Protein AF-A0A9E5R678-F1 (afdb_monomer_lite)

Radius of gyration: 26.23 Å; chains: 1; bounding box: 58×37×92 Å

Secondary structure (DSSP, 8-state):
-HHHHHTT-HHHHHHHHHHHHHHHHHTT-HHHHHHHHHHHHHHHHHHHHHHHHHHHHHHHHHHHHH-GGGHHHHHHHHHHHHHHHHHHHHHH--HHHHHHHHHHHHHHHHTTT-HHHHHHHHHHHHHHHHHTTTTS-HHHHHHHHHHHHHHHHHHT-HHHHHHHHHT-TTS-TTSHHHHHHHHHHHHHHHHTT-HHHHHHHHHHHHHSGGGGGS-HHHHHHHHHHHHHHHHHHHTS--GGGHHHHSS-SS---HHHHHH-PPPP-STTHHHHHHHHHHHHHHHHHTT-HHHHHHHHHHHGGGS-SS--SSTTHHHHHHHHHHHHHHHTTT-HHHHHHHHHHHHHHHHTSPP---TTTTTS-SS-HHHHHHHHHHHHHH----

pLDDT: mean 92.66, std 6.72, range [48.19, 98.38]

Structure (mmCIF, N/CA/C/O backbone):
data_AF-A0A9E5R678-F1
#
_entry.id   AF-A0A9E5R678-F1
#
loop_
_atom_site.group_PDB
_atom_site.id
_atom_site.type_symbol
_atom_site.label_atom_id
_atom_site.label_alt_id
_atom_site.label_comp_id
_atom_site.label_asym_id
_atom_site.label_entity_id
_atom_site.label_seq_id
_atom_site.pdbx_PDB_ins_code
_atom_site.Cartn_x
_atom_site.Cartn_y
_atom_site.Cartn_z
_atom_site.occupancy
_atom_site.B_iso_or_equiv
_atom_site.auth_seq_id
_atom_site.auth_comp_id
_atom_site.auth_asym_id
_atom_site.auth_atom_id
_atom_site.pdbx_PDB_model_num
ATOM 1 N N . MET A 1 1 ? 13.686 -6.621 -39.835 1.00 81.81 1 MET A N 1
ATOM 2 C CA . MET A 1 1 ? 13.973 -5.234 -39.405 1.00 81.81 1 MET A CA 1
ATOM 3 C C . MET A 1 1 ? 12.721 -4.390 -39.154 1.00 81.81 1 MET A C 1
ATOM 5 O O . MET A 1 1 ? 12.541 -4.014 -38.011 1.00 81.81 1 MET A O 1
ATOM 9 N N . LYS A 1 2 ? 11.831 -4.137 -40.133 1.00 83.44 2 LYS A N 1
ATOM 10 C CA . LYS A 1 2 ? 10.623 -3.295 -39.923 1.00 83.44 2 LYS A CA 1
ATOM 11 C C . LYS A 1 2 ? 9.759 -3.719 -38.723 1.00 83.44 2 LYS A C 1
ATOM 13 O O . LYS A 1 2 ? 9.437 -2.888 -37.892 1.00 83.44 2 LYS A O 1
ATOM 18 N N . LYS A 1 3 ? 9.492 -5.023 -38.575 1.00 84.88 3 LYS A N 1
ATOM 19 C CA . LYS A 1 3 ? 8.806 -5.562 -37.387 1.00 84.88 3 LYS A CA 1
ATOM 20 C C . LYS A 1 3 ? 9.584 -5.317 -36.088 1.00 84.88 3 LYS A C 1
ATOM 22 O O . LYS A 1 3 ? 8.999 -4.995 -35.075 1.00 84.88 3 LYS A O 1
ATOM 27 N N . ALA A 1 4 ? 10.911 -5.428 -36.095 1.00 84.12 4 ALA A N 1
ATOM 28 C CA . ALA A 1 4 ? 11.693 -5.148 -34.890 1.00 84.12 4 ALA A CA 1
ATOM 29 C C . ALA A 1 4 ? 11.581 -3.666 -34.477 1.00 84.12 4 ALA A C 1
ATOM 31 O O . ALA A 1 4 ? 11.448 -3.393 -33.294 1.00 84.12 4 ALA A O 1
ATOM 32 N N . GLN A 1 5 ? 11.518 -2.748 -35.449 1.00 83.81 5 GLN A N 1
ATOM 33 C CA . GLN A 1 5 ? 11.275 -1.316 -35.217 1.00 83.81 5 GLN A CA 1
ATOM 34 C C . GLN A 1 5 ? 9.875 -1.031 -34.674 1.00 83.81 5 GLN A C 1
ATOM 36 O O . GLN A 1 5 ? 9.729 -0.272 -33.724 1.00 83.81 5 GLN A O 1
ATOM 41 N N . GLU A 1 6 ? 8.858 -1.669 -35.249 1.00 82.44 6 GLU A N 1
ATOM 42 C CA . GLU A 1 6 ? 7.460 -1.567 -34.812 1.00 82.44 6 GLU A CA 1
ATOM 43 C C . GLU A 1 6 ? 7.247 -2.056 -33.368 1.00 82.44 6 GLU A C 1
ATOM 45 O O . GLU A 1 6 ? 6.441 -1.498 -32.627 1.00 82.44 6 GLU A O 1
ATOM 50 N N . TYR A 1 7 ? 7.993 -3.081 -32.951 1.00 82.25 7 TYR A N 1
ATOM 51 C CA . TYR A 1 7 ? 7.934 -3.646 -31.600 1.00 82.25 7 TYR A CA 1
ATOM 52 C C . TYR A 1 7 ? 9.023 -3.088 -30.664 1.00 82.25 7 TYR A C 1
ATOM 54 O O . TYR A 1 7 ? 9.177 -3.568 -29.544 1.00 82.25 7 TYR A O 1
ATOM 62 N N . HIS A 1 8 ? 9.791 -2.082 -31.103 1.00 83.06 8 HIS A N 1
ATOM 63 C CA . HIS A 1 8 ? 10.883 -1.466 -30.337 1.00 83.06 8 HIS A CA 1
ATOM 64 C C . HIS A 1 8 ? 11.939 -2.469 -29.814 1.00 83.06 8 HIS A C 1
ATOM 66 O O . HIS A 1 8 ? 12.503 -2.300 -28.732 1.00 83.06 8 HIS A O 1
ATOM 72 N N . LEU A 1 9 ? 12.231 -3.518 -30.589 1.00 86.81 9 LEU A N 1
ATOM 73 C CA . LEU A 1 9 ? 13.146 -4.606 -30.235 1.00 86.81 9 LEU A CA 1
ATOM 74 C C . LEU A 1 9 ? 14.571 -4.301 -30.715 1.00 86.81 9 LEU A C 1
ATOM 76 O O . LEU A 1 9 ? 15.058 -4.907 -31.675 1.00 86.81 9 LEU A O 1
ATOM 80 N N . THR A 1 10 ? 15.261 -3.390 -30.022 1.00 91.19 10 THR A N 1
ATOM 81 C CA . THR A 1 10 ? 16.606 -2.899 -30.387 1.00 91.19 10 THR A CA 1
ATOM 82 C C . THR A 1 10 ? 17.616 -4.024 -30.641 1.00 91.19 10 THR A C 1
ATOM 84 O O . THR A 1 10 ? 18.381 -3.955 -31.601 1.00 91.19 10 THR A O 1
ATOM 87 N N . GLN A 1 11 ? 17.603 -5.095 -29.837 1.00 91.19 11 GLN A N 1
ATOM 88 C CA . GLN A 1 11 ? 18.496 -6.245 -30.038 1.00 91.19 11 GLN A CA 1
ATOM 89 C C . GLN A 1 11 ? 18.232 -6.953 -31.377 1.00 91.19 11 GLN A C 1
ATOM 91 O O . GLN A 1 11 ? 19.168 -7.298 -32.094 1.00 91.19 11 GLN A O 1
ATOM 96 N N . ILE A 1 12 ? 16.965 -7.142 -31.753 1.00 92.62 12 ILE A N 1
ATOM 97 C CA . ILE A 1 12 ? 16.609 -7.787 -33.025 1.00 92.62 12 ILE A CA 1
ATOM 98 C C . ILE A 1 12 ? 16.899 -6.847 -34.197 1.00 92.62 12 ILE A C 1
ATOM 100 O O . ILE A 1 12 ? 17.354 -7.299 -35.249 1.00 92.62 12 ILE A O 1
ATOM 104 N N . GLU A 1 13 ? 16.667 -5.541 -34.035 1.00 93.50 13 GLU A N 1
ATOM 105 C CA . GLU A 1 13 ? 17.072 -4.540 -35.025 1.00 93.50 13 GLU A CA 1
ATOM 106 C C . GLU A 1 13 ? 18.579 -4.590 -35.288 1.00 93.50 13 GLU A C 1
ATOM 108 O O . GLU A 1 13 ? 18.989 -4.590 -36.449 1.00 93.50 13 GLU A O 1
ATOM 113 N N . TYR A 1 14 ? 19.384 -4.681 -34.226 1.00 94.50 14 TYR A N 1
ATOM 114 C CA . TYR A 1 14 ? 20.838 -4.779 -34.306 1.00 94.50 14 TYR A CA 1
ATOM 115 C C . TYR A 1 14 ? 21.271 -6.036 -35.064 1.00 94.50 14 TYR A C 1
ATOM 117 O O . TYR A 1 14 ? 22.026 -5.934 -36.030 1.00 94.50 14 TYR A O 1
ATOM 125 N N . GLU A 1 15 ? 20.738 -7.210 -34.711 1.00 94.81 15 GLU A N 1
ATOM 126 C CA . GLU A 1 15 ? 21.073 -8.451 -35.422 1.00 94.81 15 GLU A CA 1
ATOM 127 C C . GLU A 1 15 ? 20.628 -8.417 -36.892 1.00 94.81 15 GLU A C 1
ATOM 129 O O . GLU A 1 15 ? 21.382 -8.827 -37.777 1.00 94.81 15 GLU A O 1
ATOM 134 N N . CYS A 1 16 ? 19.454 -7.846 -37.192 1.00 94.75 16 CYS A N 1
ATOM 135 C CA . CYS A 1 16 ? 19.028 -7.626 -38.576 1.00 94.75 16 CYS A CA 1
ATOM 136 C C . CYS A 1 16 ? 20.024 -6.734 -39.330 1.00 94.75 16 CYS A C 1
ATOM 138 O O . CYS A 1 16 ? 20.420 -7.067 -40.445 1.00 94.75 16 CYS A O 1
ATOM 140 N N . ALA A 1 17 ? 20.430 -5.606 -38.738 1.00 95.38 17 ALA A N 1
ATOM 141 C CA . ALA A 1 17 ? 21.365 -4.673 -39.359 1.00 95.38 17 ALA A CA 1
ATOM 142 C C . ALA A 1 17 ? 22.733 -5.328 -39.610 1.00 95.38 17 ALA A C 1
ATOM 144 O O . ALA A 1 17 ? 23.324 -5.116 -40.667 1.00 95.38 17 ALA A O 1
ATOM 145 N N . ARG A 1 18 ? 23.200 -6.192 -38.699 1.00 96.19 18 ARG A N 1
ATOM 146 C CA . ARG A 1 18 ? 24.442 -6.961 -38.876 1.00 96.19 18 ARG A CA 1
ATOM 147 C C . ARG A 1 18 ? 24.361 -7.940 -40.034 1.00 96.19 18 ARG A C 1
ATOM 149 O O . ARG A 1 18 ? 25.304 -8.021 -40.819 1.00 96.19 18 ARG A O 1
ATOM 156 N N . ILE A 1 19 ? 23.254 -8.675 -40.146 1.00 96.31 19 ILE A N 1
ATOM 157 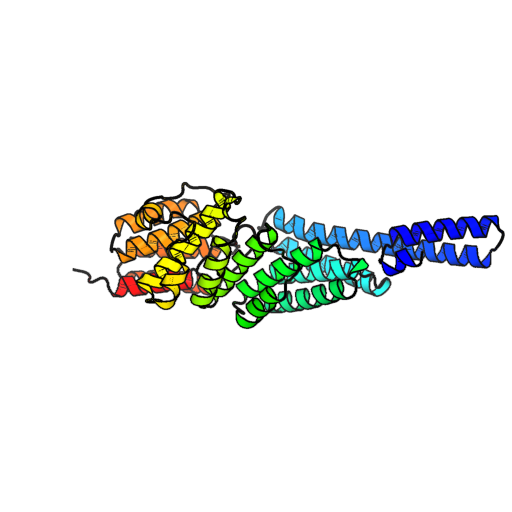C CA . ILE A 1 19 ? 23.022 -9.606 -41.258 1.00 96.31 19 ILE A CA 1
ATOM 158 C C . ILE A 1 19 ? 23.008 -8.838 -42.584 1.00 96.31 19 ILE A C 1
ATOM 160 O O . ILE A 1 19 ? 23.694 -9.235 -43.523 1.00 96.31 19 ILE A O 1
ATOM 164 N N . MET A 1 20 ? 22.310 -7.699 -42.641 1.00 95.38 20 MET A N 1
ATOM 165 C CA . MET A 1 20 ? 22.267 -6.849 -43.837 1.00 95.38 20 MET A CA 1
ATOM 166 C C . MET A 1 20 ? 23.646 -6.288 -44.199 1.00 95.38 20 MET A C 1
ATOM 168 O O . MET A 1 20 ? 24.027 -6.318 -45.366 1.00 95.38 20 MET A O 1
ATOM 172 N N . ALA A 1 21 ? 24.428 -5.829 -43.216 1.00 95.19 21 ALA A N 1
ATOM 173 C CA . ALA A 1 21 ? 25.790 -5.360 -43.456 1.00 95.19 21 ALA A CA 1
ATOM 174 C C . ALA A 1 21 ? 26.663 -6.466 -44.075 1.00 95.19 21 ALA A C 1
ATOM 176 O O . ALA A 1 21 ? 27.344 -6.219 -45.067 1.00 95.19 21 ALA A O 1
ATOM 177 N N . ARG A 1 22 ? 26.607 -7.696 -43.543 1.00 95.00 22 ARG A N 1
ATOM 178 C CA . ARG A 1 22 ? 27.344 -8.845 -44.103 1.00 95.00 22 ARG A CA 1
ATOM 179 C C . ARG A 1 22 ? 26.908 -9.165 -45.529 1.00 95.00 22 ARG A C 1
ATOM 181 O O . ARG A 1 22 ? 27.759 -9.261 -46.404 1.00 95.00 22 ARG A O 1
ATOM 188 N N . PHE A 1 23 ? 25.601 -9.235 -45.773 1.00 96.56 23 PHE A N 1
ATOM 189 C CA . PHE A 1 23 ? 25.059 -9.484 -47.107 1.00 96.56 23 PHE A CA 1
ATOM 190 C C . PHE A 1 23 ? 25.554 -8.447 -48.125 1.00 96.56 23 PHE A C 1
ATOM 192 O O . PHE A 1 23 ? 26.080 -8.803 -49.173 1.00 96.56 23 PHE A O 1
ATOM 199 N N . HIS A 1 24 ? 25.456 -7.151 -47.814 1.00 95.62 24 HIS A N 1
ATOM 200 C CA . HIS A 1 24 ? 25.900 -6.103 -48.738 1.00 95.62 24 HIS A CA 1
ATOM 201 C C . HIS A 1 24 ? 27.421 -6.066 -48.931 1.00 95.62 24 HIS A C 1
ATOM 203 O O . HIS A 1 24 ? 27.880 -5.696 -50.012 1.00 95.62 24 HIS A O 1
ATOM 209 N N . HIS A 1 25 ? 28.198 -6.485 -47.929 1.00 95.25 25 HIS A N 1
ATOM 210 C CA . HIS A 1 25 ? 29.638 -6.691 -48.073 1.00 95.25 25 HIS A CA 1
ATOM 211 C C . HIS A 1 25 ? 29.953 -7.814 -49.073 1.00 95.25 25 HIS A C 1
ATOM 213 O O . HIS A 1 25 ? 30.752 -7.605 -49.983 1.00 95.25 25 HIS A O 1
ATOM 219 N N . GLU A 1 26 ? 29.283 -8.965 -48.953 1.00 95.88 26 GLU A N 1
ATOM 220 C CA . GLU A 1 26 ? 29.429 -10.101 -49.878 1.00 95.88 26 GLU A CA 1
ATOM 221 C C . GLU A 1 26 ? 29.029 -9.731 -51.315 1.00 95.88 26 GLU A C 1
ATOM 223 O O . GLU A 1 26 ? 29.700 -10.123 -52.266 1.00 95.88 26 GLU A O 1
ATOM 228 N N . GLN A 1 27 ? 27.987 -8.909 -51.475 1.00 95.31 27 GLN A N 1
ATOM 229 C CA . GLN A 1 27 ? 27.544 -8.381 -52.773 1.00 95.31 27 GLN A CA 1
ATOM 230 C C . GLN A 1 27 ? 28.403 -7.214 -53.300 1.00 95.31 27 GLN A C 1
ATOM 232 O O . GLN A 1 27 ? 28.055 -6.613 -54.314 1.00 95.31 27 GLN A O 1
ATOM 237 N N . GLN A 1 28 ? 29.485 -6.838 -52.604 1.00 94.25 28 GLN A N 1
ATOM 238 C CA . GLN A 1 28 ? 30.356 -5.697 -52.936 1.00 94.25 28 GLN A CA 1
ATOM 239 C C . GLN A 1 28 ? 29.617 -4.345 -53.061 1.00 94.25 28 GLN A C 1
ATOM 241 O O . GLN A 1 28 ? 30.124 -3.385 -53.645 1.00 94.25 28 GLN A O 1
ATOM 246 N N . ASN A 1 29 ? 28.430 -4.221 -52.460 1.00 95.44 29 ASN A N 1
ATOM 247 C CA . ASN A 1 29 ? 27.664 -2.980 -52.412 1.00 95.44 29 ASN A CA 1
ATOM 248 C C . ASN A 1 29 ? 28.120 -2.137 -51.207 1.00 95.44 29 ASN A C 1
ATOM 250 O O . ASN A 1 29 ? 27.544 -2.182 -50.117 1.00 95.44 29 ASN A O 1
ATOM 254 N N . TYR A 1 30 ? 29.185 -1.358 -51.416 1.00 93.69 30 TYR A N 1
ATOM 255 C CA . TYR A 1 30 ? 29.842 -0.576 -50.363 1.00 93.69 30 TYR A CA 1
ATOM 256 C C . TYR A 1 30 ? 28.924 0.458 -49.692 1.00 93.69 30 TYR A C 1
ATOM 258 O O . TYR A 1 30 ? 28.999 0.656 -48.479 1.00 93.69 30 TYR A O 1
ATOM 266 N N . ARG A 1 31 ? 28.040 1.110 -50.459 1.00 96.56 31 ARG A N 1
ATOM 267 C CA . ARG A 1 31 ? 27.142 2.153 -49.938 1.00 96.56 31 ARG A CA 1
ATOM 268 C C . ARG A 1 31 ? 26.212 1.592 -48.865 1.00 96.56 31 ARG A C 1
ATOM 270 O O . ARG A 1 31 ? 26.139 2.148 -47.768 1.00 96.56 31 ARG A O 1
ATOM 277 N N . ASP A 1 32 ? 25.538 0.489 -49.174 1.00 94.69 32 ASP A N 1
ATOM 278 C CA . ASP A 1 32 ? 24.593 -0.129 -48.244 1.00 94.69 32 ASP A CA 1
ATOM 279 C C . ASP A 1 32 ? 25.325 -0.817 -47.087 1.00 94.69 32 ASP A C 1
ATOM 281 O O . ASP A 1 32 ? 24.873 -0.742 -45.945 1.00 94.69 32 ASP A O 1
ATOM 285 N N . PHE A 1 33 ? 26.509 -1.393 -47.332 1.00 96.12 33 PHE A N 1
ATOM 286 C CA . PHE A 1 33 ? 27.374 -1.895 -46.262 1.00 96.12 33 PHE A CA 1
ATOM 287 C C . PHE A 1 33 ? 27.684 -0.813 -45.214 1.00 96.12 33 PHE A C 1
ATOM 289 O O . PHE A 1 33 ? 27.452 -1.031 -44.023 1.00 96.12 33 PHE A O 1
ATOM 296 N N . VAL A 1 34 ? 28.162 0.366 -45.635 1.00 96.69 34 VAL A N 1
ATOM 297 C CA . VAL A 1 34 ? 28.475 1.477 -44.716 1.00 96.69 34 VAL A CA 1
ATOM 298 C C . VAL A 1 34 ? 27.220 1.963 -43.992 1.00 96.69 34 VAL A C 1
ATOM 300 O O . VAL A 1 34 ? 27.264 2.204 -42.784 1.00 96.69 34 VAL A O 1
ATOM 303 N N . MET A 1 35 ? 26.086 2.059 -44.693 1.00 97.25 35 MET A N 1
ATOM 304 C CA . MET A 1 35 ? 24.805 2.425 -44.086 1.00 97.25 35 MET A CA 1
ATOM 305 C C . MET A 1 35 ? 24.425 1.470 -42.944 1.00 97.25 35 MET A C 1
ATOM 307 O O . MET A 1 35 ? 24.163 1.925 -41.827 1.00 97.25 35 MET A O 1
ATOM 311 N N . TYR A 1 36 ? 24.415 0.158 -43.195 1.00 96.44 36 TYR A N 1
ATOM 312 C CA . TYR A 1 36 ? 24.042 -0.828 -42.178 1.00 96.44 36 TYR A CA 1
ATOM 313 C C . TYR A 1 36 ? 25.092 -0.969 -41.073 1.00 96.44 36 TYR A C 1
ATOM 315 O O . TYR A 1 36 ? 24.724 -1.205 -39.923 1.00 96.44 36 TYR A O 1
ATOM 323 N N . ARG A 1 37 ? 26.379 -0.756 -41.366 1.00 96.56 37 ARG A N 1
ATOM 324 C CA . ARG A 1 37 ? 27.432 -0.699 -40.345 1.00 96.56 37 ARG A CA 1
ATOM 325 C C . ARG A 1 37 ? 27.206 0.459 -39.368 1.00 96.56 37 ARG A C 1
ATOM 327 O O . ARG A 1 37 ? 27.175 0.230 -38.162 1.00 96.56 37 ARG A O 1
ATOM 334 N N . ASN A 1 38 ? 26.994 1.676 -39.869 1.00 96.44 38 ASN A N 1
ATOM 335 C CA . ASN A 1 38 ? 26.733 2.847 -39.021 1.00 96.44 38 ASN A CA 1
ATOM 336 C C . ASN A 1 38 ? 25.454 2.662 -38.189 1.00 96.44 38 ASN A C 1
ATOM 338 O O . ASN A 1 38 ? 25.368 3.082 -37.034 1.00 96.44 38 ASN A O 1
ATOM 342 N N . LEU A 1 39 ? 24.453 1.996 -38.769 1.00 95.50 39 LEU A N 1
ATOM 343 C CA . LEU A 1 39 ? 23.236 1.617 -38.066 1.00 95.50 39 LEU A CA 1
ATOM 344 C C . LEU A 1 39 ? 23.508 0.613 -36.935 1.00 95.50 39 LEU A C 1
ATOM 346 O O . LEU A 1 39 ? 22.967 0.793 -35.847 1.00 95.50 39 LEU A O 1
ATOM 350 N N . CYS A 1 40 ? 24.372 -0.387 -37.148 1.00 95.56 40 CYS A N 1
ATOM 351 C CA . CYS A 1 40 ? 24.804 -1.306 -36.089 1.00 95.56 40 CYS A CA 1
ATOM 352 C C . CYS A 1 40 ? 25.466 -0.552 -34.931 1.00 95.56 40 CYS A C 1
ATOM 354 O O . CYS A 1 40 ? 25.069 -0.751 -33.787 1.00 95.56 40 CYS A O 1
ATOM 356 N N . GLU A 1 41 ? 26.413 0.345 -35.224 1.00 95.31 41 GLU A N 1
ATOM 357 C CA . GLU A 1 41 ? 27.117 1.137 -34.203 1.00 95.31 41 GLU A CA 1
ATOM 358 C C . GLU A 1 41 ? 26.131 1.985 -33.377 1.00 95.31 41 GLU A C 1
ATOM 360 O O . GLU A 1 41 ? 26.208 2.036 -32.147 1.00 95.31 41 GLU A O 1
ATOM 365 N N . ARG A 1 42 ? 25.136 2.605 -34.028 1.00 95.50 42 ARG A N 1
ATOM 366 C CA . ARG A 1 42 ? 24.088 3.372 -33.336 1.00 95.50 42 ARG A CA 1
ATOM 367 C C . ARG A 1 42 ? 23.181 2.489 -32.472 1.00 95.50 42 ARG A C 1
ATOM 369 O O . ARG A 1 42 ? 22.859 2.878 -31.348 1.00 95.50 42 ARG A O 1
ATOM 376 N N . LEU A 1 43 ? 22.744 1.341 -32.990 1.00 95.31 43 LEU A N 1
ATOM 377 C CA . LEU A 1 43 ? 21.858 0.412 -32.277 1.00 95.31 43 LEU A CA 1
ATOM 378 C C . LEU A 1 43 ? 22.560 -0.251 -31.089 1.00 95.31 43 LEU A C 1
ATOM 380 O O . LEU A 1 43 ? 21.942 -0.435 -30.046 1.00 95.31 43 LEU A O 1
ATOM 384 N N . GLU A 1 44 ? 23.855 -0.532 -31.205 1.00 95.69 44 GLU A N 1
ATOM 385 C CA . GLU A 1 44 ? 24.669 -1.040 -30.104 1.00 95.69 44 GLU A CA 1
ATOM 386 C C . GLU A 1 44 ? 24.750 -0.031 -28.955 1.00 95.69 44 GLU A C 1
ATOM 388 O O . GLU A 1 44 ? 24.470 -0.378 -27.807 1.00 95.69 44 GLU A O 1
ATOM 393 N N . GLN A 1 45 ? 25.040 1.240 -29.259 1.00 96.38 45 GLN A N 1
ATOM 394 C CA . GLN A 1 45 ? 25.044 2.292 -28.239 1.00 96.38 45 GLN A CA 1
ATOM 395 C C . GLN A 1 45 ? 23.672 2.453 -27.571 1.00 96.38 45 GLN A C 1
ATOM 397 O O . GLN A 1 45 ? 23.602 2.614 -26.351 1.00 96.38 45 GLN A O 1
ATOM 402 N N . ARG A 1 46 ? 22.587 2.391 -28.359 1.00 96.50 46 ARG A N 1
ATOM 403 C CA . ARG A 1 46 ? 21.214 2.450 -27.843 1.00 96.50 46 ARG A CA 1
ATOM 404 C C . ARG A 1 46 ? 20.930 1.280 -26.903 1.00 96.50 46 ARG A C 1
ATOM 406 O O . ARG A 1 46 ? 20.465 1.513 -25.795 1.00 96.50 46 ARG A O 1
ATOM 413 N N . ARG A 1 47 ? 21.250 0.049 -27.305 1.00 95.38 47 ARG A N 1
ATOM 414 C CA . ARG A 1 47 ? 21.038 -1.150 -26.484 1.00 95.38 47 ARG A CA 1
ATOM 415 C C . ARG A 1 47 ? 21.789 -1.074 -25.158 1.00 95.38 47 ARG A C 1
ATOM 417 O O . ARG A 1 47 ? 21.218 -1.329 -24.108 1.00 95.38 47 ARG A O 1
ATOM 424 N N . VAL A 1 48 ? 23.056 -0.660 -25.186 1.00 96.50 48 VAL A N 1
ATOM 425 C CA . VAL A 1 48 ? 23.854 -0.495 -23.961 1.00 96.50 48 VAL A CA 1
ATOM 426 C C . VAL A 1 48 ? 23.226 0.535 -23.015 1.00 96.50 48 VAL A C 1
ATOM 428 O O . VAL A 1 48 ? 23.306 0.371 -21.797 1.00 96.50 48 VAL A O 1
ATOM 431 N N . ALA A 1 49 ? 22.617 1.595 -23.552 1.00 97.38 49 ALA A N 1
ATOM 432 C CA . ALA A 1 49 ? 21.893 2.587 -22.763 1.00 97.38 49 ALA A CA 1
ATOM 433 C C . ALA A 1 49 ? 20.564 2.042 -22.205 1.00 97.38 49 ALA A C 1
ATOM 435 O O . ALA A 1 49 ? 20.243 2.310 -21.049 1.00 97.38 49 ALA A O 1
ATOM 436 N N . GLU A 1 50 ? 19.834 1.232 -22.976 1.00 96.44 50 GLU A N 1
ATOM 437 C CA . GLU A 1 50 ? 18.629 0.522 -22.520 1.00 96.44 50 GLU A CA 1
ATOM 438 C C . GLU A 1 50 ? 18.951 -0.407 -21.342 1.00 96.44 50 GLU A C 1
ATOM 440 O O . GLU A 1 50 ? 18.406 -0.209 -20.254 1.00 96.44 50 GLU A O 1
ATOM 445 N N . ASP A 1 51 ? 19.927 -1.306 -21.501 1.00 96.06 51 ASP A N 1
ATOM 446 C CA . ASP A 1 51 ? 20.356 -2.235 -20.446 1.00 96.06 51 ASP A CA 1
ATOM 447 C C . ASP A 1 51 ? 20.850 -1.480 -19.198 1.00 96.06 51 ASP A C 1
ATOM 449 O O . ASP A 1 51 ? 20.660 -1.906 -18.059 1.00 96.06 51 ASP A O 1
ATOM 453 N N . ARG A 1 52 ? 21.523 -0.339 -19.394 1.00 97.50 52 ARG A N 1
ATOM 454 C CA . ARG A 1 52 ? 21.974 0.514 -18.288 1.00 97.50 52 ARG A CA 1
ATOM 455 C C . ARG A 1 52 ? 20.796 1.133 -17.549 1.00 97.50 52 ARG A C 1
ATOM 457 O O . ARG A 1 52 ? 20.807 1.114 -16.324 1.00 97.50 52 ARG A O 1
ATOM 464 N N . SER A 1 53 ? 19.807 1.668 -18.262 1.00 97.75 53 SER A N 1
ATOM 465 C CA . SER A 1 53 ? 18.633 2.294 -17.647 1.00 97.75 53 SER A CA 1
ATOM 466 C C . SER A 1 53 ? 17.855 1.320 -16.759 1.00 97.75 53 SER A C 1
ATOM 468 O O . SER A 1 53 ? 17.468 1.686 -15.649 1.00 97.75 53 SER A O 1
ATOM 470 N N . GLU A 1 54 ? 17.728 0.064 -17.191 1.00 96.25 54 GLU A N 1
ATOM 471 C CA . GLU A 1 54 ? 17.107 -0.999 -16.404 1.00 96.25 54 GLU A CA 1
ATOM 472 C C . GLU A 1 54 ? 17.909 -1.312 -15.137 1.00 96.25 54 GLU A C 1
ATOM 474 O O . GLU A 1 54 ? 17.359 -1.290 -14.035 1.00 96.25 54 GLU A O 1
ATOM 479 N N . ARG A 1 55 ? 19.224 -1.542 -15.271 1.00 97.69 55 ARG A N 1
ATOM 480 C CA . ARG A 1 55 ? 20.099 -1.830 -14.122 1.00 97.69 55 ARG A CA 1
ATOM 481 C C . ARG A 1 55 ? 20.062 -0.722 -13.076 1.00 97.69 55 ARG A C 1
ATOM 483 O O . ARG A 1 55 ? 19.976 -1.014 -11.889 1.00 97.69 55 ARG A O 1
ATOM 490 N N . LEU A 1 56 ? 20.103 0.538 -13.510 1.00 97.56 56 LEU A N 1
ATOM 491 C CA . LEU A 1 56 ? 20.050 1.683 -12.603 1.00 97.56 56 LEU A CA 1
ATOM 492 C C . LEU A 1 56 ? 18.713 1.745 -11.850 1.00 97.56 56 LEU A C 1
ATOM 494 O O . LEU A 1 56 ? 18.702 2.019 -10.654 1.00 97.56 56 LEU A O 1
ATOM 498 N N . TYR A 1 57 ? 17.589 1.450 -12.509 1.00 96.44 57 TYR A N 1
ATOM 499 C CA . TYR A 1 57 ? 16.299 1.329 -11.823 1.00 96.44 57 TYR A CA 1
ATOM 500 C C . TYR A 1 57 ? 16.311 0.194 -10.786 1.00 96.44 57 TYR A C 1
ATOM 502 O O . TYR A 1 57 ? 15.944 0.407 -9.627 1.00 96.44 57 TYR A O 1
ATOM 510 N N . GLN A 1 58 ? 16.787 -0.992 -11.177 1.00 95.25 58 GLN A N 1
ATOM 511 C CA . GLN A 1 58 ? 16.889 -2.148 -10.284 1.00 95.25 58 GLN A CA 1
ATOM 512 C C . GLN A 1 58 ? 17.775 -1.854 -9.062 1.00 95.25 58 GLN A C 1
ATOM 514 O O . GLN A 1 58 ? 17.446 -2.279 -7.954 1.00 95.25 58 GLN A O 1
ATOM 519 N N . GLU A 1 59 ? 18.864 -1.097 -9.228 1.00 94.19 59 GLU A N 1
ATOM 520 C CA . GLU A 1 59 ? 19.771 -0.694 -8.146 1.00 94.19 59 GLU A CA 1
ATOM 521 C C . GLU A 1 59 ? 19.081 0.200 -7.104 1.00 94.19 59 GLU A C 1
ATOM 523 O O . GLU A 1 59 ? 19.227 -0.041 -5.899 1.00 94.19 59 GLU A O 1
ATOM 528 N N . VAL A 1 60 ? 18.276 1.179 -7.537 1.00 93.06 60 VAL A N 1
ATOM 529 C CA . VAL A 1 60 ? 17.491 2.038 -6.629 1.00 93.06 60 VAL A CA 1
ATOM 530 C C . VAL A 1 60 ? 16.537 1.190 -5.787 1.00 93.06 60 VAL A C 1
ATOM 532 O O . VAL A 1 60 ? 16.546 1.267 -4.554 1.00 93.06 60 VAL A O 1
ATOM 535 N N . VAL A 1 61 ? 15.743 0.349 -6.454 1.00 91.00 61 VAL A N 1
ATOM 536 C CA . VAL A 1 61 ? 14.734 -0.506 -5.816 1.00 91.00 61 VAL A CA 1
ATOM 537 C C . VAL A 1 61 ? 15.385 -1.516 -4.862 1.00 91.00 61 VAL A C 1
ATOM 539 O O . VAL A 1 61 ? 14.977 -1.642 -3.705 1.00 91.00 61 VAL A O 1
ATOM 542 N N . SER A 1 62 ? 16.463 -2.176 -5.290 1.00 90.31 62 SER A N 1
ATOM 543 C CA . SER A 1 62 ? 17.206 -3.135 -4.458 1.00 90.31 62 SER A CA 1
ATOM 544 C C . SER A 1 62 ? 17.826 -2.468 -3.233 1.00 90.31 62 SER A C 1
ATOM 546 O O . SER A 1 62 ? 17.815 -3.042 -2.143 1.00 90.31 62 SER A O 1
ATOM 548 N N . THR A 1 63 ? 18.339 -1.242 -3.373 1.00 88.94 63 THR A N 1
ATOM 549 C CA . THR A 1 63 ? 18.922 -0.490 -2.254 1.00 88.94 63 THR A CA 1
ATOM 550 C C . THR A 1 63 ? 17.884 -0.197 -1.175 1.00 88.94 63 THR A C 1
ATOM 552 O O . THR A 1 63 ? 18.185 -0.327 0.017 1.00 88.94 63 THR A O 1
ATOM 555 N N . TYR A 1 64 ? 16.661 0.150 -1.584 1.00 85.25 64 TYR A N 1
ATOM 556 C CA . TYR A 1 64 ? 15.538 0.353 -0.674 1.00 85.25 64 TYR A CA 1
ATOM 557 C C . TYR A 1 64 ? 15.121 -0.952 0.024 1.00 85.25 64 TYR A C 1
ATOM 559 O O . TYR A 1 64 ? 14.970 -0.976 1.247 1.00 85.25 64 TYR A O 1
ATOM 567 N N . HIS A 1 65 ? 15.010 -2.059 -0.718 1.00 80.56 65 HIS A N 1
ATOM 568 C CA . HIS A 1 65 ? 14.609 -3.349 -0.146 1.00 80.56 65 HIS A CA 1
ATOM 569 C C . HIS A 1 65 ? 15.675 -4.003 0.742 1.00 80.56 65 HIS A C 1
ATOM 571 O O . HIS A 1 65 ? 15.316 -4.681 1.702 1.00 80.56 65 HIS A O 1
ATOM 577 N N . LYS A 1 66 ? 16.972 -3.774 0.483 1.00 78.88 66 LYS A N 1
ATOM 578 C CA . LYS A 1 66 ? 18.072 -4.308 1.309 1.00 78.88 66 LYS A CA 1
ATOM 579 C C . LYS A 1 66 ? 17.964 -3.865 2.770 1.00 78.88 66 LYS A C 1
ATOM 581 O O . LYS A 1 66 ? 18.320 -4.615 3.673 1.00 78.88 66 LYS A O 1
ATOM 586 N N . SER A 1 67 ? 17.515 -2.635 3.006 1.00 65.38 67 SER A N 1
ATOM 587 C CA . SER A 1 67 ? 17.141 -2.136 4.329 1.00 65.38 67 SER A CA 1
ATOM 588 C C . SER A 1 67 ? 16.432 -0.801 4.173 1.00 65.38 67 SER A C 1
ATOM 590 O O . SER A 1 67 ? 16.988 0.124 3.585 1.00 65.38 67 SER A O 1
ATOM 592 N N . LYS A 1 68 ? 15.255 -0.642 4.778 1.00 58.19 68 LYS A N 1
ATOM 593 C CA . LYS A 1 68 ? 14.497 0.618 4.715 1.00 58.19 68 LYS A CA 1
ATOM 594 C C . LYS A 1 68 ? 15.186 1.787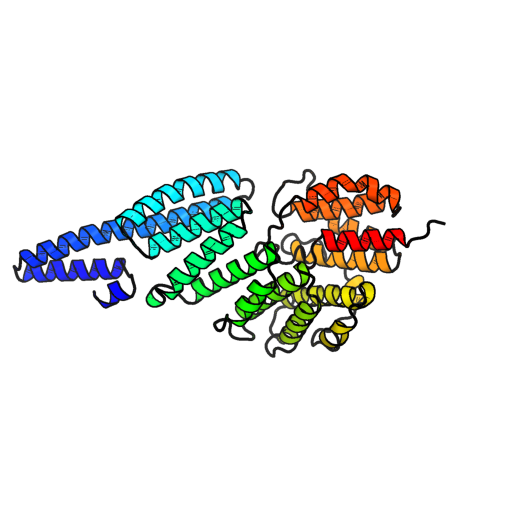 5.432 1.00 58.19 68 LYS A C 1
ATOM 596 O O . LYS A 1 68 ? 14.905 2.945 5.132 1.00 58.19 68 LYS A O 1
ATOM 601 N N . ALA A 1 69 ? 16.193 1.508 6.272 1.00 60.06 69 ALA A N 1
ATOM 602 C CA . ALA A 1 69 ? 17.120 2.521 6.791 1.00 60.06 69 ALA A CA 1
ATOM 603 C C . ALA A 1 69 ? 17.933 3.223 5.677 1.00 60.06 69 ALA A C 1
ATOM 605 O O . ALA A 1 69 ? 18.508 4.283 5.908 1.00 60.06 69 ALA A O 1
ATOM 606 N N . ASN A 1 70 ? 17.939 2.670 4.459 1.00 73.38 70 ASN A N 1
ATOM 607 C CA . ASN A 1 70 ? 18.556 3.253 3.274 1.00 73.38 70 ASN A CA 1
ATOM 608 C C . ASN A 1 70 ? 17.617 4.165 2.476 1.00 73.38 70 ASN A C 1
ATOM 610 O O . ASN A 1 70 ? 17.998 4.532 1.371 1.00 73.38 70 ASN A O 1
ATOM 614 N N . ARG A 1 71 ? 16.434 4.570 2.973 1.00 83.00 71 ARG A N 1
ATOM 615 C CA . ARG A 1 71 ? 15.540 5.504 2.247 1.00 83.00 71 ARG A CA 1
ATOM 616 C C . ARG A 1 71 ? 16.291 6.732 1.719 1.00 83.00 71 ARG A C 1
ATOM 618 O O . ARG A 1 71 ? 16.149 7.088 0.555 1.00 83.00 71 ARG A O 1
ATOM 625 N N . HIS A 1 72 ? 17.161 7.316 2.545 1.00 86.44 72 HIS A N 1
ATOM 626 C CA . HIS A 1 72 ? 18.020 8.433 2.147 1.00 86.44 72 HIS A CA 1
ATOM 627 C C . HIS A 1 72 ? 19.013 8.060 1.031 1.00 86.44 72 HIS A C 1
ATOM 629 O O . HIS A 1 72 ? 19.169 8.801 0.062 1.00 86.44 72 HIS A O 1
ATOM 635 N N . ASN A 1 73 ? 19.655 6.892 1.132 1.00 88.75 73 ASN A N 1
ATOM 636 C CA . ASN A 1 73 ? 20.605 6.411 0.126 1.00 88.75 73 ASN A CA 1
ATOM 637 C C . ASN A 1 73 ? 19.907 6.083 -1.202 1.00 88.75 73 ASN A C 1
ATOM 639 O O . ASN A 1 73 ? 20.391 6.483 -2.256 1.00 88.75 73 ASN A O 1
ATOM 643 N N . ALA A 1 74 ? 18.754 5.412 -1.151 1.00 91.25 74 ALA A N 1
ATOM 644 C CA . ALA A 1 74 ? 17.931 5.109 -2.315 1.00 91.25 74 ALA A CA 1
ATOM 645 C C . ALA A 1 74 ? 17.458 6.396 -3.002 1.00 91.25 74 ALA A C 1
ATOM 647 O O . ALA A 1 74 ? 17.550 6.497 -4.220 1.00 91.25 74 ALA A O 1
ATOM 648 N N . LEU A 1 75 ? 17.048 7.412 -2.232 1.00 92.81 75 LEU A N 1
ATOM 649 C CA . LEU A 1 75 ? 16.666 8.713 -2.778 1.00 92.81 75 LEU A CA 1
ATOM 650 C C . LEU A 1 75 ? 17.845 9.401 -3.481 1.00 92.81 75 LEU A C 1
ATOM 652 O O . LEU A 1 75 ? 17.693 9.904 -4.591 1.00 92.81 75 LEU A O 1
ATOM 656 N N . LYS A 1 76 ? 19.036 9.383 -2.868 1.00 92.88 76 LYS A N 1
ATOM 657 C CA . LYS A 1 76 ? 20.258 9.928 -3.475 1.00 92.88 76 LYS A CA 1
ATOM 658 C C . LYS A 1 76 ? 20.605 9.219 -4.790 1.00 92.88 76 LYS A C 1
ATOM 660 O O . LYS A 1 76 ? 20.887 9.897 -5.777 1.00 92.88 76 LYS A O 1
ATOM 665 N N . LEU A 1 77 ? 20.559 7.884 -4.811 1.00 94.50 77 LEU A N 1
ATOM 666 C CA . LEU A 1 77 ? 20.806 7.089 -6.019 1.00 94.50 77 LEU A CA 1
ATOM 667 C C . LEU A 1 77 ? 19.761 7.370 -7.098 1.00 94.50 77 LEU A C 1
ATOM 669 O O . LEU A 1 77 ? 20.138 7.628 -8.236 1.00 94.50 77 LEU A O 1
ATOM 673 N N . ALA A 1 78 ? 18.472 7.411 -6.747 1.00 95.81 78 ALA A N 1
ATOM 674 C CA . ALA A 1 78 ? 17.395 7.735 -7.682 1.00 95.81 78 ALA A CA 1
ATOM 675 C C . ALA A 1 78 ? 17.649 9.077 -8.376 1.00 95.81 78 ALA A C 1
ATOM 677 O O . ALA A 1 78 ? 17.615 9.162 -9.603 1.00 95.81 78 ALA A O 1
ATOM 678 N N . HIS A 1 79 ? 18.017 10.100 -7.603 1.00 95.00 79 HIS A N 1
ATOM 679 C CA . HIS A 1 79 ? 18.291 11.436 -8.118 1.00 95.00 79 HIS A CA 1
ATOM 680 C C . HIS A 1 79 ? 19.501 11.474 -9.071 1.00 95.00 79 HIS A C 1
ATOM 682 O O . HIS A 1 79 ? 19.467 12.176 -10.085 1.00 95.00 79 HIS A O 1
ATOM 688 N N . GLN A 1 80 ? 20.564 10.720 -8.763 1.00 95.44 80 GLN A N 1
ATOM 689 C CA . GLN A 1 80 ? 21.760 10.601 -9.605 1.00 95.44 80 GLN A CA 1
ATOM 690 C C . GLN A 1 80 ? 21.464 9.820 -10.890 1.00 95.44 80 GLN A C 1
ATOM 692 O O . GLN A 1 80 ? 21.723 10.296 -11.995 1.00 95.44 80 GLN A O 1
ATOM 697 N N . HIS A 1 81 ? 20.877 8.634 -10.755 1.00 97.44 81 HIS A N 1
ATOM 698 C CA . HIS A 1 81 ? 20.567 7.747 -11.870 1.00 97.44 81 HIS A CA 1
ATOM 699 C C . HIS A 1 81 ? 19.552 8.365 -12.828 1.00 97.44 81 HIS A C 1
ATOM 701 O O . HIS A 1 81 ? 19.717 8.252 -14.042 1.00 97.44 81 HIS A O 1
ATOM 707 N N . ARG A 1 82 ? 18.564 9.109 -12.313 1.00 97.19 82 ARG A N 1
ATOM 708 C CA . ARG A 1 82 ? 17.611 9.866 -13.132 1.00 97.19 82 ARG A CA 1
ATOM 709 C C . ARG A 1 82 ? 18.308 10.801 -14.118 1.00 97.19 82 ARG A C 1
ATOM 711 O O . ARG A 1 82 ? 17.882 10.883 -15.265 1.00 97.19 82 ARG A O 1
ATOM 718 N N . GLN A 1 83 ? 19.364 11.503 -13.702 1.00 96.44 83 GLN A N 1
ATOM 719 C CA . GLN A 1 83 ? 20.096 12.421 -14.585 1.00 96.44 83 GLN A CA 1
ATOM 720 C C . GLN A 1 83 ? 20.812 11.668 -15.712 1.00 96.44 83 GLN A C 1
ATOM 722 O O . GLN A 1 83 ? 20.742 12.083 -16.870 1.00 96.44 83 GLN A O 1
ATOM 727 N N . THR A 1 84 ? 21.445 10.536 -15.393 1.00 96.44 84 THR A N 1
ATOM 728 C CA . THR A 1 84 ? 22.098 9.673 -16.387 1.00 96.44 84 THR A CA 1
ATOM 729 C C . THR A 1 84 ? 21.091 9.127 -17.398 1.00 96.44 84 THR A C 1
ATOM 731 O O . THR A 1 84 ? 21.282 9.287 -18.603 1.00 96.44 84 THR A O 1
ATOM 734 N N . VAL A 1 85 ? 19.986 8.548 -16.920 1.00 97.81 85 VAL A N 1
ATOM 735 C CA . VAL A 1 85 ? 18.948 7.960 -17.780 1.00 97.81 85 VAL A CA 1
ATOM 736 C C . VAL A 1 85 ? 18.256 9.030 -18.630 1.00 97.81 85 VAL A C 1
ATOM 738 O O . VAL A 1 85 ? 17.974 8.793 -19.803 1.00 97.81 85 VAL A O 1
ATOM 741 N N . LEU A 1 86 ? 18.045 10.237 -18.092 1.00 97.62 86 LEU A N 1
ATOM 742 C CA . LEU A 1 86 ? 17.501 11.365 -18.851 1.00 97.62 86 LEU A CA 1
ATOM 743 C C . LEU A 1 86 ? 18.410 11.761 -20.025 1.00 97.62 86 LEU A C 1
ATOM 745 O O . LEU A 1 86 ? 17.910 12.002 -21.123 1.00 97.62 86 LEU A O 1
ATOM 749 N N . SER A 1 87 ? 19.729 11.807 -19.813 1.00 97.19 87 SER A N 1
ATOM 750 C CA . SER A 1 87 ? 20.697 12.103 -20.877 1.00 97.19 87 SER A CA 1
ATOM 751 C C . SER A 1 87 ? 20.684 11.027 -21.970 1.00 97.19 87 SER A C 1
ATOM 753 O O . SER A 1 87 ? 20.600 11.346 -23.159 1.00 97.19 87 SER A O 1
ATOM 755 N N . ASP A 1 88 ? 20.671 9.750 -21.574 1.00 97.00 88 ASP A N 1
ATOM 756 C CA . ASP A 1 88 ? 20.575 8.622 -22.503 1.00 97.00 88 ASP A CA 1
ATOM 757 C C . ASP A 1 88 ? 19.249 8.667 -23.301 1.00 97.00 88 ASP A C 1
ATOM 759 O O . ASP A 1 88 ? 19.246 8.498 -24.526 1.00 97.00 88 ASP A O 1
ATOM 763 N N . TRP A 1 89 ? 18.122 8.996 -22.656 1.00 97.31 89 TRP A N 1
ATOM 764 C CA . TRP A 1 89 ? 16.830 9.160 -23.335 1.00 97.31 89 TRP A CA 1
ATOM 765 C C . TRP A 1 89 ? 16.839 10.330 -24.322 1.00 97.31 89 TRP A C 1
ATOM 767 O O . TRP A 1 89 ? 16.345 10.193 -25.442 1.00 97.31 89 TRP A O 1
ATOM 777 N N . GLN A 1 90 ? 17.428 11.474 -23.962 1.00 96.69 90 GLN A N 1
ATOM 778 C CA . GLN A 1 90 ? 17.551 12.618 -24.872 1.00 96.69 90 GLN A CA 1
ATOM 779 C C . GLN A 1 90 ? 18.336 12.261 -26.139 1.00 96.69 90 GLN A C 1
ATOM 781 O O . GLN A 1 90 ? 17.969 12.725 -27.220 1.00 96.69 90 GLN A O 1
ATOM 786 N N . LYS A 1 91 ? 19.362 11.409 -26.019 1.00 96.25 91 LYS A N 1
ATOM 787 C CA . LYS A 1 91 ? 20.193 10.958 -27.141 1.00 96.25 91 LYS A CA 1
ATOM 788 C C . LYS A 1 91 ? 19.497 9.922 -28.030 1.00 96.25 91 LYS A C 1
ATOM 790 O O . LYS A 1 91 ? 19.569 10.029 -29.254 1.00 96.25 91 LYS A O 1
ATOM 795 N N . PHE A 1 92 ? 18.866 8.903 -27.444 1.00 95.31 92 PHE A N 1
ATOM 796 C CA . PHE A 1 92 ? 18.373 7.745 -28.206 1.00 95.31 92 PHE A CA 1
ATOM 797 C C . PHE A 1 92 ? 16.867 7.727 -28.448 1.00 95.31 92 PHE A C 1
ATOM 799 O O . PHE A 1 92 ? 16.438 7.043 -29.376 1.00 95.31 92 PHE A O 1
ATOM 806 N N . LYS A 1 93 ? 16.078 8.457 -27.648 1.00 93.12 93 LYS A N 1
ATOM 807 C CA . LYS A 1 93 ? 14.606 8.496 -27.722 1.00 93.12 93 LYS A CA 1
ATOM 808 C C . LYS A 1 93 ? 13.975 7.099 -27.735 1.00 93.12 93 LYS A C 1
ATOM 810 O O . LYS A 1 93 ? 13.046 6.826 -28.486 1.00 93.12 93 LYS A O 1
ATOM 815 N N . SER A 1 94 ? 14.532 6.200 -26.924 1.00 92.69 94 SER A N 1
ATOM 816 C CA . SER A 1 94 ? 14.028 4.837 -26.785 1.00 92.69 94 SER A CA 1
ATOM 817 C C . SER A 1 94 ? 12.892 4.773 -25.769 1.00 92.69 94 SER A C 1
ATOM 819 O O . SER A 1 94 ? 13.059 5.239 -24.640 1.00 92.69 94 SER A O 1
ATOM 821 N N . THR A 1 95 ? 11.799 4.107 -26.148 1.00 91.88 95 THR A N 1
ATOM 822 C CA . THR A 1 95 ? 10.668 3.771 -25.272 1.00 91.88 95 THR A CA 1
ATOM 823 C C . THR A 1 95 ? 11.127 3.025 -24.021 1.00 91.88 95 THR A C 1
ATOM 825 O O . THR A 1 95 ? 10.694 3.357 -22.927 1.00 91.88 95 THR A O 1
ATOM 828 N N . ALA A 1 96 ? 12.080 2.095 -24.148 1.00 92.19 96 ALA A N 1
ATOM 829 C CA . ALA A 1 96 ? 12.610 1.350 -23.009 1.00 92.19 96 ALA A CA 1
ATOM 830 C C . ALA A 1 96 ? 13.314 2.258 -21.990 1.00 92.19 96 ALA A C 1
ATOM 832 O O . ALA A 1 96 ? 13.101 2.137 -20.785 1.00 92.19 96 ALA A O 1
ATOM 833 N N . ILE A 1 97 ? 14.126 3.208 -22.467 1.00 95.75 97 ILE A N 1
ATOM 834 C CA . ILE A 1 97 ? 14.808 4.169 -21.587 1.00 95.75 97 ILE A CA 1
ATOM 835 C C . ILE A 1 97 ? 13.779 5.099 -20.930 1.00 95.75 97 ILE A C 1
ATOM 837 O O . ILE A 1 97 ? 13.895 5.396 -19.744 1.00 95.75 97 ILE A O 1
ATOM 841 N N . GLU A 1 98 ? 12.756 5.529 -21.673 1.00 95.25 98 GLU A N 1
ATOM 842 C CA . GLU A 1 98 ? 11.675 6.368 -21.143 1.00 95.25 98 GLU A CA 1
ATOM 843 C C . GLU A 1 98 ? 10.870 5.658 -20.050 1.00 95.25 98 GLU A C 1
ATOM 845 O O . GLU A 1 98 ? 10.623 6.236 -18.994 1.00 95.25 98 GLU A O 1
ATOM 850 N N . THR A 1 99 ? 10.536 4.382 -20.254 1.00 93.69 99 THR A N 1
ATOM 851 C CA . THR A 1 99 ? 9.886 3.533 -19.251 1.00 93.69 99 THR A CA 1
ATOM 852 C C . THR A 1 99 ? 10.706 3.472 -17.962 1.00 93.69 99 THR A C 1
ATOM 854 O O . THR A 1 99 ? 10.171 3.718 -16.881 1.00 93.69 99 THR A O 1
ATOM 857 N N . HIS A 1 100 ? 12.012 3.197 -18.043 1.00 95.62 100 HIS A N 1
ATOM 858 C CA . HIS A 1 100 ? 12.868 3.161 -16.852 1.00 95.62 100 HIS A CA 1
ATOM 859 C C . HIS A 1 100 ? 13.034 4.536 -16.200 1.00 95.62 100 HIS A C 1
ATOM 861 O O . HIS A 1 100 ? 13.054 4.628 -14.973 1.00 95.62 100 HIS A O 1
ATOM 867 N N . LEU A 1 101 ? 13.097 5.610 -16.992 1.00 97.62 101 LEU A N 1
ATOM 868 C CA . LEU A 1 101 ? 13.136 6.977 -16.478 1.00 97.62 101 LEU A CA 1
ATOM 869 C C . LEU A 1 101 ? 11.890 7.293 -15.643 1.00 97.62 101 LEU A C 1
ATOM 871 O O . LEU A 1 101 ? 12.020 7.779 -14.519 1.00 97.62 101 LEU A O 1
ATOM 875 N N . LEU A 1 102 ? 10.702 6.977 -16.167 1.00 96.69 102 LEU A N 1
ATOM 876 C CA . LEU A 1 102 ? 9.431 7.171 -15.469 1.00 96.69 102 LEU A CA 1
ATOM 877 C C . LEU A 1 102 ? 9.353 6.319 -14.200 1.00 96.69 102 LEU A C 1
ATOM 879 O O . LEU A 1 102 ? 8.925 6.823 -13.164 1.00 96.69 102 LEU A O 1
ATOM 883 N N . LYS A 1 103 ? 9.820 5.066 -14.238 1.00 95.69 103 LYS A N 1
ATOM 884 C CA . LYS A 1 103 ? 9.889 4.201 -13.049 1.00 95.69 103 LYS A CA 1
ATOM 885 C C . LYS A 1 103 ? 10.818 4.769 -11.969 1.00 95.69 103 LYS A C 1
ATOM 887 O O . LYS A 1 103 ? 10.425 4.826 -10.807 1.00 95.69 103 LYS A O 1
ATOM 892 N N . ILE A 1 104 ? 12.007 5.260 -12.336 1.00 97.25 104 ILE A N 1
ATOM 893 C CA . ILE A 1 104 ? 12.933 5.911 -11.389 1.00 97.25 104 ILE A CA 1
ATOM 894 C C . ILE A 1 104 ? 12.297 7.168 -10.784 1.00 97.25 104 ILE A C 1
ATOM 896 O O . ILE A 1 104 ? 12.343 7.342 -9.570 1.00 97.25 104 ILE A O 1
ATOM 900 N N . GLN A 1 105 ? 11.683 8.025 -11.605 1.00 97.44 105 GLN A N 1
ATOM 901 C CA . GLN A 1 105 ? 10.999 9.236 -11.136 1.00 97.44 105 GLN A CA 1
ATOM 902 C C . GLN A 1 105 ? 9.839 8.912 -10.188 1.00 97.44 105 GLN A C 1
ATOM 904 O O . GLN A 1 105 ? 9.692 9.555 -9.151 1.00 97.44 105 GLN A O 1
ATOM 909 N N . THR A 1 106 ? 9.036 7.905 -10.533 1.00 96.12 106 THR A N 1
ATOM 910 C CA . THR A 1 106 ? 7.899 7.445 -9.722 1.00 96.12 106 THR A CA 1
ATOM 911 C C . THR A 1 106 ? 8.395 6.978 -8.357 1.00 96.12 106 THR A C 1
ATOM 913 O O . THR A 1 106 ? 7.910 7.451 -7.331 1.00 96.12 106 THR A O 1
ATOM 916 N N . PHE A 1 107 ? 9.433 6.140 -8.336 1.00 93.81 107 PHE A N 1
ATOM 917 C CA . PHE A 1 107 ? 10.016 5.640 -7.095 1.00 93.81 107 PHE A CA 1
ATOM 918 C C . PHE A 1 107 ? 10.657 6.755 -6.256 1.00 93.81 107 PHE A C 1
ATOM 920 O O . PHE A 1 107 ? 10.462 6.813 -5.046 1.00 93.81 107 PHE A O 1
ATOM 927 N N . GLU A 1 108 ? 11.370 7.695 -6.885 1.00 94.62 108 GLU A N 1
ATOM 928 C CA . GLU A 1 108 ? 11.924 8.883 -6.217 1.00 94.62 108 GLU A CA 1
ATOM 929 C C . GLU A 1 108 ? 10.829 9.659 -5.467 1.00 94.62 108 GLU A C 1
ATOM 931 O O . GLU A 1 108 ? 11.010 10.035 -4.307 1.00 94.62 108 GLU A O 1
ATOM 936 N N . LYS A 1 109 ? 9.670 9.844 -6.107 1.00 94.94 109 LYS A N 1
ATOM 937 C CA . LYS A 1 109 ? 8.527 10.562 -5.536 1.00 94.94 109 LYS A CA 1
ATOM 938 C C . LYS A 1 109 ? 7.784 9.777 -4.460 1.00 94.94 109 LYS A C 1
ATOM 940 O O . LYS A 1 109 ? 7.398 10.367 -3.452 1.00 94.94 109 LYS A O 1
ATOM 945 N N . GLN A 1 110 ? 7.695 8.455 -4.583 1.00 91.62 110 GLN A N 1
ATOM 946 C CA . GLN A 1 110 ? 7.222 7.584 -3.501 1.00 91.62 110 GLN A CA 1
ATOM 947 C C . GLN A 1 110 ? 8.118 7.691 -2.261 1.00 91.62 110 GLN A C 1
ATOM 949 O O . GLN A 1 110 ? 7.621 7.854 -1.150 1.00 91.62 110 GLN A O 1
ATOM 954 N N . LEU A 1 111 ? 9.446 7.715 -2.431 1.00 89.19 111 LEU A N 1
ATOM 955 C CA . LEU A 1 111 ? 10.386 7.933 -1.323 1.00 89.19 111 LEU A CA 1
ATOM 956 C C . LEU A 1 111 ? 10.273 9.336 -0.699 1.00 89.19 111 LEU A C 1
ATOM 958 O O . LEU A 1 111 ?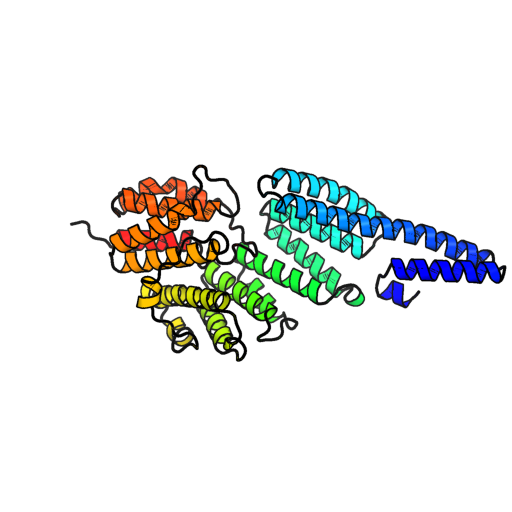 10.769 9.552 0.409 1.00 89.19 111 LEU A O 1
ATOM 962 N N . GLN A 1 112 ? 9.605 10.282 -1.353 1.00 90.56 112 GLN A N 1
ATOM 963 C CA . GLN A 1 112 ? 9.291 11.608 -0.814 1.00 90.56 112 GLN A CA 1
ATOM 964 C C . GLN A 1 112 ? 7.863 11.701 -0.247 1.00 90.56 112 GLN A C 1
ATOM 966 O O . GLN A 1 112 ? 7.521 12.734 0.318 1.00 90.56 112 GLN A O 1
ATOM 971 N N . ASN A 1 113 ? 7.056 10.635 -0.354 1.00 89.50 113 ASN A N 1
ATOM 972 C CA . ASN A 1 113 ? 5.618 10.626 -0.052 1.00 89.50 113 ASN A CA 1
ATOM 973 C C . ASN A 1 113 ? 4.816 11.674 -0.860 1.00 89.50 113 ASN A C 1
ATOM 975 O O . ASN A 1 113 ? 3.771 12.146 -0.420 1.00 89.50 113 ASN A O 1
ATOM 979 N N . ASP A 1 114 ? 5.295 12.028 -2.058 1.00 93.50 114 ASP A N 1
ATOM 980 C CA . ASP A 1 114 ? 4.679 13.005 -2.966 1.00 93.50 114 ASP A CA 1
ATOM 981 C C . ASP A 1 114 ? 3.704 12.302 -3.926 1.00 93.50 114 ASP A C 1
ATOM 983 O O . ASP A 1 114 ? 3.906 12.227 -5.140 1.00 93.50 114 ASP A O 1
ATOM 987 N N . TYR A 1 115 ? 2.658 11.699 -3.356 1.00 93.56 115 TYR A N 1
ATOM 988 C CA . TYR A 1 115 ? 1.682 10.897 -4.099 1.00 93.56 115 TYR A CA 1
ATOM 989 C C . TYR A 1 115 ? 0.908 11.642 -5.202 1.00 93.56 115 TYR A C 1
ATOM 991 O O . TYR A 1 115 ? 0.597 11.003 -6.213 1.00 93.56 115 TYR A O 1
ATOM 999 N N . PRO A 1 116 ? 0.632 12.960 -5.103 1.00 95.38 116 PRO A N 1
ATOM 1000 C CA . PRO A 1 116 ? 0.075 13.711 -6.225 1.00 95.38 116 PRO A CA 1
ATOM 1001 C C . PRO A 1 116 ? 0.982 13.678 -7.463 1.00 95.38 116 PRO A C 1
ATOM 1003 O O . PRO A 1 116 ? 0.497 13.432 -8.569 1.00 95.38 116 PRO A O 1
ATOM 1006 N N . GLU A 1 117 ? 2.296 13.857 -7.297 1.00 97.00 117 GLU A N 1
ATOM 1007 C CA . GLU A 1 117 ? 3.248 13.779 -8.411 1.00 97.00 117 GLU A CA 1
ATOM 1008 C C . GLU A 1 117 ? 3.422 12.335 -8.905 1.00 97.00 117 GLU A C 1
ATOM 1010 O O . GLU A 1 117 ? 3.477 12.100 -10.115 1.00 97.00 117 GLU A O 1
ATOM 1015 N N . VAL A 1 118 ? 3.429 11.348 -7.997 1.00 96.69 118 VAL A N 1
ATOM 1016 C CA . VAL A 1 118 ? 3.422 9.918 -8.366 1.00 96.69 118 VAL A CA 1
ATOM 1017 C C . VAL A 1 118 ? 2.249 9.616 -9.304 1.00 96.69 118 VAL A C 1
ATOM 1019 O O . VAL A 1 118 ? 2.446 8.999 -10.350 1.00 96.69 118 VAL A O 1
ATOM 1022 N N . LEU A 1 119 ? 1.040 10.102 -8.998 1.00 96.94 119 LEU A N 1
ATOM 1023 C CA . LEU A 1 119 ? -0.131 9.909 -9.856 1.00 96.94 119 LEU A CA 1
ATOM 1024 C C . LEU A 1 119 ? 0.062 10.532 -11.248 1.00 96.94 119 LEU A C 1
ATOM 1026 O O . LEU A 1 119 ? -0.314 9.929 -12.257 1.00 96.94 119 LEU A O 1
ATOM 1030 N N . GLN A 1 120 ? 0.670 11.719 -11.337 1.00 97.44 120 GLN A N 1
ATOM 1031 C CA . GLN A 1 120 ? 0.980 12.341 -12.628 1.00 97.44 120 GLN A CA 1
ATOM 1032 C C . GLN A 1 120 ? 1.984 11.517 -13.443 1.00 97.44 120 GLN A C 1
ATOM 1034 O O . GLN A 1 120 ? 1.812 11.364 -14.655 1.00 97.44 120 GLN A O 1
ATOM 1039 N N . LEU A 1 121 ? 3.019 10.978 -12.796 1.00 97.75 121 LEU A N 1
ATOM 1040 C CA . LEU A 1 121 ? 4.029 10.135 -13.437 1.00 97.75 121 LEU A CA 1
ATOM 1041 C C . LEU A 1 121 ? 3.441 8.802 -13.909 1.00 97.75 121 LEU A C 1
ATOM 1043 O O . LEU A 1 121 ? 3.683 8.412 -15.051 1.00 97.75 121 LEU A O 1
ATOM 1047 N N . LEU A 1 122 ? 2.592 8.161 -13.102 1.00 96.75 122 LEU A N 1
ATOM 1048 C CA . LEU A 1 122 ? 1.880 6.941 -13.491 1.00 96.75 122 LEU A CA 1
ATOM 1049 C C . LEU A 1 122 ? 0.920 7.185 -14.659 1.00 96.75 122 LEU A C 1
ATOM 1051 O O . LEU A 1 122 ? 0.885 6.389 -15.589 1.00 96.75 122 LEU A O 1
ATOM 1055 N N . ASN A 1 123 ? 0.217 8.322 -14.691 1.00 95.94 123 ASN A N 1
ATOM 1056 C CA . ASN A 1 123 ? -0.600 8.707 -15.848 1.00 95.94 123 ASN A CA 1
ATOM 1057 C C . ASN A 1 123 ? 0.237 8.872 -17.131 1.00 95.94 123 ASN A C 1
ATOM 1059 O O . ASN A 1 123 ? -0.211 8.493 -18.213 1.00 95.94 123 ASN A O 1
ATOM 1063 N N . LYS A 1 124 ? 1.447 9.444 -17.039 1.00 95.62 124 LYS A N 1
ATOM 1064 C CA . LYS A 1 124 ? 2.372 9.545 -18.186 1.00 95.62 124 LYS A CA 1
ATOM 1065 C C . LYS A 1 124 ? 2.855 8.161 -18.622 1.00 95.62 124 LYS A C 1
ATOM 1067 O O . LYS A 1 124 ? 2.871 7.875 -19.817 1.00 95.62 124 LYS A O 1
ATOM 1072 N N . HIS A 1 125 ? 3.197 7.307 -17.662 1.00 94.12 125 HIS A N 1
ATOM 1073 C CA . HIS A 1 125 ? 3.654 5.944 -17.910 1.00 94.12 125 HIS A CA 1
ATOM 1074 C C . HIS A 1 125 ? 2.568 5.093 -18.571 1.00 94.12 125 HIS A C 1
ATOM 1076 O O . HIS A 1 125 ? 2.824 4.480 -19.599 1.00 94.12 125 HIS A O 1
ATOM 1082 N N . GLU A 1 126 ? 1.337 5.135 -18.068 1.00 92.75 126 GLU A N 1
ATOM 1083 C CA . GLU A 1 126 ? 0.192 4.447 -18.663 1.00 92.75 126 GLU A CA 1
ATOM 1084 C C . GLU A 1 126 ? -0.030 4.851 -20.125 1.00 92.75 126 GLU A C 1
ATOM 1086 O O . GLU A 1 126 ? -0.142 3.986 -20.992 1.00 92.75 126 GLU A O 1
ATOM 1091 N N . ARG A 1 127 ? -0.003 6.158 -20.427 1.00 92.06 127 ARG A N 1
ATOM 1092 C CA . ARG A 1 127 ? -0.115 6.653 -21.810 1.00 92.06 127 ARG A CA 1
ATOM 1093 C C . ARG A 1 127 ? 1.009 6.129 -22.700 1.00 92.06 127 ARG A C 1
ATOM 1095 O O . ARG A 1 127 ? 0.737 5.733 -23.828 1.00 92.06 127 ARG A O 1
ATOM 1102 N N . LEU A 1 128 ? 2.248 6.106 -22.205 1.00 91.12 128 LEU A N 1
ATOM 1103 C CA . LEU A 1 128 ? 3.390 5.558 -22.941 1.00 91.12 128 LEU A CA 1
ATOM 1104 C C . LEU A 1 128 ? 3.170 4.073 -23.272 1.00 91.12 128 LEU A C 1
ATOM 1106 O O . LEU A 1 128 ? 3.360 3.669 -24.417 1.00 91.12 128 LEU A O 1
ATOM 1110 N N . LEU A 1 129 ? 2.727 3.274 -22.296 1.00 87.81 129 LEU A N 1
ATOM 1111 C CA . LEU A 1 129 ? 2.471 1.844 -22.492 1.00 87.81 129 LEU A CA 1
ATOM 1112 C C . LEU A 1 129 ? 1.300 1.588 -23.453 1.00 87.81 129 LEU A C 1
ATOM 1114 O O . LEU A 1 129 ? 1.369 0.658 -24.252 1.00 87.81 129 LEU A O 1
ATOM 1118 N N . MET A 1 130 ? 0.254 2.419 -23.420 1.00 86.25 130 MET A N 1
ATOM 1119 C CA . MET A 1 130 ? -0.875 2.325 -24.355 1.00 86.25 130 MET A CA 1
ATOM 1120 C C . MET A 1 130 ? -0.479 2.697 -25.791 1.00 86.25 130 MET A C 1
ATOM 1122 O O . MET A 1 130 ? -0.888 2.019 -26.732 1.00 86.25 130 MET A O 1
ATOM 1126 N N . LEU A 1 131 ? 0.336 3.745 -25.968 1.00 87.44 131 LEU A N 1
ATOM 1127 C CA . LEU A 1 131 ? 0.842 4.166 -27.282 1.00 87.44 131 LEU A CA 1
ATOM 1128 C C . LEU A 1 131 ? 1.796 3.135 -27.899 1.00 87.44 131 LEU A C 1
ATOM 1130 O O . LEU A 1 131 ? 1.837 2.988 -29.118 1.00 87.44 131 LEU A O 1
ATOM 1134 N N . HIS A 1 132 ? 2.536 2.410 -27.058 1.00 83.81 132 HIS A N 1
ATOM 1135 C CA . HIS A 1 132 ? 3.496 1.383 -27.458 1.00 83.81 132 HIS A CA 1
ATOM 1136 C C . HIS A 1 132 ? 3.068 -0.005 -26.962 1.00 83.81 132 HIS A C 1
ATOM 1138 O O . HIS A 1 132 ? 3.859 -0.746 -26.377 1.00 83.81 132 HIS A O 1
ATOM 1144 N N . SER A 1 133 ? 1.810 -0.378 -27.205 1.00 76.94 133 SER A N 1
ATOM 1145 C CA . SER A 1 133 ? 1.237 -1.656 -26.750 1.00 76.94 133 SER A CA 1
ATOM 1146 C C . SER A 1 133 ? 1.956 -2.894 -27.304 1.00 76.94 133 SER A C 1
ATOM 1148 O O . SER A 1 133 ? 1.940 -3.943 -26.670 1.00 76.94 133 SER A O 1
ATOM 1150 N N . SER A 1 134 ? 2.647 -2.771 -28.443 1.00 75.06 134 SER A N 1
ATOM 1151 C CA . SER A 1 134 ? 3.518 -3.811 -29.011 1.00 75.06 134 SER A CA 1
ATOM 1152 C C . SER A 1 134 ? 4.785 -4.064 -28.183 1.00 75.06 134 SER A C 1
ATOM 1154 O O . SER A 1 134 ? 5.328 -5.167 -28.212 1.00 75.06 134 SER A O 1
ATOM 1156 N N . TYR A 1 135 ? 5.258 -3.054 -27.451 1.00 72.56 135 TYR A N 1
ATOM 1157 C CA . TYR A 1 135 ? 6.447 -3.113 -26.599 1.00 72.56 135 TYR A CA 1
ATOM 1158 C C . TYR A 1 135 ? 6.122 -3.614 -25.182 1.00 72.56 135 TYR A C 1
ATOM 1160 O O . TYR A 1 135 ? 6.952 -4.258 -24.541 1.00 72.56 135 TYR A O 1
ATOM 1168 N N . CYS A 1 136 ? 4.917 -3.328 -24.686 1.00 72.50 136 CYS A N 1
ATOM 1169 C CA . CYS A 1 136 ? 4.528 -3.609 -23.309 1.00 72.50 136 CYS A CA 1
ATOM 1170 C C . CYS A 1 136 ? 3.878 -4.992 -23.158 1.00 72.50 136 CYS A C 1
ATOM 1172 O O . CYS A 1 136 ? 2.873 -5.300 -23.798 1.00 72.50 136 CYS A O 1
ATOM 1174 N N . ALA A 1 137 ? 4.400 -5.814 -22.245 1.00 80.00 137 ALA A N 1
ATOM 1175 C CA . ALA A 1 137 ? 3.714 -7.040 -21.852 1.00 80.00 137 ALA A CA 1
ATOM 1176 C C . ALA A 1 137 ? 2.446 -6.700 -21.037 1.00 80.00 137 ALA A C 1
ATOM 1178 O O . ALA A 1 137 ? 2.528 -5.865 -20.134 1.00 80.00 137 ALA A O 1
ATOM 1179 N N . PRO A 1 138 ? 1.304 -7.386 -21.244 1.00 83.00 138 PRO A N 1
ATOM 1180 C CA . PRO A 1 138 ? 0.072 -7.132 -20.486 1.00 83.00 138 PRO A CA 1
ATOM 1181 C C . PRO A 1 138 ? 0.257 -7.126 -18.961 1.00 83.00 138 PRO A C 1
ATOM 1183 O O . PRO A 1 138 ? -0.357 -6.322 -18.266 1.00 83.00 138 PRO A O 1
ATOM 1186 N N . ALA A 1 139 ? 1.158 -7.968 -18.445 1.00 84.44 139 ALA A N 1
ATOM 1187 C CA . ALA A 1 139 ? 1.498 -8.013 -17.025 1.00 84.44 139 ALA A CA 1
ATOM 1188 C C . ALA A 1 139 ? 2.089 -6.690 -16.501 1.00 84.44 139 ALA A C 1
ATOM 1190 O O . ALA A 1 139 ? 1.712 -6.247 -15.422 1.00 84.44 139 ALA A O 1
ATOM 1191 N N . GLN A 1 140 ? 2.949 -6.016 -17.274 1.00 84.88 140 GLN A N 1
ATOM 1192 C CA . GLN A 1 140 ? 3.548 -4.736 -16.870 1.00 84.88 140 GLN A CA 1
ATOM 1193 C C . GLN A 1 140 ? 2.497 -3.626 -16.776 1.00 84.88 140 GLN A C 1
ATOM 1195 O O . GLN A 1 140 ? 2.563 -2.778 -15.886 1.00 84.88 140 GLN A O 1
ATOM 1200 N N . LEU A 1 141 ? 1.512 -3.641 -17.681 1.00 88.31 141 LEU A N 1
ATOM 1201 C CA . LEU A 1 141 ? 0.383 -2.721 -17.615 1.00 88.31 141 LEU A CA 1
ATOM 1202 C C . LEU A 1 141 ? -0.449 -2.978 -16.352 1.00 88.31 141 LEU A C 1
ATOM 1204 O O . LEU A 1 141 ? -0.742 -2.034 -15.627 1.00 88.31 141 LEU A O 1
ATOM 1208 N N . MET A 1 142 ? -0.765 -4.242 -16.052 1.00 89.25 142 MET A N 1
ATOM 1209 C CA . MET A 1 142 ? -1.515 -4.613 -14.844 1.00 89.25 142 MET A CA 1
ATOM 1210 C C . MET A 1 142 ? -0.790 -4.209 -13.555 1.00 89.25 142 MET A C 1
ATOM 1212 O O . MET A 1 142 ? -1.416 -3.651 -12.658 1.00 89.25 142 MET A O 1
ATOM 1216 N N . GLU A 1 143 ? 0.521 -4.445 -13.465 1.00 88.31 143 GLU A N 1
ATOM 1217 C CA . GLU A 1 143 ? 1.342 -4.026 -12.320 1.00 88.31 143 GLU A CA 1
ATOM 1218 C C . GLU A 1 143 ? 1.259 -2.510 -12.090 1.00 88.31 143 GLU A C 1
ATOM 1220 O O . GLU A 1 143 ? 1.009 -2.063 -10.970 1.00 88.31 143 GLU A O 1
ATOM 1225 N N . MET A 1 144 ? 1.390 -1.720 -13.159 1.00 91.06 144 MET A N 1
ATOM 1226 C CA . MET A 1 144 ? 1.276 -0.261 -13.100 1.00 91.06 144 MET A CA 1
ATOM 1227 C C . MET A 1 144 ? -0.138 0.187 -12.692 1.00 91.06 144 MET A C 1
ATOM 1229 O O . MET A 1 144 ? -0.286 1.089 -11.868 1.00 91.06 144 MET A O 1
ATOM 1233 N N . GLN A 1 145 ? -1.188 -0.461 -13.204 1.00 93.62 145 GLN A N 1
ATOM 1234 C CA . GLN A 1 145 ? -2.578 -0.143 -12.849 1.00 93.62 145 GLN A CA 1
ATOM 1235 C C . GLN A 1 145 ? -2.868 -0.426 -11.366 1.00 93.62 145 GLN A C 1
ATOM 1237 O O . GLN A 1 145 ? -3.530 0.373 -10.701 1.00 93.62 145 GLN A O 1
ATOM 1242 N N . VAL A 1 146 ? -2.327 -1.520 -10.820 1.00 92.69 146 VAL A N 1
ATOM 1243 C CA . VAL A 1 146 ? -2.391 -1.839 -9.382 1.00 92.69 146 VAL A CA 1
ATOM 1244 C C . VAL A 1 146 ? -1.655 -0.785 -8.553 1.00 92.69 146 VAL A C 1
ATOM 1246 O O . VAL A 1 146 ? -2.182 -0.318 -7.542 1.00 92.69 146 VAL A O 1
ATOM 1249 N N . GLU A 1 147 ? -0.460 -0.374 -8.981 1.00 92.62 147 GLU A N 1
ATOM 1250 C CA . GLU A 1 147 ? 0.304 0.690 -8.323 1.00 92.62 147 GLU A CA 1
ATOM 1251 C C . GLU A 1 147 ? -0.480 2.010 -8.304 1.00 92.62 147 GLU A C 1
ATOM 1253 O O . GLU A 1 147 ? -0.594 2.657 -7.261 1.00 92.62 147 GLU A O 1
ATOM 1258 N N . LYS A 1 148 ? -1.110 2.374 -9.423 1.00 95.50 148 LYS A N 1
ATOM 1259 C CA . LYS A 1 148 ? -1.954 3.569 -9.526 1.00 95.50 148 LYS A CA 1
ATOM 1260 C C . LYS A 1 148 ? -3.198 3.489 -8.642 1.00 95.50 148 LYS A C 1
ATOM 1262 O O . LYS A 1 148 ? -3.539 4.472 -7.986 1.00 95.50 148 LYS A O 1
ATOM 1267 N N . MET A 1 149 ? -3.834 2.321 -8.549 1.00 95.69 149 MET A N 1
ATOM 1268 C CA . MET A 1 149 ? -4.929 2.087 -7.601 1.00 95.69 149 MET A CA 1
ATOM 1269 C C . MET A 1 149 ? -4.492 2.272 -6.150 1.00 95.69 149 MET A C 1
ATOM 1271 O O . MET A 1 149 ? -5.204 2.909 -5.378 1.00 95.69 149 MET A O 1
ATOM 1275 N N . ASN A 1 150 ? -3.303 1.797 -5.784 1.00 93.75 150 ASN A N 1
ATOM 1276 C CA . ASN A 1 150 ? -2.744 2.041 -4.457 1.00 93.75 150 ASN A CA 1
ATOM 1277 C C . ASN A 1 150 ? -2.527 3.544 -4.193 1.00 93.75 150 ASN A C 1
ATOM 1279 O O . ASN A 1 150 ? -2.866 4.037 -3.121 1.00 93.75 150 ASN A O 1
ATOM 1283 N N . VAL A 1 151 ? -2.050 4.306 -5.182 1.00 95.00 151 VAL A N 1
ATOM 1284 C CA . VAL A 1 151 ? -1.907 5.769 -5.061 1.00 95.00 151 VAL A CA 1
ATOM 1285 C C . VAL A 1 151 ? -3.256 6.457 -4.824 1.00 95.00 151 VAL A C 1
ATOM 1287 O O . VAL A 1 151 ? -3.331 7.355 -3.986 1.00 95.00 151 VAL A O 1
ATOM 1290 N N . PHE A 1 152 ? -4.337 6.013 -5.478 1.00 96.19 152 PHE A N 1
ATOM 1291 C CA . PHE A 1 152 ? -5.677 6.532 -5.184 1.00 96.19 152 PHE A CA 1
ATOM 1292 C C . PHE A 1 152 ? -6.090 6.291 -3.726 1.00 96.19 152 PHE A C 1
ATOM 1294 O O . PHE A 1 152 ? -6.646 7.204 -3.115 1.00 96.19 152 PHE A O 1
ATOM 1301 N N . VAL A 1 153 ? -5.782 5.118 -3.148 1.00 94.88 153 VAL A N 1
ATOM 1302 C CA . VAL A 1 153 ? -6.043 4.829 -1.721 1.00 94.88 153 VAL A CA 1
ATOM 1303 C C . VAL A 1 153 ? -5.296 5.819 -0.829 1.00 94.88 153 VAL A C 1
ATOM 1305 O O . VAL A 1 153 ? -5.897 6.426 0.053 1.00 94.88 153 VAL A O 1
ATOM 1308 N N . GLN A 1 154 ? -4.005 6.032 -1.087 1.00 91.94 154 GLN A N 1
ATOM 1309 C CA . GLN A 1 154 ? -3.167 6.919 -0.275 1.00 91.94 154 GLN A CA 1
ATOM 1310 C C . GLN A 1 154 ? -3.614 8.382 -0.333 1.00 91.94 154 GLN A C 1
ATOM 1312 O O . GLN A 1 154 ? -3.572 9.083 0.675 1.00 91.94 154 GLN A O 1
ATOM 1317 N N . LEU A 1 155 ? -4.097 8.823 -1.495 1.00 93.38 155 LEU A N 1
ATOM 1318 C CA . LEU A 1 155 ? -4.677 10.151 -1.678 1.00 93.38 155 LEU A CA 1
ATOM 1319 C C . LEU A 1 155 ? -6.129 10.252 -1.188 1.00 93.38 155 LEU A C 1
ATOM 1321 O O . LEU A 1 155 ? -6.653 11.356 -1.075 1.00 93.38 155 LEU A O 1
ATOM 1325 N N . ARG A 1 156 ? -6.797 9.124 -0.910 1.00 94.62 156 ARG A N 1
ATOM 1326 C CA . ARG A 1 156 ? -8.238 9.045 -0.609 1.00 94.62 156 ARG A CA 1
ATOM 1327 C C . ARG A 1 156 ? -9.120 9.653 -1.715 1.00 94.62 156 ARG A C 1
ATOM 1329 O O . ARG A 1 156 ? -10.240 10.095 -1.449 1.00 94.62 156 ARG A O 1
ATOM 1336 N N . HIS A 1 157 ? -8.634 9.657 -2.958 1.00 95.12 157 HIS A N 1
ATOM 1337 C CA . HIS A 1 157 ? -9.328 10.177 -4.144 1.00 95.12 157 HIS A CA 1
ATOM 1338 C C . HIS A 1 157 ? -10.333 9.142 -4.671 1.00 95.12 157 HIS A C 1
ATOM 1340 O O . HIS A 1 157 ? -10.086 8.428 -5.645 1.00 95.12 157 HIS A O 1
ATOM 1346 N N . PHE A 1 158 ? -11.453 9.008 -3.960 1.00 96.19 158 PHE A N 1
ATOM 1347 C CA . PHE A 1 158 ? -12.453 7.981 -4.242 1.00 96.19 158 PHE A CA 1
ATOM 1348 C C . PHE A 1 158 ? -13.101 8.090 -5.631 1.00 96.19 158 PHE A C 1
ATOM 1350 O O . PHE A 1 158 ? -13.114 7.069 -6.317 1.00 96.19 158 PHE A O 1
ATOM 1357 N N . PRO A 1 159 ? -13.618 9.255 -6.079 1.00 96.31 159 PRO A N 1
ATOM 1358 C CA . PRO A 1 159 ? -14.338 9.333 -7.352 1.00 96.31 159 PRO A CA 1
ATOM 1359 C C . PRO A 1 159 ? -13.481 8.876 -8.538 1.00 96.31 159 PRO A C 1
ATOM 1361 O O . PRO A 1 159 ? -13.901 8.029 -9.327 1.00 96.31 159 PRO A O 1
ATOM 1364 N N . GLU A 1 160 ? -12.250 9.380 -8.625 1.00 96.75 160 GLU A N 1
ATOM 1365 C CA . GLU A 1 160 ? -11.314 9.056 -9.696 1.00 96.75 160 GLU A CA 1
ATOM 1366 C C . GLU A 1 160 ? -10.844 7.604 -9.616 1.00 96.75 160 GLU A C 1
ATOM 1368 O O . GLU A 1 160 ? -10.783 6.926 -10.641 1.00 96.75 160 GLU A O 1
ATOM 1373 N N . GLY A 1 161 ? -10.542 7.104 -8.413 1.00 97.00 161 GLY A N 1
ATOM 1374 C CA . GLY A 1 161 ? -10.109 5.720 -8.237 1.00 97.00 161 GLY A CA 1
ATOM 1375 C C . GLY A 1 161 ? -11.218 4.705 -8.522 1.00 97.00 161 GLY A C 1
ATOM 1376 O O . GLY A 1 161 ? -10.956 3.678 -9.144 1.00 97.00 161 GLY A O 1
ATOM 1377 N N . GLN A 1 162 ? -12.466 5.001 -8.146 1.00 96.00 162 GLN A N 1
ATOM 1378 C CA . GLN A 1 162 ? -13.618 4.154 -8.463 1.00 96.00 162 GLN A CA 1
ATOM 1379 C C . GLN A 1 162 ? -13.868 4.107 -9.973 1.00 96.00 162 GLN A C 1
ATOM 1381 O O . GLN A 1 162 ? -14.023 3.022 -10.534 1.00 96.00 162 GLN A O 1
ATOM 1386 N N . GLN A 1 163 ? -13.878 5.269 -10.634 1.00 96.44 163 GLN A N 1
ATOM 1387 C CA . GLN A 1 163 ? -14.036 5.342 -12.084 1.00 96.44 163 GLN A CA 1
ATOM 1388 C C . GLN A 1 163 ? -12.907 4.588 -12.793 1.00 96.44 163 GLN A C 1
ATOM 1390 O O . GLN A 1 163 ? -13.162 3.841 -13.735 1.00 96.44 163 GLN A O 1
ATOM 1395 N N . TYR A 1 164 ? -11.669 4.757 -12.329 1.00 96.50 164 TYR A N 1
ATOM 1396 C CA . TYR A 1 164 ? -10.521 4.068 -12.899 1.00 96.50 164 TYR A CA 1
ATOM 1397 C C . TYR A 1 164 ? -10.648 2.550 -12.753 1.00 96.50 164 TYR A C 1
ATOM 1399 O O . TYR A 1 164 ? -10.527 1.850 -13.751 1.00 96.50 164 TYR A O 1
ATOM 1407 N N . ALA A 1 165 ? -10.984 2.038 -11.563 1.00 94.94 165 ALA A N 1
ATOM 1408 C CA . ALA A 1 165 ? -11.166 0.604 -11.325 1.00 94.94 165 ALA A CA 1
ATOM 1409 C C . ALA A 1 165 ? -12.227 -0.032 -12.242 1.00 94.94 165 ALA A C 1
ATOM 1411 O O . ALA A 1 165 ? -12.039 -1.153 -12.708 1.00 94.94 165 ALA A O 1
ATOM 1412 N N . GLN A 1 166 ? -13.315 0.687 -12.542 1.00 91.88 166 GLN A N 1
ATOM 1413 C CA . GLN A 1 166 ? -14.374 0.220 -13.448 1.00 91.88 166 GLN A CA 1
ATOM 1414 C C . GLN A 1 166 ? -13.924 0.105 -14.912 1.00 91.88 166 GLN A C 1
ATOM 1416 O O . GLN A 1 166 ? -14.537 -0.632 -15.677 1.00 91.88 166 GLN A O 1
ATOM 1421 N N . GLN A 1 167 ? -12.868 0.819 -15.308 1.00 92.50 167 GLN A N 1
ATOM 1422 C CA . GLN A 1 167 ? -12.330 0.812 -16.674 1.00 92.50 167 GLN A CA 1
ATOM 1423 C C . GLN A 1 167 ? -11.280 -0.291 -16.904 1.00 92.50 167 GLN A C 1
ATOM 1425 O O . GLN A 1 167 ? -10.820 -0.478 -18.030 1.00 92.50 167 GLN A O 1
ATOM 1430 N N . LEU A 1 168 ? -10.869 -1.015 -15.857 1.00 90.94 168 LEU A N 1
ATOM 1431 C CA . LEU A 1 168 ? -9.793 -2.008 -15.921 1.00 90.94 168 LEU A CA 1
ATOM 1432 C C . LEU A 1 168 ? -10.288 -3.383 -16.406 1.00 90.94 168 LEU A C 1
ATOM 1434 O O . LEU A 1 168 ? -10.333 -4.356 -15.653 1.00 90.94 168 LEU A O 1
ATOM 1438 N N . GLU A 1 169 ? -10.626 -3.480 -17.692 1.00 83.19 169 GLU A N 1
ATOM 1439 C CA . GLU A 1 169 ? -11.163 -4.701 -18.326 1.00 83.19 169 GLU A CA 1
ATOM 1440 C C . GLU A 1 169 ? -10.173 -5.880 -18.369 1.00 83.19 169 GLU A C 1
ATOM 1442 O O . GLU A 1 169 ? -10.564 -7.041 -18.485 1.00 83.19 169 GLU A O 1
ATOM 1447 N N . ASN A 1 170 ? -8.873 -5.609 -18.261 1.00 84.56 170 ASN A N 1
ATOM 1448 C CA . ASN A 1 170 ? -7.822 -6.626 -18.300 1.00 84.56 170 ASN A CA 1
ATOM 1449 C C . ASN A 1 170 ? -7.715 -7.467 -17.012 1.00 84.56 170 ASN A C 1
ATOM 1451 O O . ASN A 1 170 ? -6.970 -8.448 -16.981 1.00 84.56 170 ASN A O 1
ATOM 1455 N N . PHE A 1 171 ? -8.470 -7.129 -15.965 1.00 89.62 171 PHE A N 1
ATOM 1456 C CA . PHE A 1 171 ? -8.566 -7.914 -14.737 1.00 89.62 171 PHE A CA 1
ATOM 1457 C C . PHE A 1 171 ? -9.748 -8.876 -14.832 1.00 89.62 171 PHE A C 1
ATOM 1459 O O . PHE A 1 171 ? -10.841 -8.589 -14.351 1.00 89.62 171 PHE A O 1
ATOM 1466 N N . ALA A 1 172 ? -9.520 -10.040 -15.442 1.00 90.88 172 ALA A N 1
ATOM 1467 C CA . ALA A 1 172 ? -10.553 -11.061 -15.579 1.00 90.88 172 ALA A CA 1
ATOM 1468 C C . ALA A 1 172 ? -11.127 -11.466 -14.208 1.00 90.88 172 ALA A C 1
ATOM 1470 O O . ALA A 1 172 ? -10.377 -11.809 -13.287 1.00 90.88 172 ALA A O 1
ATOM 1471 N N . GLU A 1 173 ? -12.454 -11.434 -14.077 1.00 93.31 173 GLU A N 1
ATOM 1472 C CA . GLU A 1 173 ? -13.136 -11.704 -12.812 1.00 93.31 173 GLU A CA 1
ATOM 1473 C C . GLU A 1 173 ? -12.756 -13.063 -12.215 1.00 93.31 173 GLU A C 1
ATOM 1475 O O . GLU A 1 173 ? -12.580 -14.063 -12.912 1.00 93.31 173 GLU A O 1
ATOM 1480 N N . GLY A 1 174 ? -12.610 -13.096 -10.890 1.00 92.00 174 GLY A N 1
ATOM 1481 C CA . GLY A 1 174 ? -12.276 -14.316 -10.162 1.00 92.00 174 GLY A CA 1
ATOM 1482 C C . GLY A 1 174 ? -10.823 -14.789 -10.306 1.00 92.00 174 GLY A C 1
ATOM 1483 O O . GLY A 1 174 ? -10.489 -15.842 -9.756 1.00 92.00 174 GLY A O 1
ATOM 1484 N N . THR A 1 175 ? -9.959 -14.038 -10.998 1.00 93.12 175 THR A N 1
ATOM 1485 C CA . THR A 1 175 ? -8.503 -14.258 -11.011 1.00 93.12 175 THR A CA 1
ATOM 1486 C C . THR A 1 175 ? -7.815 -13.585 -9.816 1.00 93.12 175 THR A C 1
ATOM 1488 O O . THR A 1 175 ? -8.362 -12.666 -9.207 1.00 93.12 175 THR A O 1
ATOM 1491 N N . LEU A 1 176 ? -6.593 -14.014 -9.474 1.00 91.69 176 LEU A N 1
ATOM 1492 C CA . LEU A 1 176 ? -5.823 -13.411 -8.373 1.00 91.69 176 LEU A CA 1
ATOM 1493 C C . LEU A 1 176 ? -5.588 -11.896 -8.551 1.00 91.69 176 LEU A C 1
ATOM 1495 O O . LEU A 1 176 ? -5.846 -11.163 -7.593 1.00 91.69 176 LEU A O 1
ATOM 1499 N N . PRO A 1 177 ? -5.193 -11.384 -9.739 1.00 92.62 177 PRO A N 1
ATOM 1500 C CA . PRO A 1 177 ? -5.082 -9.941 -9.946 1.00 92.62 177 PRO A CA 1
ATOM 1501 C C . PRO A 1 177 ? -6.406 -9.208 -9.721 1.00 92.62 177 PRO A C 1
ATOM 1503 O O . PRO A 1 177 ? -6.420 -8.125 -9.140 1.00 92.62 177 PRO A O 1
ATOM 1506 N N . TRP A 1 178 ? -7.531 -9.800 -10.140 1.00 95.38 178 TRP A N 1
ATOM 1507 C CA . TRP A 1 178 ? -8.847 -9.208 -9.914 1.00 95.38 178 TRP A CA 1
ATOM 1508 C C . TRP A 1 178 ? -9.170 -9.106 -8.421 1.00 95.38 178 TRP A C 1
ATOM 1510 O O . TRP A 1 178 ? -9.564 -8.036 -7.966 1.00 95.38 178 TRP A O 1
ATOM 1520 N N . PHE A 1 179 ? -8.926 -10.155 -7.627 1.00 95.06 179 PHE A N 1
ATOM 1521 C CA . PHE A 1 179 ? -9.110 -10.078 -6.172 1.00 95.06 179 PHE A CA 1
ATOM 1522 C C . PHE A 1 179 ? -8.225 -8.998 -5.534 1.00 95.06 179 PHE A C 1
ATOM 1524 O O . PHE A 1 179 ? -8.692 -8.274 -4.655 1.00 95.06 179 PHE A O 1
ATOM 1531 N N . GLN A 1 180 ? -6.979 -8.841 -5.994 1.00 93.31 180 GLN A N 1
ATOM 1532 C CA . GLN A 1 180 ? -6.087 -7.777 -5.524 1.00 93.31 180 GLN A CA 1
ATOM 1533 C C . GLN A 1 180 ? -6.634 -6.376 -5.847 1.00 93.31 180 GLN A C 1
ATOM 1535 O O . GLN A 1 180 ? -6.598 -5.491 -4.990 1.00 93.31 180 GLN A O 1
ATOM 1540 N N . LEU A 1 181 ? -7.192 -6.178 -7.044 1.00 95.25 181 LEU A N 1
ATOM 1541 C CA . LEU A 1 181 ? -7.871 -4.934 -7.415 1.00 95.25 181 LEU A CA 1
ATOM 1542 C C . LEU A 1 181 ? -9.090 -4.661 -6.515 1.00 95.25 181 LEU A C 1
ATOM 1544 O O . LEU A 1 181 ? -9.304 -3.521 -6.092 1.00 95.25 181 LEU A O 1
ATOM 1548 N N . GLN A 1 182 ? -9.860 -5.696 -6.164 1.00 96.69 182 GLN A N 1
ATOM 1549 C CA . GLN A 1 182 ? -11.005 -5.540 -5.262 1.00 96.69 182 GLN A CA 1
ATOM 1550 C C . GLN A 1 182 ? -10.582 -5.170 -3.836 1.00 96.69 182 GLN A C 1
ATOM 1552 O O . GLN A 1 182 ? -11.232 -4.335 -3.212 1.00 96.69 182 GLN A O 1
ATOM 1557 N N . VAL A 1 183 ? -9.468 -5.712 -3.331 1.00 96.31 183 VAL A N 1
ATOM 1558 C CA . VAL A 1 183 ? -8.893 -5.292 -2.039 1.00 96.31 183 VAL A CA 1
ATOM 1559 C C . VAL A 1 183 ? -8.597 -3.790 -2.041 1.00 96.31 183 VAL A C 1
ATOM 1561 O O . VAL A 1 183 ? -9.001 -3.087 -1.116 1.00 96.31 183 VAL A O 1
ATOM 1564 N N . LEU A 1 184 ? -7.935 -3.284 -3.087 1.00 96.44 184 LEU A N 1
ATOM 1565 C CA . LEU A 1 184 ? -7.633 -1.854 -3.216 1.00 96.44 184 LEU A CA 1
ATOM 1566 C C . LEU A 1 184 ? -8.903 -1.005 -3.316 1.00 96.44 184 LEU A C 1
ATOM 1568 O O . LEU A 1 184 ? -8.974 0.061 -2.713 1.00 96.44 184 LEU A O 1
ATOM 1572 N N . SER A 1 185 ? -9.921 -1.501 -4.017 1.00 97.44 185 SER A N 1
ATOM 1573 C CA . SER A 1 185 ? -11.211 -0.817 -4.157 1.00 97.44 185 SER A CA 1
ATOM 1574 C C . SER A 1 185 ? -11.958 -0.714 -2.822 1.00 97.44 185 SER A C 1
ATOM 1576 O O . SER A 1 185 ? -12.486 0.349 -2.493 1.00 97.44 185 SER A O 1
ATOM 1578 N N . VAL A 1 186 ? -11.951 -1.779 -2.009 1.00 97.81 186 VAL A N 1
ATOM 1579 C CA . VAL A 1 186 ? -12.511 -1.756 -0.646 1.00 97.81 186 VAL A CA 1
ATOM 1580 C C . VAL A 1 186 ? -11.744 -0.778 0.237 1.00 97.81 186 VAL A C 1
ATOM 1582 O O . VAL A 1 186 ? -12.365 0.031 0.920 1.00 97.81 186 VAL A O 1
ATOM 1585 N N . LEU A 1 187 ? -10.409 -0.816 0.215 1.00 97.38 187 LEU A N 1
ATOM 1586 C CA . LEU A 1 187 ? -9.586 0.085 1.025 1.00 97.38 187 LEU A CA 1
ATOM 1587 C C . LEU A 1 187 ? -9.789 1.549 0.638 1.00 97.38 187 LEU A C 1
ATOM 1589 O O . LEU A 1 187 ? -9.979 2.373 1.526 1.00 97.38 187 LEU A O 1
ATOM 1593 N N . LEU A 1 188 ? -9.828 1.868 -0.658 1.00 97.31 188 LEU A N 1
ATOM 1594 C CA . LEU A 1 188 ? -10.134 3.216 -1.140 1.00 97.31 188 LEU A CA 1
ATOM 1595 C C . LEU A 1 188 ? -11.480 3.697 -0.588 1.00 97.31 188 LEU A C 1
ATOM 1597 O O . LEU A 1 188 ? -11.574 4.783 -0.022 1.00 97.31 188 LEU A O 1
ATOM 1601 N N . ALA A 1 189 ? -12.514 2.863 -0.703 1.00 98.06 189 ALA A N 1
ATOM 1602 C CA . ALA A 1 189 ? -13.847 3.187 -0.217 1.00 98.06 189 ALA A CA 1
ATOM 1603 C C . ALA A 1 189 ? -13.877 3.401 1.307 1.00 98.06 189 ALA A C 1
ATOM 1605 O O . ALA A 1 189 ? -14.421 4.399 1.777 1.00 98.06 189 ALA A O 1
ATOM 1606 N N . LEU A 1 190 ? -13.250 2.514 2.084 1.00 97.56 190 LEU A N 1
ATOM 1607 C CA . LEU A 1 190 ? -13.169 2.623 3.544 1.00 97.56 190 LEU A CA 1
ATOM 1608 C C . LEU A 1 190 ? -12.383 3.865 3.994 1.00 97.56 190 LEU A C 1
ATOM 1610 O O . LEU A 1 190 ? -12.842 4.603 4.867 1.00 97.56 190 LEU A O 1
ATOM 1614 N N . HIS A 1 191 ? -11.233 4.140 3.376 1.00 95.88 191 HIS A N 1
ATOM 1615 C CA . HIS A 1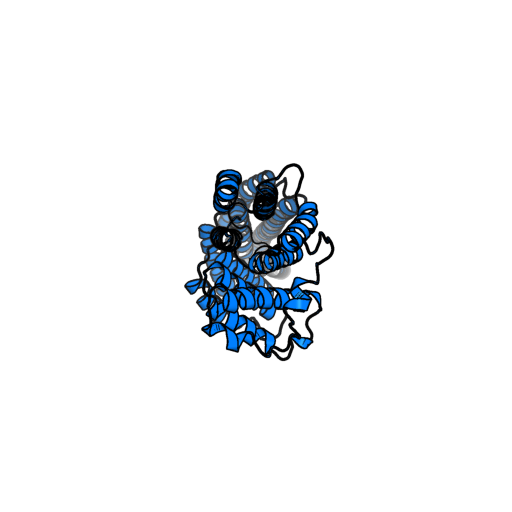 191 ? -10.380 5.286 3.712 1.00 95.88 191 HIS A CA 1
ATOM 1616 C C . HIS A 1 191 ? -11.029 6.627 3.363 1.00 95.88 191 HIS A C 1
ATOM 1618 O O . HIS A 1 191 ? -10.793 7.614 4.060 1.00 95.88 191 HIS A O 1
ATOM 1624 N N . SER A 1 192 ? -11.884 6.657 2.340 1.00 96.19 192 SER A N 1
ATOM 1625 C CA . SER A 1 192 ? -12.651 7.839 1.929 1.00 96.19 192 SER A CA 1
ATOM 1626 C C . SER A 1 192 ? -14.044 7.936 2.572 1.00 96.19 192 SER A C 1
ATOM 1628 O O . SER A 1 192 ? -14.825 8.810 2.199 1.00 96.19 192 SER A O 1
ATOM 1630 N N . GLY A 1 193 ? -14.387 7.052 3.518 1.00 95.81 193 GLY A N 1
ATOM 1631 C CA . GLY A 1 193 ? -15.675 7.074 4.228 1.00 95.81 193 GLY A CA 1
ATOM 1632 C C . GLY A 1 193 ? -16.884 6.604 3.403 1.00 95.81 193 GLY A C 1
ATOM 1633 O O . GLY A 1 193 ? -18.028 6.780 3.821 1.00 95.81 193 GLY A O 1
ATOM 1634 N N . GLN A 1 194 ? -16.652 5.992 2.242 1.00 97.38 194 GLN A N 1
ATOM 1635 C CA . GLN A 1 194 ? -17.668 5.477 1.318 1.00 97.38 194 GLN A CA 1
ATOM 1636 C C . GLN A 1 194 ? -18.042 4.031 1.675 1.00 97.38 194 GLN A C 1
ATOM 1638 O O . GLN A 1 194 ? -17.818 3.087 0.916 1.00 97.38 194 GLN A O 1
ATOM 1643 N N . TYR A 1 195 ? -18.595 3.836 2.873 1.00 97.31 195 TYR A N 1
ATOM 1644 C CA . TYR A 1 195 ? -18.811 2.502 3.451 1.00 97.31 195 TYR A CA 1
ATOM 1645 C C . TYR A 1 195 ? -19.794 1.628 2.666 1.00 97.31 195 TYR A C 1
ATOM 1647 O O . TYR A 1 195 ? -19.638 0.408 2.634 1.00 97.31 195 TYR A O 1
ATOM 1655 N N . GLU A 1 196 ? -20.786 2.231 2.009 1.00 97.12 196 GLU A N 1
ATOM 1656 C CA . GLU A 1 196 ? -21.712 1.491 1.151 1.00 97.12 196 GLU A CA 1
ATOM 1657 C C . GLU A 1 196 ? -20.996 0.920 -0.076 1.00 97.12 196 GLU A C 1
ATOM 1659 O O . GLU A 1 196 ? -21.130 -0.269 -0.360 1.00 97.12 196 GLU A O 1
ATOM 1664 N N . ALA A 1 197 ? -20.160 1.720 -0.744 1.00 97.56 197 ALA A N 1
ATOM 1665 C CA . ALA A 1 197 ? -19.352 1.255 -1.868 1.00 97.56 197 ALA A CA 1
ATOM 1666 C C . ALA A 1 197 ? -18.391 0.131 -1.443 1.00 97.56 197 ALA A C 1
ATOM 1668 O O . ALA A 1 197 ? -18.278 -0.881 -2.136 1.00 97.56 197 ALA A O 1
ATOM 1669 N N . ALA A 1 198 ? -17.765 0.252 -0.266 1.00 98.19 198 ALA A N 1
ATOM 1670 C CA . ALA A 1 198 ? -16.933 -0.812 0.299 1.00 98.19 198 ALA A CA 1
ATOM 1671 C C . ALA A 1 198 ? -17.727 -2.117 0.490 1.00 98.19 198 ALA A C 1
ATOM 1673 O O . ALA A 1 198 ? -17.268 -3.194 0.106 1.00 98.19 198 ALA A O 1
ATOM 1674 N N . ALA A 1 199 ? -18.939 -2.023 1.045 1.00 98.06 199 ALA A N 1
ATOM 1675 C CA . ALA A 1 199 ? -19.812 -3.169 1.269 1.00 98.06 199 ALA A CA 1
ATOM 1676 C C . ALA A 1 199 ? -20.327 -3.797 -0.041 1.00 98.06 199 ALA A C 1
ATOM 1678 O O . ALA A 1 199 ? -20.468 -5.017 -0.120 1.00 98.06 199 ALA A O 1
ATOM 1679 N N . GLN A 1 200 ? -20.567 -2.992 -1.081 1.00 97.25 200 GLN A N 1
ATOM 1680 C CA . GLN A 1 200 ? -20.946 -3.482 -2.409 1.00 97.25 200 GLN A CA 1
ATOM 1681 C C . GLN A 1 200 ? -19.818 -4.310 -3.034 1.00 97.25 200 GLN A C 1
ATOM 1683 O O . GLN A 1 200 ? -20.055 -5.444 -3.450 1.00 97.25 200 GLN A O 1
ATOM 1688 N N . VAL A 1 201 ? -18.583 -3.795 -3.032 1.00 97.12 201 VAL A N 1
ATOM 1689 C CA . VAL A 1 201 ? -17.414 -4.536 -3.540 1.00 97.12 201 VAL A CA 1
ATOM 1690 C C . VAL A 1 201 ? -17.196 -5.823 -2.741 1.00 97.12 201 VAL A C 1
ATOM 1692 O O . VAL A 1 201 ? -17.007 -6.894 -3.318 1.00 97.12 201 VAL A O 1
ATOM 1695 N N . PHE A 1 202 ? -17.289 -5.744 -1.411 1.00 97.81 202 PHE A N 1
ATOM 1696 C CA . PHE A 1 202 ? -17.192 -6.900 -0.520 1.00 97.81 202 PHE A CA 1
ATOM 1697 C C . PHE A 1 202 ? -18.197 -8.007 -0.881 1.00 97.81 202 PHE A C 1
ATOM 1699 O O . PHE A 1 202 ? -17.822 -9.177 -0.989 1.00 97.81 202 PHE A O 1
ATOM 1706 N N . LYS A 1 203 ? -19.461 -7.640 -1.126 1.00 96.75 203 LYS A N 1
ATOM 1707 C CA . LYS A 1 203 ? -20.501 -8.581 -1.553 1.00 96.75 203 LYS A CA 1
ATOM 1708 C C . LYS A 1 203 ? -20.147 -9.248 -2.883 1.00 96.75 203 LYS A C 1
ATOM 1710 O O . LYS A 1 203 ? -20.168 -10.475 -2.959 1.00 96.75 203 LYS A O 1
ATOM 1715 N N . VAL A 1 204 ? -19.775 -8.458 -3.895 1.00 95.81 204 VAL A N 1
ATOM 1716 C CA . VAL A 1 204 ? -19.403 -8.959 -5.232 1.00 95.81 204 VAL A CA 1
ATOM 1717 C C . VAL A 1 204 ? -18.294 -10.005 -5.131 1.00 95.81 204 VAL A C 1
ATOM 1719 O O . VAL A 1 204 ? -18.398 -11.087 -5.705 1.00 95.81 204 VAL A O 1
ATOM 1722 N N . VAL A 1 205 ? -17.256 -9.725 -4.343 1.00 96.38 205 VAL A N 1
ATOM 1723 C CA . VAL A 1 205 ? -16.133 -10.646 -4.131 1.00 96.38 205 VAL A CA 1
ATOM 1724 C C . VAL A 1 205 ? -16.570 -11.971 -3.521 1.00 96.38 205 VAL A C 1
ATOM 1726 O O . VAL A 1 205 ? -16.125 -13.031 -3.959 1.00 96.38 205 VAL A O 1
ATOM 1729 N N . LEU A 1 206 ? -17.436 -11.936 -2.513 1.00 95.12 206 LEU A N 1
ATOM 1730 C CA . LEU A 1 206 ? -17.908 -13.149 -1.852 1.00 95.12 206 LEU A CA 1
ATOM 1731 C C . LEU A 1 206 ? -18.861 -13.963 -2.721 1.00 95.12 206 LEU A C 1
ATOM 1733 O O . LEU A 1 206 ? -18.909 -15.192 -2.623 1.00 95.12 206 LEU A O 1
ATOM 1737 N N . GLU A 1 207 ? -19.618 -13.297 -3.584 1.00 94.81 207 GLU A N 1
ATOM 1738 C CA . GLU A 1 207 ? -20.519 -13.942 -4.532 1.00 94.81 207 GLU A CA 1
ATOM 1739 C C . GLU A 1 207 ? -19.770 -14.596 -5.699 1.00 94.81 207 GLU A C 1
ATOM 1741 O O . GLU A 1 207 ? -20.285 -15.567 -6.263 1.00 94.81 207 GLU A O 1
ATOM 1746 N N . GLN A 1 208 ? -18.515 -14.214 -5.963 1.00 95.88 208 GLN A N 1
ATOM 1747 C CA . GLN A 1 208 ? -17.702 -14.851 -7.000 1.00 95.88 208 GLN A CA 1
ATOM 1748 C C . GLN A 1 208 ? -17.520 -16.358 -6.796 1.00 95.88 208 GLN A C 1
ATOM 1750 O O . GLN A 1 208 ? -17.335 -16.869 -5.684 1.00 95.88 208 GLN A O 1
ATOM 1755 N N . ALA A 1 209 ? -17.569 -17.098 -7.905 1.00 94.62 209 ALA A N 1
ATOM 1756 C CA . ALA A 1 209 ? -17.531 -18.559 -7.898 1.00 94.62 209 ALA A CA 1
ATOM 1757 C C . ALA A 1 209 ? -16.167 -19.111 -7.449 1.00 94.62 209 ALA A C 1
ATOM 1759 O O . ALA A 1 209 ? -16.105 -20.111 -6.728 1.00 94.62 209 ALA A O 1
ATOM 1760 N N . THR A 1 210 ? -15.076 -18.447 -7.836 1.00 95.44 210 THR A N 1
ATOM 1761 C CA . THR A 1 210 ? -13.702 -18.858 -7.514 1.00 95.44 210 THR A CA 1
ATOM 1762 C C . THR A 1 210 ? -13.259 -18.448 -6.111 1.00 95.44 210 THR A C 1
ATOM 1764 O O . THR A 1 210 ? -12.231 -18.940 -5.655 1.00 95.44 210 THR A O 1
ATOM 1767 N N . PHE A 1 211 ? -14.044 -17.650 -5.373 1.00 94.75 211 PHE A N 1
ATOM 1768 C CA . PHE A 1 211 ? -13.723 -17.238 -3.998 1.00 94.75 211 PHE A CA 1
ATOM 1769 C C . PHE A 1 211 ? -13.418 -18.434 -3.080 1.00 94.75 211 PHE A C 1
ATOM 1771 O O . PHE A 1 211 ? -12.510 -18.400 -2.253 1.00 94.75 211 PHE A O 1
ATOM 1778 N N . ARG A 1 212 ? -14.138 -19.549 -3.262 1.00 92.56 212 ARG A N 1
ATOM 1779 C CA . ARG A 1 212 ? -13.926 -20.783 -2.485 1.00 92.56 212 ARG A CA 1
ATOM 1780 C C . ARG A 1 212 ? -12.519 -21.375 -2.652 1.00 92.56 212 ARG A C 1
ATOM 1782 O O . ARG A 1 212 ? -12.060 -22.064 -1.741 1.00 92.56 212 ARG A O 1
ATOM 1789 N N . ASN A 1 213 ? -11.860 -21.090 -3.777 1.00 94.31 213 ASN A N 1
ATOM 1790 C CA . ASN A 1 213 ? -10.525 -21.579 -4.116 1.00 94.31 213 ASN A CA 1
ATOM 1791 C C . ASN A 1 213 ? -9.411 -20.728 -3.493 1.00 94.31 213 ASN A C 1
ATOM 1793 O O . ASN A 1 213 ? -8.258 -21.143 -3.542 1.00 94.31 213 ASN A O 1
ATOM 1797 N N . LEU A 1 214 ? -9.737 -19.557 -2.929 1.00 94.19 214 LEU A N 1
ATOM 1798 C CA . LEU A 1 214 ? -8.761 -18.749 -2.205 1.00 94.19 214 LEU A CA 1
ATOM 1799 C C . LEU A 1 214 ? -8.211 -19.525 -1.008 1.00 94.19 214 LEU A C 1
ATOM 1801 O O . LEU A 1 214 ? -8.918 -20.332 -0.384 1.00 94.19 214 LEU A O 1
ATOM 1805 N N . ASP A 1 215 ? -6.949 -19.264 -0.687 1.00 94.50 215 ASP A N 1
ATOM 1806 C CA . ASP A 1 215 ? -6.324 -19.843 0.490 1.00 94.50 215 ASP A CA 1
ATOM 1807 C C . ASP A 1 215 ? -6.934 -19.269 1.785 1.00 94.50 215 ASP A C 1
ATOM 1809 O O . ASP A 1 215 ? -7.768 -18.355 1.786 1.00 94.50 215 ASP A O 1
ATOM 1813 N N . ASN A 1 216 ? -6.553 -19.849 2.921 1.00 92.19 216 ASN A N 1
ATOM 1814 C CA . ASN A 1 216 ? -7.082 -19.411 4.210 1.00 92.19 216 ASN A CA 1
ATOM 1815 C C . ASN A 1 216 ? -6.600 -18.006 4.591 1.00 92.19 216 ASN A C 1
ATOM 1817 O O . ASN A 1 216 ? -7.317 -17.295 5.289 1.00 92.19 216 ASN A O 1
ATOM 1821 N N . LEU A 1 217 ? -5.414 -17.589 4.139 1.00 91.44 217 LEU A N 1
ATOM 1822 C CA . LEU A 1 217 ? -4.889 -16.261 4.440 1.00 91.44 217 LEU A CA 1
ATOM 1823 C C . LEU A 1 217 ? -5.723 -15.183 3.739 1.00 91.44 217 LEU A C 1
ATOM 1825 O O . LEU A 1 217 ? -6.091 -14.187 4.358 1.00 91.44 217 LEU A O 1
ATOM 1829 N N . ASP A 1 218 ? -6.071 -15.403 2.477 1.00 92.38 218 ASP A N 1
ATOM 1830 C CA . ASP A 1 218 ? -6.926 -14.524 1.697 1.00 92.38 218 ASP A CA 1
ATOM 1831 C C . ASP A 1 218 ? -8.352 -14.503 2.232 1.00 92.38 218 ASP A C 1
ATOM 1833 O O . ASP A 1 218 ? -8.924 -13.428 2.414 1.00 92.38 218 ASP A O 1
ATOM 1837 N N . LYS A 1 219 ? -8.914 -15.659 2.595 1.00 93.06 219 LYS A N 1
ATOM 1838 C CA . LYS A 1 219 ? -10.218 -15.710 3.274 1.00 93.06 219 LYS A CA 1
ATOM 1839 C C . LYS A 1 219 ? -10.209 -14.942 4.596 1.00 93.06 219 LYS A C 1
ATOM 1841 O O . LYS A 1 219 ? -11.164 -14.216 4.866 1.00 93.06 219 LYS A O 1
ATOM 1846 N N . ASN A 1 220 ? -9.129 -15.033 5.374 1.00 92.00 220 ASN A N 1
ATOM 1847 C CA . ASN A 1 220 ? -8.981 -14.284 6.622 1.00 92.00 220 ASN A CA 1
ATOM 1848 C C . ASN A 1 220 ? -8.954 -12.770 6.386 1.00 92.00 220 ASN A C 1
ATOM 1850 O O . ASN A 1 220 ? -9.602 -12.044 7.130 1.00 92.00 220 ASN A O 1
ATOM 1854 N N . LYS A 1 221 ? -8.297 -12.283 5.325 1.00 94.75 221 LYS A N 1
ATOM 1855 C CA . LYS A 1 221 ? -8.339 -10.854 4.953 1.00 94.75 221 LYS A CA 1
ATOM 1856 C C . LYS A 1 221 ? -9.778 -10.368 4.730 1.00 94.75 221 LYS A C 1
ATOM 1858 O O . LYS A 1 221 ? -10.170 -9.322 5.247 1.00 94.75 221 LYS A O 1
ATOM 1863 N N . TRP A 1 222 ? -10.587 -11.145 4.007 1.00 96.25 222 TRP A N 1
ATOM 1864 C CA . TRP A 1 222 ? -12.002 -10.829 3.777 1.00 96.25 222 TRP A CA 1
ATOM 1865 C C . TRP A 1 222 ? -12.850 -10.945 5.050 1.00 96.25 222 TRP A C 1
ATOM 1867 O O . TRP A 1 222 ? -13.728 -10.115 5.271 1.00 96.25 222 TRP A O 1
ATOM 1877 N N . LEU A 1 223 ? -12.552 -11.903 5.929 1.00 95.44 223 LEU A N 1
ATOM 1878 C CA . LEU A 1 223 ? -13.166 -12.001 7.256 1.00 95.44 223 LEU A CA 1
ATOM 1879 C C . LEU A 1 223 ? -12.912 -10.731 8.086 1.00 95.44 223 LEU A C 1
ATOM 1881 O O . LEU A 1 223 ? -13.831 -10.204 8.714 1.00 95.44 223 LEU A O 1
ATOM 1885 N N . THR A 1 224 ? -11.689 -10.194 8.043 1.00 96.75 224 THR A N 1
ATOM 1886 C CA . THR A 1 224 ? -11.348 -8.944 8.727 1.00 96.75 224 THR A CA 1
ATOM 1887 C C . THR A 1 224 ? -12.120 -7.764 8.134 1.00 96.75 224 THR A C 1
ATOM 1889 O O . THR A 1 224 ? -12.719 -7.006 8.894 1.00 96.75 224 THR A O 1
ATOM 1892 N N . PHE A 1 225 ? -12.223 -7.638 6.803 1.00 97.50 225 PHE A N 1
ATOM 1893 C CA . PHE A 1 225 ? -13.103 -6.627 6.191 1.00 97.50 225 PHE A CA 1
ATOM 1894 C C . PHE A 1 225 ? -14.553 -6.755 6.667 1.00 97.50 225 PHE A C 1
ATOM 1896 O O . PHE A 1 225 ? -15.179 -5.747 7.001 1.00 97.50 225 PHE A O 1
ATOM 1903 N N . GLN A 1 226 ? -15.076 -7.981 6.761 1.00 96.62 226 GLN A N 1
ATOM 1904 C CA . GLN A 1 226 ? -16.426 -8.219 7.266 1.00 96.62 226 GLN A CA 1
ATOM 1905 C C . GLN A 1 226 ? -16.595 -7.706 8.699 1.00 96.62 226 GLN A C 1
ATOM 1907 O O . GLN A 1 226 ? -17.607 -7.073 8.994 1.00 96.62 226 GLN A O 1
ATOM 1912 N N . ALA A 1 227 ? -15.610 -7.926 9.576 1.00 96.75 227 ALA A N 1
ATOM 1913 C CA . ALA A 1 227 ? -15.645 -7.451 10.957 1.00 96.75 227 ALA A CA 1
ATOM 1914 C C . ALA A 1 227 ? -15.710 -5.918 11.052 1.00 96.75 227 ALA A C 1
ATOM 1916 O O . ALA A 1 227 ? -16.509 -5.393 11.836 1.00 96.75 227 ALA A O 1
ATOM 1917 N N . TYR A 1 228 ? -14.931 -5.217 10.222 1.00 97.94 228 TYR A N 1
ATOM 1918 C CA . TYR A 1 228 ? -14.951 -3.756 10.120 1.00 97.94 228 TYR A CA 1
ATOM 1919 C C . TYR A 1 228 ? -16.282 -3.236 9.564 1.00 97.94 228 TYR A C 1
ATOM 1921 O O . TYR A 1 228 ? -16.908 -2.377 10.179 1.00 97.94 228 TYR A O 1
ATOM 1929 N N . LEU A 1 229 ? -16.775 -3.787 8.451 1.00 97.56 229 LEU A N 1
ATOM 1930 C CA . LEU A 1 229 ? -18.073 -3.390 7.891 1.00 97.56 229 LEU A CA 1
ATOM 1931 C C . LEU A 1 229 ? -19.221 -3.667 8.866 1.00 97.56 229 LEU A C 1
ATOM 1933 O O . LEU A 1 229 ? -20.156 -2.881 8.991 1.00 97.56 229 LEU A O 1
ATOM 1937 N N . HIS A 1 230 ? -19.144 -4.770 9.601 1.00 95.75 230 HIS A N 1
ATOM 1938 C CA . HIS A 1 230 ? -20.127 -5.106 10.613 1.00 95.75 230 HIS A CA 1
ATOM 1939 C C . HIS A 1 230 ? -20.085 -4.149 11.818 1.00 95.75 230 HIS A C 1
ATOM 1941 O O . HIS A 1 230 ? -21.142 -3.831 12.369 1.00 95.75 230 HIS A O 1
ATOM 1947 N N . TYR A 1 231 ? -18.902 -3.645 12.183 1.00 96.50 231 TYR A N 1
ATOM 1948 C CA . TYR A 1 231 ? -18.760 -2.604 13.201 1.00 96.50 231 TYR A CA 1
ATOM 1949 C C . TYR A 1 231 ? -19.420 -1.309 12.715 1.00 96.50 231 TYR A C 1
ATOM 1951 O O . TYR A 1 231 ? -20.291 -0.776 13.395 1.00 96.50 231 TYR A O 1
ATOM 1959 N N . LEU A 1 232 ? -19.111 -0.868 11.490 1.00 96.75 232 LEU A N 1
ATOM 1960 C CA . LEU A 1 232 ? -19.715 0.324 10.876 1.00 96.75 232 LEU A CA 1
ATOM 1961 C C . LEU A 1 232 ? -21.249 0.216 10.800 1.00 96.75 232 LEU A C 1
ATOM 1963 O O . LEU A 1 232 ? -21.979 1.164 11.090 1.00 96.75 232 LEU A O 1
ATOM 1967 N N . TYR A 1 233 ? -21.768 -0.964 10.463 1.00 94.88 233 TYR A N 1
ATOM 1968 C CA . TYR A 1 233 ? -23.205 -1.224 10.461 1.00 94.88 233 TYR A CA 1
ATOM 1969 C C . TYR A 1 233 ? -23.831 -1.017 11.852 1.00 94.88 233 TYR A C 1
ATOM 1971 O O . TYR A 1 233 ? -24.862 -0.346 11.975 1.00 94.88 233 TYR A O 1
ATOM 1979 N N . ARG A 1 234 ? -23.247 -1.619 12.898 1.00 91.62 234 ARG A N 1
ATOM 1980 C CA . ARG A 1 234 ? -23.843 -1.637 14.243 1.00 91.62 234 ARG A CA 1
ATOM 1981 C C . ARG A 1 234 ? -23.613 -0.344 15.019 1.00 91.62 234 ARG A C 1
ATOM 1983 O O . ARG A 1 234 ? -24.561 0.161 15.619 1.00 91.62 234 ARG A O 1
ATOM 1990 N N . ASN A 1 235 ? -22.386 0.161 15.015 1.00 91.69 235 ASN A N 1
ATOM 1991 C CA . ASN A 1 235 ? -21.920 1.219 15.908 1.00 91.69 235 ASN A CA 1
ATOM 1992 C C . ASN A 1 235 ? -22.039 2.602 15.256 1.00 91.69 235 ASN A C 1
ATOM 1994 O O . ASN A 1 235 ? -22.604 3.509 15.864 1.00 91.69 235 ASN A O 1
ATOM 1998 N N . ASP A 1 236 ? -21.699 2.726 13.970 1.00 88.31 236 ASP A N 1
ATOM 1999 C CA . ASP A 1 236 ? -21.857 3.983 13.216 1.00 88.31 236 ASP A CA 1
ATOM 2000 C C . ASP A 1 236 ? -23.264 4.153 12.615 1.00 88.31 236 ASP A C 1
ATOM 2002 O O . ASP A 1 236 ? -23.529 5.093 11.863 1.00 88.31 236 ASP A O 1
ATOM 2006 N N . LYS A 1 237 ? -24.187 3.233 12.925 1.00 90.62 237 LYS A N 1
ATOM 2007 C CA . LYS A 1 237 ? -25.590 3.245 12.473 1.00 90.62 237 LYS A CA 1
ATOM 2008 C C . LYS A 1 237 ? -25.749 3.255 10.943 1.00 90.62 237 LYS A C 1
ATOM 2010 O O . LYS A 1 237 ? -26.785 3.703 10.448 1.00 90.62 237 LYS A O 1
ATOM 2015 N N . ARG A 1 238 ? -24.787 2.690 10.203 1.00 93.62 238 ARG A N 1
ATOM 2016 C CA . ARG A 1 238 ? -24.832 2.501 8.739 1.00 93.62 238 ARG A CA 1
ATOM 2017 C C . ARG A 1 238 ? -25.752 1.340 8.362 1.00 93.62 238 ARG A C 1
ATOM 2019 O O . ARG A 1 238 ? -25.314 0.271 7.948 1.00 93.62 238 ARG A O 1
ATOM 2026 N N . ARG A 1 239 ? -27.055 1.484 8.603 1.00 92.06 239 ARG A N 1
ATOM 2027 C CA . ARG A 1 239 ? -28.039 0.395 8.432 1.00 92.06 239 ARG A CA 1
ATOM 2028 C C . ARG A 1 239 ? -28.154 -0.088 6.986 1.00 92.06 239 ARG A C 1
ATOM 2030 O O . ARG A 1 239 ? -28.484 -1.254 6.775 1.00 92.06 239 ARG A O 1
ATOM 2037 N N . GLU A 1 240 ? -27.855 0.781 6.030 1.00 92.94 240 GLU A N 1
ATOM 2038 C CA . GLU A 1 240 ? -27.872 0.545 4.589 1.00 92.94 240 GLU A CA 1
ATOM 2039 C C . GLU A 1 240 ? -26.917 -0.571 4.141 1.00 92.94 240 GLU A C 1
ATOM 2041 O O . GLU A 1 240 ? -27.236 -1.296 3.203 1.00 92.94 240 GLU A O 1
ATOM 2046 N N . ILE A 1 241 ? -25.800 -0.798 4.849 1.00 95.25 241 ILE A N 1
ATOM 2047 C CA . ILE A 1 241 ? -24.807 -1.809 4.439 1.00 95.25 241 ILE A CA 1
ATOM 2048 C C . ILE A 1 241 ? -25.127 -3.217 4.952 1.00 95.25 241 ILE A C 1
ATOM 2050 O O . ILE A 1 241 ? -24.572 -4.197 4.460 1.00 95.25 241 ILE A O 1
ATOM 2054 N N . ARG A 1 242 ? -26.048 -3.352 5.917 1.00 93.50 242 ARG A N 1
ATOM 2055 C CA . ARG A 1 242 ? -26.456 -4.640 6.503 1.00 93.50 242 ARG A CA 1
ATOM 2056 C C . ARG A 1 242 ? -26.764 -5.735 5.463 1.00 93.50 242 ARG A C 1
ATOM 2058 O O . ARG A 1 242 ? -26.206 -6.823 5.609 1.00 93.50 242 ARG A O 1
ATOM 2065 N N . PRO A 1 243 ? -27.627 -5.519 4.449 1.00 92.56 243 PRO A N 1
ATOM 2066 C CA . PRO A 1 243 ? -27.955 -6.561 3.471 1.00 92.56 243 PRO A CA 1
ATOM 2067 C C . PRO A 1 243 ? -26.761 -6.991 2.609 1.00 92.56 243 PRO A C 1
ATOM 2069 O O . PRO A 1 243 ? -26.806 -8.063 2.016 1.00 92.56 243 PRO A O 1
ATOM 2072 N N . LEU A 1 244 ? -25.703 -6.179 2.534 1.00 93.81 244 LEU A N 1
ATOM 2073 C CA . LEU A 1 244 ? -24.511 -6.457 1.730 1.00 93.81 244 LEU A CA 1
ATOM 2074 C C . LEU A 1 244 ? -23.487 -7.327 2.471 1.00 93.81 244 LEU A C 1
ATOM 2076 O O . LEU A 1 244 ? -22.630 -7.941 1.844 1.00 93.81 244 LEU A O 1
ATOM 2080 N N . ILE A 1 245 ? -23.579 -7.394 3.802 1.00 91.88 245 ILE A N 1
ATOM 2081 C CA . ILE A 1 245 ? -22.584 -8.060 4.660 1.00 91.88 245 ILE A CA 1
ATOM 2082 C C . ILE A 1 245 ? -23.136 -9.264 5.433 1.00 91.88 245 ILE A C 1
ATOM 2084 O O . ILE A 1 245 ? -22.402 -9.906 6.189 1.00 91.88 245 ILE A O 1
ATOM 2088 N N . GLN A 1 246 ? -24.431 -9.556 5.277 1.00 85.94 246 GLN A N 1
ATOM 2089 C CA . GLN A 1 246 ? -25.114 -10.707 5.875 1.00 85.94 246 GLN A CA 1
ATOM 2090 C C . GLN A 1 246 ? -25.255 -11.856 4.873 1.00 85.94 246 GLN A C 1
ATOM 2092 O O . GLN A 1 246 ? -25.250 -11.635 3.668 1.00 85.94 246 GLN A O 1
ATOM 2097 N N . ASN A 1 247 ? -25.410 -13.082 5.388 1.00 79.00 247 ASN A N 1
ATOM 2098 C CA . ASN A 1 247 ? -25.585 -14.307 4.590 1.00 79.00 247 ASN A CA 1
ATOM 2099 C C . ASN A 1 247 ? -24.482 -14.516 3.540 1.00 79.00 247 ASN A C 1
ATOM 2101 O O . ASN A 1 247 ? -24.731 -14.996 2.435 1.00 79.00 247 ASN A O 1
ATOM 2105 N N . THR A 1 248 ? -23.257 -14.128 3.883 1.00 82.00 248 THR A N 1
ATOM 2106 C CA . THR A 1 248 ? -22.107 -14.271 2.999 1.00 82.00 248 THR A CA 1
ATOM 2107 C C . THR A 1 248 ? -21.649 -15.727 2.937 1.00 82.00 248 THR A C 1
ATOM 2109 O O . THR A 1 248 ? -21.966 -16.538 3.806 1.00 82.00 248 THR A O 1
ATOM 2112 N N . LYS A 1 249 ? -20.845 -16.072 1.922 1.00 81.31 249 LYS A N 1
ATOM 2113 C CA . LYS A 1 249 ? -20.198 -17.396 1.845 1.00 81.31 249 LYS A CA 1
ATOM 2114 C C . LYS A 1 249 ? -19.145 -17.620 2.941 1.00 81.31 249 LYS A C 1
ATOM 2116 O O . LYS A 1 249 ? -18.635 -18.730 3.074 1.00 81.31 249 LYS A O 1
ATOM 2121 N N . LEU A 1 250 ? -18.797 -16.579 3.700 1.00 82.00 250 LEU A N 1
ATOM 2122 C CA . LEU A 1 250 ? -17.960 -16.689 4.888 1.00 82.00 250 LEU A CA 1
ATOM 2123 C C . LEU A 1 250 ? -18.831 -17.078 6.080 1.00 82.00 250 LEU A C 1
ATOM 2125 O O . LEU A 1 250 ? -19.832 -16.428 6.375 1.00 82.00 250 LEU A O 1
ATOM 2129 N N . ASN A 1 251 ? -18.412 -18.108 6.810 1.00 82.38 251 ASN A N 1
ATOM 2130 C CA . ASN A 1 251 ? -19.018 -18.447 8.091 1.00 82.38 251 ASN A CA 1
ATOM 2131 C C . ASN A 1 251 ? -18.534 -17.454 9.160 1.00 82.38 251 ASN A C 1
ATOM 2133 O O . ASN A 1 251 ? -17.623 -17.750 9.928 1.00 82.38 251 ASN A O 1
ATOM 2137 N N . PHE A 1 252 ? -19.090 -16.242 9.152 1.00 87.94 252 PHE A N 1
ATOM 2138 C CA . PHE A 1 252 ? -18.698 -15.181 10.072 1.00 87.94 252 PHE A CA 1
ATOM 2139 C C . PHE A 1 252 ? -19.596 -15.162 11.303 1.00 87.94 252 PHE A C 1
ATOM 2141 O O . PHE A 1 252 ? -20.787 -14.848 11.231 1.00 87.94 252 PHE A O 1
ATOM 2148 N N . LYS A 1 253 ? -18.993 -15.425 12.459 1.00 90.12 253 LYS A N 1
ATOM 2149 C CA . LYS A 1 253 ? -19.616 -15.226 13.764 1.00 90.12 253 LYS A CA 1
ATOM 2150 C C . LYS A 1 253 ? -18.810 -14.197 14.532 1.00 90.12 253 LYS A C 1
ATOM 2152 O O . LYS A 1 253 ? -17.653 -14.428 14.862 1.00 90.12 253 LYS A O 1
ATOM 2157 N N . LEU A 1 254 ? -19.443 -13.063 14.832 1.00 89.94 254 LEU A N 1
ATOM 2158 C CA . LEU A 1 254 ? -18.751 -11.946 15.471 1.00 89.94 254 LEU A CA 1
ATOM 2159 C C . LEU A 1 254 ? -18.123 -12.338 16.816 1.00 89.94 254 LEU A C 1
ATOM 2161 O O . LEU A 1 254 ? -17.027 -11.886 17.108 1.00 89.94 254 LEU A O 1
ATOM 2165 N N . SER A 1 255 ? -18.811 -13.132 17.641 1.00 90.50 255 SER A N 1
ATOM 2166 C CA . SER A 1 255 ? -18.266 -13.564 18.935 1.00 90.50 255 SER A CA 1
ATOM 2167 C C . SER A 1 255 ? -16.987 -14.376 18.754 1.00 90.50 255 SER A C 1
ATOM 2169 O O . SER A 1 255 ? -15.974 -14.023 19.336 1.00 90.50 255 SER A O 1
ATOM 2171 N N . GLU A 1 256 ? -17.009 -15.374 17.866 1.00 93.31 256 GLU A N 1
ATOM 2172 C CA . GLU A 1 256 ? -15.832 -16.196 17.561 1.00 93.31 256 GLU A CA 1
ATOM 2173 C C . GLU A 1 256 ? -14.684 -15.338 17.012 1.00 93.31 256 GLU A C 1
ATOM 2175 O O . GLU A 1 256 ? -13.560 -15.475 17.469 1.00 93.31 256 GLU A O 1
ATOM 2180 N N . PHE A 1 257 ? -14.966 -14.393 16.107 1.00 94.94 257 PHE A N 1
ATOM 2181 C CA . PHE A 1 257 ? -13.945 -13.480 15.582 1.00 94.94 257 PHE A CA 1
ATOM 2182 C C . PHE A 1 257 ? -13.348 -12.560 16.656 1.00 94.94 257 PHE A C 1
ATOM 2184 O O . PHE A 1 257 ? -12.160 -12.258 16.617 1.00 94.94 257 PHE A O 1
ATOM 2191 N N . VAL A 1 258 ? -14.173 -12.056 17.579 1.00 94.38 258 VAL A N 1
ATOM 2192 C CA . VAL A 1 258 ? -13.703 -11.153 18.639 1.00 94.38 258 VAL A CA 1
ATOM 2193 C C . VAL A 1 258 ? -12.822 -11.899 19.639 1.00 94.38 258 VAL A C 1
ATOM 2195 O O . VAL A 1 258 ? -11.812 -11.348 20.067 1.00 94.38 258 VAL A O 1
ATOM 2198 N N . ASP A 1 259 ? -13.172 -13.146 19.951 1.00 92.81 259 ASP A N 1
ATOM 2199 C CA . ASP A 1 259 ? -12.475 -13.952 20.953 1.00 92.81 259 ASP A CA 1
ATOM 2200 C C . ASP A 1 259 ? -11.241 -14.695 20.384 1.00 92.81 259 ASP A C 1
ATOM 2202 O O . ASP A 1 259 ? -10.319 -15.028 21.134 1.00 92.81 259 ASP A O 1
ATOM 2206 N N . ASP A 1 260 ? -11.181 -14.928 19.066 1.00 94.25 260 ASP A N 1
ATOM 2207 C CA . ASP A 1 260 ? -10.048 -15.566 18.379 1.00 94.25 260 ASP A CA 1
ATOM 2208 C C . ASP A 1 260 ? -8.888 -14.582 18.151 1.00 94.25 260 ASP A C 1
ATOM 2210 O O . ASP A 1 260 ? -8.795 -13.879 17.139 1.00 94.25 260 ASP A O 1
ATOM 2214 N N . ARG A 1 261 ? -7.988 -14.493 19.133 1.00 93.12 261 ARG A N 1
ATOM 2215 C CA . ARG A 1 261 ? -6.811 -13.622 19.051 1.00 93.12 261 ARG A CA 1
ATOM 2216 C C . ARG A 1 261 ? -5.728 -14.227 18.151 1.00 93.12 261 ARG A C 1
ATOM 2218 O O . ARG A 1 261 ? -5.249 -15.327 18.437 1.00 93.12 261 ARG A O 1
ATOM 2225 N N . PRO A 1 262 ? -5.246 -13.491 17.131 1.00 94.69 262 PRO A N 1
ATOM 2226 C CA . PRO A 1 262 ? -4.172 -13.990 16.289 1.00 94.69 262 PRO A CA 1
ATOM 2227 C C . PRO A 1 262 ? -2.859 -14.088 17.090 1.00 94.69 262 PRO A C 1
ATOM 2229 O O . PRO A 1 262 ? -2.528 -13.168 17.846 1.00 94.69 262 PRO A O 1
ATOM 2232 N N . PRO A 1 263 ? -2.068 -15.163 16.917 1.00 93.81 263 PRO A N 1
ATOM 2233 C CA . PRO A 1 263 ? -0.749 -15.256 17.528 1.00 93.81 263 PRO A CA 1
ATOM 2234 C C . PRO A 1 263 ? 0.202 -14.227 16.911 1.00 93.81 263 PRO A C 1
ATOM 2236 O O . PRO A 1 263 ? 0.045 -13.827 15.755 1.00 93.81 263 PRO A O 1
ATOM 2239 N N . PHE A 1 264 ? 1.231 -13.832 17.665 1.00 95.38 264 PHE A N 1
ATOM 2240 C CA . PHE A 1 264 ? 2.277 -12.963 17.135 1.00 95.38 264 PHE A CA 1
ATOM 2241 C C . PHE A 1 264 ? 2.945 -13.600 15.910 1.00 95.38 264 PHE A C 1
ATOM 2243 O O . PHE A 1 264 ? 3.533 -14.678 15.986 1.00 95.38 264 PHE A O 1
ATOM 2250 N N . ASP A 1 265 ? 2.886 -12.882 14.797 1.00 93.19 265 ASP A N 1
ATOM 2251 C CA . ASP A 1 265 ? 3.484 -13.259 13.524 1.00 93.19 265 ASP A CA 1
ATOM 2252 C C . ASP A 1 265 ? 3.993 -11.992 12.826 1.00 93.19 265 ASP A C 1
ATOM 2254 O O . ASP A 1 265 ? 3.239 -11.036 12.606 1.00 93.19 265 ASP A O 1
ATOM 2258 N N . LYS A 1 266 ? 5.293 -11.973 12.509 1.00 88.94 266 LYS A N 1
ATOM 2259 C CA . LYS A 1 266 ? 5.948 -10.849 11.828 1.00 88.94 266 LYS A CA 1
ATOM 2260 C C . LYS A 1 266 ? 5.557 -10.759 10.357 1.00 88.94 266 LYS A C 1
ATOM 2262 O O . LYS A 1 266 ? 5.462 -9.648 9.845 1.00 88.94 266 LYS A O 1
ATOM 2267 N N . GLU A 1 267 ? 5.330 -11.887 9.693 1.00 88.56 267 GLU A N 1
ATOM 2268 C CA . GLU A 1 267 ? 4.970 -11.935 8.272 1.00 88.56 267 GLU A CA 1
ATOM 2269 C C . GLU A 1 267 ? 3.526 -11.475 8.058 1.00 88.56 267 GLU A C 1
ATOM 2271 O O . GLU A 1 267 ? 3.209 -10.836 7.057 1.00 88.56 267 GLU A O 1
ATOM 2276 N N . ARG A 1 268 ? 2.659 -11.713 9.050 1.00 90.94 268 ARG A N 1
ATOM 2277 C CA . ARG A 1 268 ? 1.253 -11.276 9.056 1.00 90.94 268 ARG A CA 1
ATOM 2278 C C . ARG A 1 268 ? 1.011 -10.008 9.867 1.00 90.94 268 ARG A C 1
ATOM 2280 O O . ARG A 1 268 ? -0.132 -9.701 10.195 1.00 90.94 268 ARG A O 1
ATOM 2287 N N . ARG A 1 269 ? 2.067 -9.244 10.161 1.00 92.44 269 ARG A N 1
ATOM 2288 C CA . ARG A 1 269 ? 2.023 -8.043 11.011 1.00 92.44 269 ARG A CA 1
ATOM 2289 C C . ARG A 1 269 ? 0.858 -7.111 10.684 1.00 92.44 269 ARG A C 1
ATOM 2291 O O . ARG A 1 269 ? 0.112 -6.754 11.586 1.00 92.44 269 ARG A O 1
ATOM 2298 N N . GLY A 1 270 ? 0.704 -6.724 9.414 1.00 93.06 270 GLY A N 1
ATOM 2299 C CA . GLY A 1 270 ? -0.349 -5.791 9.003 1.00 93.06 270 GLY A CA 1
ATOM 2300 C C . GLY A 1 270 ? -1.750 -6.310 9.325 1.00 93.06 270 GLY A C 1
ATOM 2301 O O . GLY A 1 270 ? -2.528 -5.626 9.980 1.00 93.06 270 GLY A O 1
ATOM 2302 N N . LEU A 1 271 ? -2.032 -7.552 8.930 1.00 94.75 271 LEU A N 1
ATOM 2303 C CA . LEU A 1 271 ? -3.327 -8.186 9.163 1.00 94.75 271 LEU A CA 1
ATOM 2304 C C . LEU A 1 271 ? -3.602 -8.421 10.657 1.00 94.75 271 LEU A C 1
ATOM 2306 O O . LEU A 1 271 ? -4.704 -8.171 11.128 1.00 94.75 271 LEU A O 1
ATOM 2310 N N . ASN A 1 272 ? -2.606 -8.866 11.422 1.00 96.56 272 ASN A N 1
ATOM 2311 C CA . ASN A 1 272 ? -2.778 -9.105 12.854 1.00 96.56 272 ASN A CA 1
ATOM 2312 C C . ASN A 1 272 ? -3.059 -7.806 13.617 1.00 96.56 272 ASN A C 1
ATOM 2314 O O . ASN A 1 272 ? -3.924 -7.792 14.489 1.00 96.56 272 ASN A O 1
ATOM 2318 N N . ILE A 1 273 ? -2.368 -6.712 13.275 1.00 97.19 273 ILE A N 1
ATOM 2319 C CA . ILE A 1 273 ? -2.617 -5.401 13.886 1.00 97.19 273 ILE A CA 1
ATOM 2320 C C . ILE A 1 273 ? -4.041 -4.928 13.580 1.00 97.19 273 ILE A C 1
ATOM 2322 O O . ILE A 1 273 ? -4.720 -4.471 14.498 1.00 97.19 273 ILE A O 1
ATOM 2326 N N . SER A 1 274 ? -4.528 -5.067 12.342 1.00 97.12 274 SER A N 1
ATOM 2327 C CA . SER A 1 274 ? -5.900 -4.662 12.013 1.00 97.12 274 SER A CA 1
ATOM 2328 C C . SER A 1 274 ? -6.954 -5.538 12.691 1.00 97.12 274 SER A C 1
ATOM 2330 O O . SER A 1 274 ? -7.936 -5.002 13.198 1.00 97.12 274 SER A O 1
ATOM 2332 N N . ILE A 1 275 ? -6.735 -6.854 12.805 1.00 97.94 275 ILE A N 1
ATOM 2333 C CA . ILE A 1 275 ? -7.602 -7.749 13.595 1.00 97.94 275 ILE A CA 1
ATOM 2334 C C . ILE A 1 275 ? -7.654 -7.298 15.062 1.00 97.94 275 ILE A C 1
ATOM 2336 O O . ILE A 1 275 ? -8.737 -7.081 15.602 1.00 97.94 275 ILE A O 1
ATOM 2340 N N . LEU A 1 276 ? -6.499 -7.096 15.698 1.00 98.38 276 LEU A N 1
ATOM 2341 C CA . LEU A 1 276 ? -6.428 -6.682 17.102 1.00 98.38 276 LEU A CA 1
ATOM 2342 C C . LEU A 1 276 ? -7.031 -5.285 17.325 1.00 98.38 276 LEU A C 1
ATOM 2344 O O . LEU A 1 276 ? -7.666 -5.050 18.352 1.00 98.38 276 LEU A O 1
ATOM 2348 N N . ALA A 1 277 ? -6.893 -4.370 16.362 1.00 98.38 277 ALA A N 1
ATOM 2349 C CA . ALA A 1 277 ? -7.495 -3.040 16.426 1.00 98.38 277 ALA A CA 1
ATOM 2350 C C . ALA A 1 277 ? -9.032 -3.101 16.422 1.00 98.38 277 ALA A C 1
ATOM 2352 O O . ALA A 1 277 ? -9.676 -2.447 17.246 1.00 98.38 277 ALA A O 1
ATOM 2353 N N . ILE A 1 278 ? -9.634 -3.905 15.537 1.00 98.12 278 ILE A N 1
ATOM 2354 C CA . ILE A 1 278 ? -11.095 -4.058 15.507 1.00 98.12 278 ILE A CA 1
ATOM 2355 C C . ILE A 1 278 ? -11.617 -4.864 16.706 1.00 98.12 278 ILE A C 1
ATOM 2357 O O . ILE A 1 278 ? -12.693 -4.563 17.218 1.00 98.12 278 ILE A O 1
ATOM 2361 N N . GLN A 1 279 ? -10.852 -5.838 17.212 1.00 98.31 279 GLN A N 1
ATOM 2362 C CA . GLN A 1 279 ? -11.176 -6.552 18.454 1.00 98.31 279 GLN A CA 1
ATOM 2363 C C . GLN A 1 279 ? -11.195 -5.592 19.651 1.00 98.31 279 GLN A C 1
ATOM 2365 O O . GLN A 1 279 ? -12.177 -5.566 20.393 1.00 98.31 279 GLN A O 1
ATOM 2370 N N . ALA A 1 280 ? -10.175 -4.736 19.785 1.00 98.19 280 ALA A N 1
ATOM 2371 C CA . ALA A 1 280 ? -10.114 -3.720 20.833 1.00 98.19 280 ALA A CA 1
ATOM 2372 C C . ALA A 1 280 ? -11.315 -2.760 20.776 1.00 98.19 280 ALA A C 1
ATOM 2374 O O . ALA A 1 280 ? -11.903 -2.460 21.814 1.00 98.19 280 ALA A O 1
ATOM 2375 N N . LEU A 1 281 ? -11.731 -2.331 19.576 1.00 97.19 281 LEU A N 1
ATOM 2376 C CA . LEU A 1 281 ? -12.972 -1.569 19.399 1.00 97.19 281 LEU A CA 1
ATOM 2377 C C . LEU A 1 281 ? -14.187 -2.333 19.942 1.00 97.19 281 LEU A C 1
ATOM 2379 O O . LEU A 1 281 ? -14.930 -1.793 20.756 1.00 97.19 281 LEU A O 1
ATOM 2383 N N . TYR A 1 282 ? -14.392 -3.590 19.539 1.00 97.25 282 TYR A N 1
ATOM 2384 C CA . TYR A 1 282 ? -15.540 -4.375 20.004 1.00 97.25 282 TYR A CA 1
ATOM 2385 C C . TYR A 1 282 ? -15.555 -4.600 21.521 1.00 97.25 282 TYR A C 1
ATOM 2387 O O . TYR A 1 282 ? -16.635 -4.570 22.115 1.00 97.25 282 TYR A O 1
ATOM 2395 N N . TYR A 1 283 ? -14.400 -4.814 22.155 1.00 97.06 283 TYR A N 1
ATOM 2396 C CA . TYR A 1 283 ? -14.321 -4.913 23.615 1.00 97.06 283 TYR A CA 1
ATOM 2397 C C . TYR A 1 283 ? -14.654 -3.579 24.289 1.00 97.06 283 TYR A C 1
ATOM 2399 O O . TYR A 1 283 ? -15.457 -3.547 25.225 1.00 97.06 283 TYR A O 1
ATOM 2407 N N . LEU A 1 284 ? -14.141 -2.464 23.762 1.00 96.19 284 LEU A N 1
ATOM 2408 C CA . LEU A 1 284 ? -14.447 -1.135 24.287 1.00 96.19 284 LEU A CA 1
ATOM 2409 C C . LEU A 1 284 ? -15.942 -0.798 24.164 1.00 96.19 284 LEU A C 1
ATOM 2411 O O . LEU A 1 284 ? -16.530 -0.245 25.093 1.00 96.19 284 LEU A O 1
ATOM 2415 N N . GLU A 1 285 ? -16.588 -1.200 23.066 1.00 94.56 285 GLU A N 1
ATOM 2416 C CA . GLU A 1 285 ? -18.036 -1.046 22.878 1.00 94.56 285 GLU A CA 1
ATOM 2417 C C . GLU A 1 285 ? -18.872 -1.777 23.931 1.00 94.56 285 GLU A C 1
ATOM 2419 O O . GLU A 1 285 ? -19.969 -1.331 24.272 1.00 94.56 285 GLU A O 1
ATOM 2424 N N . ARG A 1 286 ? -18.345 -2.889 24.453 1.00 93.50 286 ARG A N 1
ATOM 2425 C CA . ARG A 1 286 ? -18.947 -3.687 25.530 1.00 93.50 286 ARG A CA 1
ATOM 2426 C C . ARG A 1 286 ? -18.548 -3.203 26.926 1.00 93.50 286 ARG A C 1
ATOM 2428 O O . ARG A 1 286 ? -18.963 -3.817 27.903 1.00 93.50 286 ARG A O 1
ATOM 2435 N N . HIS A 1 287 ? -17.758 -2.130 27.023 1.00 93.25 287 HIS A N 1
ATOM 2436 C CA . HIS A 1 287 ? -17.117 -1.668 28.258 1.00 93.25 287 HIS A CA 1
ATOM 2437 C C . HIS A 1 287 ? -16.217 -2.727 28.921 1.00 93.25 287 HIS A C 1
ATOM 2439 O O . HIS A 1 287 ? -15.954 -2.665 30.121 1.00 93.25 287 HIS A O 1
ATOM 2445 N N . ASP A 1 288 ? -15.722 -3.688 28.139 1.00 95.31 288 ASP A N 1
ATOM 2446 C CA . ASP A 1 288 ? -14.827 -4.743 28.603 1.00 95.31 288 ASP A CA 1
ATOM 2447 C C . ASP A 1 288 ? -13.373 -4.259 28.547 1.00 95.31 288 ASP A C 1
ATOM 2449 O O . ASP A 1 288 ? -12.651 -4.447 27.567 1.00 95.31 288 ASP A O 1
ATOM 2453 N N . THR A 1 289 ? -12.942 -3.586 29.611 1.00 95.06 289 THR A N 1
ATOM 2454 C CA . THR A 1 289 ? -11.583 -3.039 29.717 1.00 95.06 289 THR A CA 1
ATOM 2455 C C . THR A 1 289 ? -10.507 -4.119 29.824 1.00 95.06 289 THR A C 1
ATOM 2457 O O . THR A 1 289 ? -9.365 -3.865 29.432 1.00 95.06 289 THR A O 1
ATOM 2460 N N . LEU A 1 290 ? -10.856 -5.319 30.305 1.00 96.25 290 LEU A N 1
ATOM 2461 C CA . LEU A 1 290 ? -9.947 -6.466 30.348 1.00 96.25 290 LEU A CA 1
ATOM 2462 C C . LEU A 1 290 ? -9.666 -6.963 28.931 1.00 96.25 290 LEU A C 1
ATOM 2464 O O . LEU A 1 290 ? -8.501 -7.071 28.559 1.00 96.25 290 LEU A O 1
ATOM 2468 N N . GLY A 1 291 ? -10.710 -7.154 28.119 1.00 97.19 291 GLY A N 1
ATOM 2469 C CA . GLY A 1 291 ? -10.579 -7.514 26.705 1.00 97.19 291 GLY A CA 1
ATOM 2470 C C . GLY A 1 291 ? -9.763 -6.493 25.903 1.00 97.19 291 GLY A C 1
ATOM 2471 O O . GLY A 1 291 ? -8.884 -6.867 25.126 1.00 97.19 291 GLY A O 1
ATOM 2472 N N . VAL A 1 292 ? -9.960 -5.189 26.149 1.00 97.75 292 VAL A N 1
ATOM 2473 C CA . VAL A 1 292 ? -9.117 -4.146 25.530 1.00 97.75 292 VAL A CA 1
ATOM 2474 C C . VAL A 1 292 ? -7.655 -4.274 25.969 1.00 97.75 292 VAL A C 1
ATOM 2476 O O . VAL A 1 292 ? -6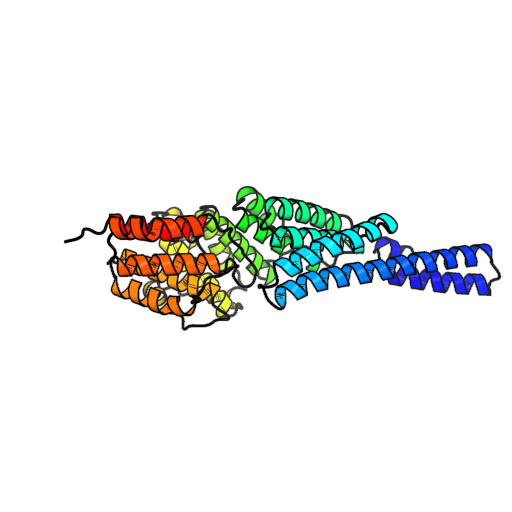.757 -4.223 25.127 1.00 97.75 292 VAL A O 1
ATOM 2479 N N . GLY A 1 293 ? -7.400 -4.463 27.268 1.00 97.62 293 GLY A N 1
ATOM 2480 C CA . GLY A 1 293 ? -6.050 -4.673 27.799 1.00 97.62 293 GLY A CA 1
ATOM 2481 C C . GLY A 1 293 ? -5.356 -5.886 27.177 1.00 97.62 293 GLY A C 1
ATOM 2482 O O . GLY A 1 293 ? -4.181 -5.819 26.818 1.00 97.62 293 GLY A O 1
ATOM 2483 N N . ASP A 1 294 ? -6.104 -6.961 26.971 1.00 97.75 294 ASP A N 1
ATOM 2484 C CA . ASP A 1 294 ? -5.668 -8.194 26.328 1.00 97.75 294 ASP A CA 1
ATOM 2485 C C . ASP A 1 294 ? -5.266 -7.993 24.857 1.00 97.75 294 ASP A C 1
ATOM 2487 O O . ASP A 1 294 ? -4.242 -8.528 24.416 1.00 97.75 294 ASP A O 1
ATOM 2491 N N . CYS A 1 295 ? -6.019 -7.186 24.100 1.00 98.12 295 CYS A N 1
ATOM 2492 C CA . CYS A 1 295 ? -5.631 -6.769 22.749 1.00 98.12 295 CYS A CA 1
ATOM 2493 C C . CYS A 1 295 ? -4.354 -5.920 22.762 1.00 98.12 295 CYS A C 1
ATOM 2495 O O . CYS A 1 295 ? -3.471 -6.127 21.930 1.00 98.12 295 CYS A O 1
ATOM 2497 N N . ILE A 1 296 ? -4.223 -4.992 23.718 1.00 98.06 296 ILE A N 1
ATOM 2498 C CA . ILE A 1 296 ? -3.026 -4.150 23.860 1.00 98.06 296 ILE A CA 1
ATOM 2499 C C . ILE A 1 296 ? -1.793 -5.022 24.106 1.00 98.06 296 ILE A C 1
ATOM 2501 O O . ILE A 1 296 ? -0.791 -4.856 23.413 1.00 98.06 296 ILE A O 1
ATOM 2505 N N . GLN A 1 297 ? -1.863 -5.994 25.019 1.00 97.62 297 GLN A N 1
ATOM 2506 C CA . GLN A 1 297 ? -0.741 -6.904 25.285 1.00 97.62 297 GLN A CA 1
ATOM 2507 C C . GLN A 1 297 ? -0.323 -7.701 24.043 1.00 97.62 297 GLN A C 1
ATOM 2509 O O . GLN A 1 297 ? 0.870 -7.869 23.800 1.00 97.62 297 GLN A O 1
ATOM 2514 N N . ALA A 1 298 ? -1.282 -8.142 23.223 1.00 97.81 298 ALA A N 1
ATOM 2515 C CA . ALA A 1 298 ? -0.996 -8.823 21.960 1.00 97.81 298 ALA A CA 1
ATOM 2516 C C . ALA A 1 298 ? -0.408 -7.887 20.882 1.00 97.81 298 ALA A C 1
ATOM 2518 O O . ALA A 1 298 ? 0.329 -8.343 20.006 1.00 97.81 298 ALA A O 1
ATOM 2519 N N . LEU A 1 299 ? -0.695 -6.583 20.951 1.00 97.75 299 LEU A N 1
ATOM 2520 C CA . LEU A 1 299 ? -0.158 -5.566 20.044 1.00 97.75 299 LEU A CA 1
ATOM 2521 C C . LEU A 1 299 ? 1.271 -5.129 20.401 1.00 97.75 299 LEU A C 1
ATOM 2523 O O . LEU A 1 299 ? 2.065 -4.862 19.498 1.00 97.75 299 LEU A O 1
ATOM 2527 N N . LEU A 1 300 ? 1.630 -5.079 21.689 1.00 96.19 300 LEU A N 1
ATOM 2528 C CA . LEU A 1 300 ? 2.935 -4.582 22.156 1.00 96.19 300 LEU A CA 1
ATOM 2529 C C . LEU A 1 300 ? 4.163 -5.221 21.467 1.00 96.19 300 LEU A C 1
ATOM 2531 O O . LEU A 1 300 ? 5.090 -4.474 21.148 1.00 96.19 300 LEU A O 1
ATOM 2535 N N . PRO A 1 301 ? 4.209 -6.538 21.166 1.00 96.19 301 PRO A N 1
ATOM 2536 C CA . PRO A 1 301 ? 5.330 -7.153 20.447 1.00 96.19 301 PRO A CA 1
ATOM 2537 C C . PRO A 1 301 ? 5.595 -6.583 19.045 1.00 96.19 301 PRO A C 1
ATOM 2539 O O . PRO A 1 301 ? 6.681 -6.779 18.495 1.00 96.19 301 PRO A O 1
ATOM 2542 N N . TYR A 1 302 ? 4.625 -5.888 18.444 1.00 95.00 302 TYR A N 1
ATOM 2543 C CA . TYR A 1 302 ? 4.812 -5.206 17.167 1.00 95.00 302 TYR A CA 1
ATOM 2544 C C . TYR A 1 302 ? 5.528 -3.857 17.315 1.00 95.00 302 TYR A C 1
ATOM 2546 O O . TYR A 1 302 ? 6.130 -3.385 16.348 1.00 95.00 302 TYR A O 1
ATOM 2554 N N . CYS A 1 303 ? 5.539 -3.255 18.502 1.00 93.69 303 CYS A N 1
ATOM 2555 C CA . CYS A 1 303 ? 6.214 -1.986 18.741 1.00 93.69 303 CYS A CA 1
ATOM 2556 C C . CYS A 1 303 ? 7.722 -2.158 18.921 1.00 93.69 303 CYS A C 1
ATOM 2558 O O . CYS A 1 303 ? 8.209 -3.038 19.635 1.00 93.69 303 CYS A O 1
ATOM 2560 N N . ARG A 1 304 ? 8.491 -1.259 18.309 1.00 91.44 304 ARG A N 1
ATOM 2561 C CA . ARG A 1 304 ? 9.918 -1.122 18.598 1.00 91.44 304 ARG A CA 1
ATOM 2562 C C . ARG A 1 304 ? 10.129 -0.286 19.849 1.00 91.44 304 ARG A C 1
ATOM 2564 O O . ARG A 1 304 ? 9.410 0.669 20.114 1.00 91.44 304 ARG A O 1
ATOM 2571 N N . ARG A 1 305 ? 11.226 -0.578 20.553 1.00 84.81 305 ARG A N 1
ATOM 2572 C CA . ARG A 1 305 ? 11.697 0.231 21.687 1.00 84.81 305 ARG A CA 1
ATOM 2573 C C . ARG A 1 305 ? 11.953 1.694 21.306 1.00 84.81 305 ARG A C 1
ATOM 2575 O O . ARG A 1 305 ? 11.733 2.583 22.117 1.00 84.81 305 ARG A O 1
ATOM 2582 N N . TYR A 1 306 ? 12.442 1.917 20.087 1.00 83.94 306 TYR A N 1
ATOM 2583 C CA . TYR A 1 306 ? 12.690 3.239 19.523 1.00 83.94 306 TYR A CA 1
ATOM 2584 C C . TYR A 1 306 ? 11.981 3.324 18.168 1.00 83.94 306 TYR A C 1
ATOM 2586 O O . TYR A 1 306 ? 12.501 2.768 17.190 1.00 83.94 306 TYR A O 1
ATOM 2594 N N . PRO A 1 307 ? 10.795 3.955 18.112 1.00 80.06 307 PRO A N 1
ATOM 2595 C CA . PRO A 1 307 ? 10.055 4.136 16.873 1.00 80.06 307 PRO A CA 1
ATOM 2596 C C . PRO A 1 307 ? 10.895 4.855 15.819 1.00 80.06 307 PRO A C 1
ATOM 2598 O O . PRO A 1 307 ? 11.612 5.814 16.113 1.00 80.06 307 PRO A O 1
ATOM 2601 N N . LYS A 1 308 ? 10.813 4.386 14.575 1.00 82.94 308 LYS A N 1
ATOM 2602 C CA . LYS A 1 308 ? 11.422 5.043 13.413 1.00 82.94 308 LYS A CA 1
ATOM 2603 C C . LYS A 1 308 ? 10.302 5.502 12.499 1.00 82.94 308 LYS A C 1
ATOM 2605 O O . LYS A 1 308 ? 9.339 4.764 12.330 1.00 82.94 308 LYS A O 1
ATOM 2610 N N . LYS A 1 309 ? 10.446 6.684 11.898 1.00 82.06 309 LYS A N 1
ATOM 2611 C CA . LYS A 1 309 ? 9.493 7.227 10.918 1.00 82.06 309 LYS A CA 1
ATOM 2612 C C . LYS A 1 309 ? 9.587 6.477 9.585 1.00 82.06 309 LYS A C 1
ATOM 2614 O O . LYS A 1 309 ? 10.154 6.978 8.619 1.00 82.06 309 LYS A O 1
ATOM 2619 N N . ASP A 1 310 ? 9.105 5.244 9.593 1.00 83.31 310 ASP A N 1
ATOM 2620 C CA . ASP A 1 310 ? 8.958 4.354 8.446 1.00 83.31 310 ASP A CA 1
ATOM 2621 C C . ASP A 1 310 ? 7.510 3.849 8.344 1.00 83.31 310 ASP A C 1
ATOM 2623 O O . ASP A 1 310 ? 6.625 4.335 9.053 1.00 83.31 310 ASP A O 1
ATOM 2627 N N . GLU A 1 311 ? 7.251 2.871 7.477 1.00 83.31 311 GLU A N 1
ATOM 2628 C CA . GLU A 1 311 ? 5.902 2.408 7.137 1.00 83.31 311 GLU A CA 1
ATOM 2629 C C . GLU A 1 311 ? 5.106 1.813 8.312 1.00 83.31 311 GLU A C 1
ATOM 2631 O O . GLU A 1 311 ? 3.896 1.611 8.203 1.00 83.31 311 GLU A O 1
ATOM 2636 N N . TYR A 1 312 ? 5.766 1.510 9.435 1.00 89.12 312 TYR A N 1
ATOM 2637 C CA . TYR A 1 312 ? 5.114 1.003 10.642 1.00 89.12 312 TYR A CA 1
ATOM 2638 C C . TYR A 1 312 ? 4.932 2.067 11.722 1.00 89.12 312 TYR A C 1
ATOM 2640 O O . TYR A 1 312 ? 4.250 1.789 12.709 1.00 89.12 312 TYR A O 1
ATOM 2648 N N . TYR A 1 313 ? 5.487 3.271 11.552 1.00 91.62 313 TYR A N 1
ATOM 2649 C CA . TYR A 1 313 ? 5.438 4.332 12.562 1.00 91.62 313 TYR A CA 1
ATOM 2650 C C . TYR A 1 313 ? 4.010 4.631 13.018 1.00 91.62 313 TYR A C 1
ATOM 2652 O O . TYR A 1 313 ? 3.738 4.657 14.213 1.00 91.62 313 TYR A O 1
ATOM 2660 N N . ARG A 1 314 ? 3.075 4.753 12.069 1.00 94.06 314 ARG A N 1
ATOM 2661 C CA . ARG A 1 314 ? 1.654 5.005 12.354 1.00 94.06 314 ARG A CA 1
ATOM 2662 C C . ARG A 1 314 ? 1.038 3.919 13.237 1.00 94.06 314 ARG A C 1
ATOM 2664 O O . ARG A 1 314 ? 0.346 4.237 14.197 1.00 94.06 314 ARG A O 1
ATOM 2671 N N . SER A 1 315 ? 1.353 2.648 12.974 1.00 94.81 315 SER A N 1
ATOM 2672 C CA . SER A 1 315 ? 0.887 1.540 13.819 1.00 94.81 315 SER A CA 1
ATOM 2673 C C . SER A 1 315 ? 1.484 1.585 15.226 1.00 94.81 315 SER A C 1
ATOM 2675 O O . SER A 1 315 ? 0.785 1.302 16.190 1.00 94.81 315 SER A O 1
ATOM 2677 N N . GLU A 1 316 ? 2.747 1.9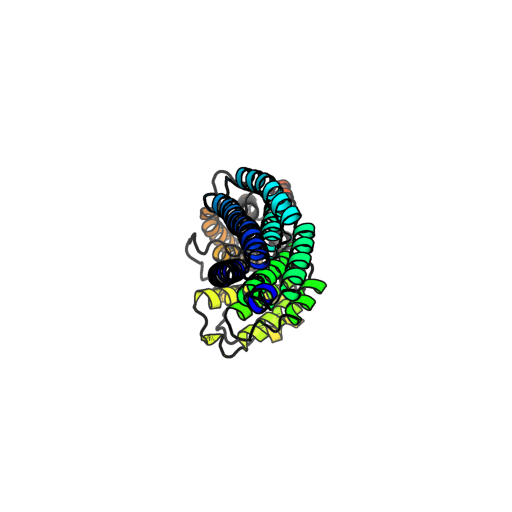96 15.367 1.00 95.38 316 GLU A N 1
ATOM 2678 C CA . GLU A 1 316 ? 3.383 2.166 16.678 1.00 95.38 316 GLU A CA 1
ATOM 2679 C C . GLU A 1 316 ? 2.757 3.333 17.449 1.00 95.38 316 GLU A C 1
ATOM 2681 O O . GLU A 1 316 ? 2.477 3.193 18.638 1.00 95.38 316 GLU A O 1
ATOM 2686 N N . CYS A 1 317 ? 2.462 4.451 16.775 1.00 96.31 317 CYS A N 1
ATOM 2687 C CA . CYS A 1 317 ? 1.689 5.549 17.352 1.00 96.31 317 CYS A CA 1
ATOM 2688 C C . CYS A 1 317 ? 0.329 5.052 17.842 1.00 96.31 317 CYS A C 1
ATOM 2690 O O . CYS A 1 317 ? 0.015 5.240 19.014 1.00 96.31 317 CYS A O 1
ATOM 2692 N N . PHE A 1 318 ? -0.440 4.367 16.992 1.00 97.88 318 PHE A N 1
ATOM 2693 C CA . PHE A 1 318 ? -1.757 3.845 17.353 1.00 97.88 318 PHE A CA 1
ATOM 2694 C C . PHE A 1 318 ? -1.704 2.914 18.573 1.00 97.88 318 PHE A C 1
ATOM 2696 O O . PHE A 1 318 ? -2.470 3.089 19.516 1.00 97.88 318 PHE A O 1
ATOM 2703 N N . ILE A 1 319 ? -0.754 1.977 18.622 1.00 97.75 319 ILE A N 1
ATOM 2704 C CA . ILE A 1 319 ? -0.597 1.072 19.771 1.00 97.75 319 ILE A CA 1
ATOM 2705 C C . ILE A 1 319 ? -0.225 1.850 21.045 1.00 97.75 319 ILE A C 1
ATOM 2707 O O . ILE A 1 319 ? -0.759 1.560 22.117 1.00 97.75 319 ILE A O 1
ATOM 2711 N N . ASN A 1 320 ? 0.627 2.875 20.941 1.00 97.00 320 ASN A N 1
ATOM 2712 C CA . ASN A 1 320 ? 0.962 3.742 22.075 1.00 97.00 320 ASN A CA 1
ATOM 2713 C C . ASN A 1 320 ? -0.255 4.542 22.575 1.00 97.00 320 ASN A C 1
ATOM 2715 O O . ASN A 1 320 ? -0.395 4.735 23.783 1.00 97.00 320 ASN A O 1
ATOM 2719 N N . LEU A 1 321 ? -1.159 4.968 21.681 1.00 98.12 321 LEU A N 1
ATOM 2720 C CA . LEU A 1 321 ? -2.428 5.602 22.067 1.00 98.12 321 LEU A CA 1
ATOM 2721 C C . LEU A 1 321 ? -3.275 4.654 22.927 1.00 98.12 321 LEU A C 1
ATOM 2723 O O . LEU A 1 321 ? -3.751 5.050 23.993 1.00 98.12 321 LEU A O 1
ATOM 2727 N N . LEU A 1 322 ? -3.407 3.388 22.512 1.00 98.38 322 LEU A N 1
ATOM 2728 C CA . LEU A 1 322 ? -4.143 2.378 23.279 1.00 98.38 322 LEU A CA 1
ATOM 2729 C C . LEU A 1 322 ? -3.500 2.115 24.647 1.00 98.38 322 LEU A C 1
ATOM 2731 O O . LEU A 1 322 ? -4.199 2.013 25.655 1.00 98.38 322 LEU A O 1
ATOM 2735 N N . GLN A 1 323 ? -2.169 2.045 24.700 1.00 97.81 323 GLN A N 1
ATOM 2736 C CA . GLN A 1 323 ? -1.441 1.848 25.951 1.00 97.81 323 GLN A CA 1
ATOM 2737 C C . GLN A 1 323 ? -1.675 3.004 26.934 1.00 97.81 323 GLN A C 1
ATOM 2739 O O . GLN A 1 323 ? -1.940 2.759 28.111 1.00 97.81 323 GLN A O 1
ATOM 2744 N N . LEU A 1 324 ? -1.625 4.255 26.464 1.00 97.81 324 LEU A N 1
ATOM 2745 C CA . LEU A 1 324 ? -1.915 5.429 27.293 1.00 97.81 324 LEU A CA 1
ATOM 2746 C C . LEU A 1 324 ? -3.373 5.452 27.759 1.00 97.81 324 LEU A C 1
ATOM 2748 O O . LEU A 1 324 ? -3.633 5.748 28.921 1.00 97.81 324 LEU A O 1
ATOM 2752 N N . MET A 1 325 ? -4.323 5.079 26.897 1.00 97.75 325 MET A N 1
ATOM 2753 C CA . MET A 1 325 ? -5.728 4.921 27.287 1.00 97.75 325 MET A CA 1
ATOM 2754 C C . MET A 1 325 ? -5.889 3.937 28.453 1.00 97.75 325 MET A C 1
ATOM 2756 O O . MET A 1 325 ? -6.619 4.223 29.404 1.00 97.75 325 MET A O 1
ATOM 2760 N N . GLN A 1 326 ? -5.188 2.800 28.409 1.00 97.00 326 GLN A N 1
ATOM 2761 C CA . GLN A 1 326 ? -5.198 1.824 29.499 1.00 97.00 326 GLN A CA 1
ATOM 2762 C C . GLN A 1 326 ? -4.549 2.384 30.776 1.00 97.00 326 GLN A C 1
ATOM 2764 O O . GLN A 1 326 ? -5.104 2.217 31.861 1.00 97.00 326 GLN A O 1
ATOM 2769 N N . GLN A 1 327 ? -3.407 3.072 30.664 1.00 97.19 327 GLN A N 1
ATOM 2770 C CA . GLN A 1 327 ? -2.696 3.676 31.802 1.00 97.19 327 GLN A CA 1
ATOM 2771 C C . GLN A 1 327 ? -3.519 4.762 32.504 1.00 97.19 327 GLN A C 1
ATOM 2773 O O . GLN A 1 327 ? -3.528 4.846 33.731 1.00 97.19 327 GLN A O 1
ATOM 2778 N N . GLU A 1 328 ? -4.277 5.542 31.736 1.00 96.94 328 GLU A N 1
ATOM 2779 C CA . GLU A 1 328 ? -5.200 6.551 32.255 1.00 96.94 328 GLU A CA 1
ATOM 2780 C C . GLU A 1 328 ? -6.537 5.955 32.730 1.00 96.94 328 GLU A C 1
ATOM 2782 O O . GLU A 1 328 ? -7.501 6.684 32.974 1.00 96.94 328 GLU A O 1
ATOM 2787 N N . ASN A 1 329 ? -6.607 4.628 32.895 1.00 94.88 329 ASN A N 1
ATOM 2788 C CA . ASN A 1 329 ? -7.780 3.886 33.358 1.00 94.88 329 ASN A CA 1
ATOM 2789 C C . ASN A 1 329 ? -9.038 4.207 32.540 1.00 94.88 329 ASN A C 1
ATOM 2791 O O . ASN A 1 329 ? -10.125 4.365 33.099 1.00 94.88 329 ASN A O 1
ATOM 2795 N N . PHE A 1 330 ? -8.881 4.350 31.220 1.00 95.25 330 PHE A N 1
ATOM 2796 C CA . PHE A 1 330 ? -9.970 4.649 30.290 1.00 95.25 330 PHE A CA 1
ATOM 2797 C C . PHE A 1 330 ? -10.711 5.955 30.633 1.00 95.25 330 PHE A C 1
ATOM 2799 O O . PHE A 1 330 ? -11.890 6.114 30.313 1.00 95.25 330 PHE A O 1
ATOM 2806 N N . ARG A 1 331 ? -10.043 6.913 31.297 1.00 95.06 331 ARG A N 1
ATOM 2807 C CA . ARG A 1 331 ? -10.611 8.228 31.631 1.00 95.06 331 ARG A CA 1
ATOM 2808 C C . ARG A 1 331 ? -10.498 9.186 30.454 1.00 95.06 331 ARG A C 1
ATOM 2810 O O . ARG A 1 331 ? -9.387 9.554 30.088 1.00 95.06 331 ARG A O 1
ATOM 2817 N N . PHE A 1 332 ? -11.620 9.649 29.904 1.00 95.88 332 PHE A N 1
ATOM 2818 C CA . PHE A 1 332 ? -11.687 10.438 28.670 1.00 95.88 332 PHE A CA 1
ATOM 2819 C C . PHE A 1 332 ? -10.774 11.667 28.705 1.00 95.88 332 PHE A C 1
ATOM 2821 O O . PHE A 1 332 ? -9.907 11.820 27.849 1.00 95.88 332 PHE A O 1
ATOM 2828 N N . TYR A 1 333 ? -10.929 12.535 29.711 1.00 96.00 333 TYR A N 1
ATOM 2829 C CA . TYR A 1 333 ? -10.157 13.779 29.791 1.00 96.00 333 TYR A CA 1
ATOM 2830 C C . TYR A 1 333 ? -8.661 13.539 30.003 1.00 96.00 333 TYR A C 1
ATOM 2832 O O . TYR A 1 333 ? -7.839 14.264 29.445 1.00 96.00 333 TYR A O 1
ATOM 2840 N N . HIS A 1 334 ? -8.310 12.524 30.793 1.00 96.88 334 HIS A N 1
ATOM 2841 C CA . HIS A 1 334 ? -6.918 12.177 31.058 1.00 96.88 334 HIS A CA 1
ATOM 2842 C C . HIS A 1 334 ? -6.267 11.555 29.823 1.00 96.88 334 HIS A C 1
ATOM 2844 O O . HIS A 1 334 ? -5.229 12.036 29.379 1.00 96.88 334 HIS A O 1
ATOM 2850 N N . THR A 1 335 ? -6.943 10.573 29.218 1.00 97.56 335 THR A N 1
ATOM 2851 C CA . THR A 1 335 ? -6.530 9.915 27.975 1.00 97.56 335 THR A CA 1
ATOM 2852 C C . THR A 1 335 ? -6.304 10.961 26.895 1.00 97.56 335 THR A C 1
ATOM 2854 O O . THR A 1 335 ? -5.192 11.077 26.399 1.00 97.56 335 THR A O 1
ATOM 2857 N N . ARG A 1 336 ? -7.304 11.816 26.621 1.00 97.25 336 ARG A N 1
ATOM 2858 C CA . ARG A 1 336 ? -7.216 12.876 25.605 1.00 97.25 336 ARG A CA 1
ATOM 2859 C C . ARG A 1 336 ? -5.973 13.748 25.786 1.00 97.25 336 ARG A C 1
ATOM 2861 O O . ARG A 1 336 ? -5.273 14.018 24.814 1.00 97.25 336 ARG A O 1
ATOM 2868 N N . LYS A 1 337 ? -5.710 14.187 27.021 1.00 97.38 337 LYS A N 1
ATOM 2869 C CA . LYS A 1 337 ? -4.559 15.035 27.352 1.00 97.38 337 LYS A CA 1
ATOM 2870 C C . LYS A 1 337 ? -3.233 14.286 27.189 1.00 97.38 337 LYS A C 1
ATOM 2872 O O . LYS A 1 337 ? -2.285 14.853 26.656 1.00 97.38 337 LYS A O 1
ATOM 2877 N N . ALA A 1 338 ? -3.158 13.035 27.638 1.00 97.44 338 ALA A N 1
ATOM 2878 C CA . ALA A 1 338 ? -1.952 12.216 27.535 1.00 97.44 338 ALA A CA 1
ATOM 2879 C C . ALA A 1 338 ? -1.601 11.880 26.076 1.00 97.44 338 ALA A C 1
ATOM 2881 O O . ALA A 1 338 ? -0.427 11.803 25.719 1.00 97.44 338 ALA A O 1
ATOM 2882 N N . THR A 1 339 ? -2.613 11.718 25.221 1.00 97.88 339 THR A N 1
ATOM 2883 C CA . THR A 1 339 ? -2.443 11.246 23.843 1.00 97.88 339 THR A CA 1
ATOM 2884 C C . THR A 1 339 ? -2.278 12.346 22.798 1.00 97.88 339 THR A C 1
ATOM 2886 O O . THR A 1 339 ? -1.874 12.043 21.680 1.00 97.88 339 THR A O 1
ATOM 2889 N N . GLU A 1 340 ? -2.569 13.608 23.128 1.00 97.00 340 GLU A N 1
ATOM 2890 C CA . GLU A 1 340 ? -2.650 14.730 22.173 1.00 97.00 340 GLU A CA 1
ATOM 2891 C C . GLU A 1 340 ? -1.452 14.811 21.213 1.00 97.00 340 GLU A C 1
ATOM 2893 O O . GLU A 1 340 ? -1.629 14.888 19.998 1.00 97.00 340 GLU A O 1
ATOM 2898 N N . LYS A 1 341 ? -0.227 14.716 21.743 1.00 96.94 341 LYS A N 1
ATOM 2899 C CA . LYS A 1 341 ? 0.996 14.778 20.928 1.00 96.94 341 LYS A CA 1
ATOM 2900 C C . LYS A 1 341 ? 1.132 13.594 19.971 1.00 96.94 341 LYS A C 1
ATOM 2902 O O . LYS A 1 341 ? 1.526 13.780 18.827 1.00 96.94 341 LYS A O 1
ATOM 2907 N N . ILE A 1 342 ? 0.802 12.385 20.424 1.00 96.31 342 ILE A N 1
ATOM 2908 C CA . ILE A 1 342 ? 0.935 11.169 19.608 1.00 96.31 342 ILE A CA 1
ATOM 2909 C C . ILE A 1 342 ? -0.121 11.152 18.502 1.00 96.31 342 ILE A C 1
ATOM 2911 O O . ILE A 1 342 ? 0.188 10.745 17.386 1.00 96.31 342 ILE A O 1
ATOM 2915 N N . VAL A 1 343 ? -1.335 11.642 18.780 1.00 97.00 343 VAL A N 1
ATOM 2916 C CA . VAL A 1 343 ? -2.378 11.820 17.757 1.00 97.00 343 VAL A CA 1
ATOM 2917 C C . VAL A 1 343 ? -1.878 12.754 16.657 1.00 97.00 343 VAL A C 1
ATOM 2919 O O . VAL A 1 343 ? -1.881 12.369 15.492 1.00 97.00 343 VAL A O 1
ATOM 2922 N N . GLN A 1 344 ? -1.346 13.924 17.027 1.00 95.69 344 GLN A N 1
ATOM 2923 C CA . GLN A 1 344 ? -0.780 14.871 16.062 1.00 95.69 344 GLN A CA 1
ATOM 2924 C C . GLN A 1 344 ? 0.376 14.261 15.259 1.00 95.69 344 GLN A C 1
ATOM 2926 O O . GLN A 1 344 ? 0.489 14.490 14.058 1.00 95.69 344 GLN A O 1
ATOM 2931 N N . GLU A 1 345 ? 1.263 13.490 15.889 1.00 94.12 345 GLU A N 1
ATOM 2932 C CA . GLU A 1 345 ? 2.354 12.822 15.173 1.00 94.12 345 GLU A CA 1
ATOM 2933 C C . GLU A 1 345 ? 1.859 11.760 14.185 1.00 94.12 345 GLU A C 1
ATOM 2935 O O . GLU A 1 345 ? 2.406 11.655 13.084 1.00 94.12 345 GLU A O 1
ATOM 2940 N N . MET A 1 346 ? 0.837 10.988 14.561 1.00 94.81 346 MET A N 1
ATOM 2941 C CA . MET A 1 346 ? 0.214 9.984 13.700 1.00 94.81 346 MET A CA 1
ATOM 2942 C C . MET A 1 346 ? -0.444 10.647 12.486 1.00 94.81 346 MET A C 1
ATOM 2944 O O . MET A 1 346 ? -0.121 10.279 11.361 1.00 94.81 346 MET A O 1
ATOM 2948 N N . GLU A 1 347 ? -1.268 11.675 12.709 1.00 92.25 347 GLU A N 1
ATOM 2949 C CA . GLU A 1 347 ? -1.970 12.434 11.662 1.00 92.25 347 GLU A CA 1
ATOM 2950 C C . GLU A 1 347 ? -1.010 13.120 10.682 1.00 92.25 347 GLU A C 1
ATOM 2952 O O . GLU A 1 347 ? -1.238 13.122 9.474 1.00 92.25 347 GLU A O 1
ATOM 2957 N N . ASN A 1 348 ? 0.099 13.669 11.187 1.00 90.88 348 ASN A N 1
ATOM 2958 C CA . ASN A 1 348 ? 1.128 14.307 10.360 1.00 90.88 348 ASN A CA 1
ATOM 2959 C C . ASN A 1 348 ? 2.041 13.304 9.639 1.00 90.88 348 ASN A C 1
ATOM 2961 O O . ASN A 1 348 ? 2.876 13.711 8.828 1.00 90.88 348 ASN A O 1
ATOM 2965 N N . THR A 1 349 ? 1.936 12.009 9.942 1.00 89.44 349 THR A N 1
ATOM 2966 C CA . THR A 1 349 ? 2.690 10.971 9.240 1.00 89.44 349 THR A CA 1
ATOM 2967 C C . THR A 1 349 ? 1.855 10.463 8.067 1.00 89.44 349 THR A C 1
ATOM 2969 O O . THR A 1 349 ? 0.798 9.871 8.304 1.00 89.44 349 THR A O 1
ATOM 2972 N N . PRO A 1 350 ? 2.317 10.635 6.811 1.00 86.06 350 PRO A N 1
ATOM 2973 C CA . PRO A 1 350 ? 1.615 10.117 5.647 1.00 86.06 350 PRO A CA 1
ATOM 2974 C C . PRO A 1 350 ? 1.373 8.616 5.763 1.00 86.06 350 PRO A C 1
ATOM 2976 O O . PRO A 1 350 ? 2.217 7.867 6.262 1.00 86.06 350 PRO A O 1
ATOM 2979 N N . LEU A 1 351 ? 0.222 8.177 5.271 1.00 84.38 351 LEU A N 1
ATOM 2980 C CA . LEU A 1 351 ? -0.051 6.765 5.088 1.00 84.38 351 LEU A CA 1
ATOM 2981 C C . LEU A 1 351 ? 0.916 6.214 4.030 1.00 84.38 351 LEU A C 1
ATOM 2983 O O . LEU A 1 351 ? 0.959 6.727 2.919 1.00 84.38 351 LEU A O 1
ATOM 2987 N N . GLU A 1 352 ? 1.680 5.176 4.367 1.00 81.19 352 GLU A N 1
ATOM 2988 C CA . GLU A 1 352 ? 2.578 4.496 3.428 1.00 81.19 352 GLU A CA 1
ATOM 2989 C C . GLU A 1 352 ? 2.054 3.083 3.160 1.00 81.19 352 GLU A C 1
ATOM 2991 O O . GLU A 1 352 ? 2.436 2.126 3.836 1.00 81.19 352 GLU A O 1
ATOM 2996 N N . LEU A 1 353 ? 1.162 2.942 2.175 1.00 76.06 353 LEU A N 1
ATOM 2997 C CA . LEU A 1 353 ? 0.668 1.630 1.751 1.00 76.06 353 LEU A CA 1
ATOM 2998 C C . LEU A 1 353 ? 1.605 1.023 0.708 1.00 76.06 353 LEU A C 1
ATOM 3000 O O . LEU A 1 353 ? 1.737 1.497 -0.418 1.00 76.06 353 LEU A O 1
ATOM 3004 N N . GLN A 1 354 ? 2.235 -0.078 1.081 1.00 71.38 354 GLN A N 1
ATOM 3005 C CA . GLN A 1 354 ? 2.960 -0.990 0.211 1.00 71.38 354 GLN A CA 1
ATOM 3006 C C . GLN A 1 354 ? 2.231 -2.334 0.196 1.00 71.38 354 GLN A C 1
ATOM 3008 O O . GLN A 1 354 ? 1.446 -2.655 1.087 1.00 71.38 354 GLN A O 1
ATOM 3013 N N . THR A 1 355 ? 2.535 -3.186 -0.782 1.00 66.19 355 THR A N 1
ATOM 3014 C CA . THR A 1 355 ? 1.915 -4.517 -0.903 1.00 66.19 355 THR A CA 1
ATOM 3015 C C . THR A 1 355 ? 1.991 -5.335 0.396 1.00 66.19 355 THR A C 1
ATOM 3017 O O . THR A 1 355 ? 1.074 -6.084 0.716 1.00 66.19 355 THR A O 1
ATOM 3020 N N . GLN A 1 356 ? 3.063 -5.161 1.177 1.00 68.19 356 GLN A N 1
ATOM 3021 C CA . GLN A 1 356 ? 3.345 -5.921 2.402 1.00 68.19 356 GLN A CA 1
ATOM 3022 C C . GLN A 1 356 ? 2.513 -5.475 3.618 1.00 68.19 356 GLN A C 1
ATOM 3024 O O . GLN A 1 356 ? 2.279 -6.266 4.527 1.00 68.19 356 GLN A O 1
ATOM 3029 N N . ASN A 1 357 ? 2.068 -4.218 3.655 1.00 81.75 357 ASN A N 1
ATOM 3030 C CA . ASN A 1 357 ? 1.321 -3.632 4.773 1.00 81.75 357 ASN A CA 1
ATOM 3031 C C . ASN A 1 357 ? -0.052 -3.097 4.337 1.00 81.75 357 ASN A C 1
ATOM 3033 O O . ASN A 1 357 ? -0.671 -2.333 5.069 1.00 81.75 357 ASN A O 1
ATOM 3037 N N . LEU A 1 358 ? -0.560 -3.547 3.186 1.00 86.38 358 LEU A N 1
ATOM 3038 C CA . LEU A 1 358 ? -1.834 -3.100 2.624 1.00 86.38 358 LEU A CA 1
ATOM 3039 C C . LEU A 1 358 ? -3.023 -3.275 3.592 1.00 86.38 358 LEU A C 1
ATOM 3041 O O . LEU A 1 358 ? -3.955 -2.481 3.593 1.00 86.38 358 LEU A O 1
ATOM 3045 N N . PHE A 1 359 ? -2.960 -4.295 4.451 1.00 91.19 359 PHE A N 1
ATOM 3046 C CA . PHE A 1 359 ? -3.981 -4.625 5.455 1.00 91.19 359 PHE A CA 1
ATOM 3047 C C . PHE A 1 359 ? -3.706 -4.045 6.847 1.00 91.19 359 PHE A C 1
ATOM 3049 O O . PHE A 1 359 ? -4.414 -4.392 7.791 1.00 91.19 359 PHE A O 1
ATOM 3056 N N . LEU A 1 360 ? -2.671 -3.213 6.998 1.00 93.56 360 LEU A N 1
ATOM 3057 C CA . LEU A 1 360 ? -2.307 -2.608 8.282 1.00 93.56 360 LEU A CA 1
ATOM 3058 C C . LEU A 1 360 ? -3.409 -1.676 8.796 1.00 93.56 360 LEU A C 1
ATOM 3060 O O . LEU A 1 360 ? -3.761 -1.726 9.970 1.00 93.56 360 LEU A O 1
ATOM 3064 N N . GLU A 1 361 ? -3.969 -0.869 7.896 1.00 94.19 361 GLU A N 1
ATOM 3065 C CA . GLU A 1 361 ? -5.039 0.088 8.172 1.00 94.19 361 GLU A CA 1
ATOM 3066 C C . GLU A 1 361 ? -6.234 -0.236 7.271 1.00 94.19 361 GLU A C 1
ATOM 3068 O O . GLU A 1 361 ? -6.350 0.297 6.172 1.00 94.19 361 GLU A O 1
ATOM 3073 N N . ILE A 1 362 ? -7.124 -1.136 7.703 1.00 96.25 362 ILE A N 1
ATOM 3074 C CA . ILE A 1 362 ? -8.389 -1.385 6.982 1.00 96.25 362 ILE A CA 1
ATOM 3075 C C . ILE A 1 362 ? -9.306 -0.161 7.083 1.00 96.25 362 ILE A C 1
ATOM 3077 O O . ILE A 1 362 ? -9.859 0.293 6.083 1.00 96.25 362 ILE A O 1
ATOM 3081 N N . LEU A 1 363 ? -9.414 0.393 8.291 1.00 95.88 363 LEU A N 1
ATOM 3082 C CA . LEU A 1 363 ? -9.808 1.778 8.515 1.00 95.88 363 LEU A CA 1
ATOM 3083 C C . LEU A 1 363 ? -8.565 2.566 8.940 1.00 95.88 363 LEU A C 1
ATOM 3085 O O . LEU A 1 363 ? -7.735 2.003 9.662 1.00 95.88 363 LEU A O 1
ATOM 3089 N N . PRO A 1 364 ? -8.447 3.847 8.550 1.00 95.56 364 PRO A N 1
ATOM 3090 C CA . PRO A 1 364 ? -7.387 4.712 9.052 1.00 95.56 364 PRO A CA 1
ATOM 3091 C C . PRO A 1 364 ? -7.339 4.726 10.581 1.00 95.56 364 PRO A C 1
ATOM 3093 O O . PRO A 1 364 ? -8.385 4.775 11.236 1.00 95.56 364 PRO A O 1
ATOM 3096 N N . PHE A 1 365 ? -6.141 4.714 11.164 1.00 96.81 365 PHE A N 1
ATOM 3097 C CA . PHE A 1 365 ? -6.010 4.697 12.625 1.00 96.81 365 PHE A CA 1
ATOM 3098 C C . PHE A 1 365 ? -6.641 5.917 13.303 1.00 96.81 365 PHE A C 1
ATOM 3100 O O . PHE A 1 365 ? -7.185 5.777 14.396 1.00 96.81 365 PHE A O 1
ATOM 3107 N N . GLU A 1 366 ? -6.649 7.083 12.652 1.00 95.44 366 GLU A N 1
ATOM 3108 C CA . GLU A 1 366 ? -7.338 8.283 13.143 1.00 95.44 366 GLU A CA 1
ATOM 3109 C C . GLU A 1 366 ? -8.836 8.026 13.321 1.00 95.44 366 GLU A C 1
ATOM 3111 O O . GLU A 1 366 ? -9.413 8.349 14.355 1.00 95.44 366 GLU A O 1
ATOM 3116 N N . GLN A 1 367 ? -9.450 7.373 12.333 1.00 95.62 367 GLN A N 1
ATOM 3117 C CA . GLN A 1 367 ? -10.871 7.044 12.338 1.00 95.62 367 GLN A CA 1
ATOM 3118 C C . GLN A 1 367 ? -11.216 6.021 13.428 1.00 95.62 367 GLN A C 1
ATOM 3120 O O . GLN A 1 367 ? -12.278 6.097 14.048 1.00 95.62 367 GLN A O 1
ATOM 3125 N N . ILE A 1 368 ? -10.335 5.044 13.658 1.00 97.62 368 ILE A N 1
ATOM 3126 C CA . ILE A 1 368 ? -10.496 4.065 14.740 1.00 97.62 368 ILE A CA 1
ATOM 3127 C C . ILE A 1 368 ? -10.371 4.762 16.100 1.00 97.62 368 ILE A C 1
ATOM 3129 O O . ILE A 1 368 ? -11.207 4.561 16.979 1.00 97.62 368 ILE A O 1
ATOM 3133 N N . TRP A 1 369 ? -9.343 5.594 16.266 1.00 98.06 369 TRP A N 1
ATOM 3134 C CA . TRP A 1 369 ? -9.067 6.300 17.513 1.00 98.06 369 TRP A CA 1
ATOM 3135 C C . TRP A 1 369 ? -10.176 7.288 17.887 1.00 98.06 369 TRP A C 1
ATOM 3137 O O . TRP A 1 369 ? -10.586 7.336 19.045 1.00 98.06 369 TRP A O 1
ATOM 3147 N N . GLU A 1 370 ? -10.709 8.030 16.915 1.00 96.62 370 GLU A N 1
ATOM 3148 C CA . GLU A 1 370 ? -11.839 8.938 17.121 1.00 96.62 370 GLU A CA 1
ATOM 3149 C C . GLU A 1 370 ? -13.041 8.203 17.728 1.00 96.62 370 GLU A C 1
ATOM 3151 O O . GLU A 1 370 ? -13.544 8.612 18.774 1.00 96.62 370 GLU A O 1
ATOM 3156 N N . ARG A 1 371 ? -13.417 7.048 17.165 1.00 96.81 371 ARG A N 1
ATOM 3157 C CA . ARG A 1 371 ? -14.509 6.207 17.687 1.00 96.81 371 ARG A CA 1
ATOM 3158 C C . ARG A 1 371 ? -14.237 5.693 19.097 1.00 96.81 371 ARG A C 1
ATOM 3160 O O . ARG A 1 371 ? -15.135 5.679 19.936 1.00 96.81 371 ARG A O 1
ATOM 3167 N N . MET A 1 372 ? -12.992 5.313 19.395 1.00 97.56 372 MET A N 1
ATOM 3168 C CA . MET A 1 372 ? -12.612 4.934 20.760 1.00 97.56 372 MET A CA 1
ATOM 3169 C C . MET A 1 372 ? -12.806 6.096 21.736 1.00 97.56 372 MET A C 1
ATOM 3171 O O . MET A 1 372 ? -13.384 5.914 22.807 1.00 97.56 372 MET A O 1
ATOM 3175 N N . MET A 1 373 ? -12.376 7.303 21.365 1.00 97.31 373 MET A N 1
ATOM 3176 C CA . MET A 1 373 ? -12.513 8.497 22.200 1.00 97.31 373 MET A CA 1
ATOM 3177 C C . MET A 1 373 ? -13.970 8.929 22.381 1.00 97.31 373 MET A C 1
ATOM 3179 O O . MET A 1 373 ? -14.352 9.327 23.487 1.00 97.31 373 MET A O 1
ATOM 3183 N N . GLU A 1 374 ? -14.791 8.830 21.335 1.00 95.38 374 GLU A N 1
ATOM 3184 C CA . GLU A 1 374 ? -16.241 9.019 21.426 1.00 95.38 374 GLU A CA 1
ATOM 3185 C C . GLU A 1 374 ? -16.845 8.039 22.426 1.00 95.38 374 GLU A C 1
ATOM 3187 O O . GLU A 1 374 ? -17.567 8.459 23.333 1.00 95.38 374 GLU A O 1
ATOM 3192 N N . LYS A 1 375 ? -16.460 6.759 22.349 1.00 94.88 375 LYS A N 1
ATOM 3193 C CA . LYS A 1 375 ? -16.946 5.750 23.284 1.00 94.88 375 LYS A CA 1
ATOM 3194 C C . LYS A 1 375 ? -16.530 6.033 24.723 1.00 94.88 375 LYS A C 1
ATOM 3196 O O . LYS A 1 375 ? -17.363 5.941 25.622 1.00 94.88 375 LYS A O 1
ATOM 3201 N N . LEU A 1 376 ? -15.277 6.432 24.961 1.00 94.62 376 LEU A N 1
ATOM 3202 C CA . LEU A 1 376 ? -14.798 6.811 26.297 1.00 94.62 376 LEU A CA 1
ATOM 3203 C C . LEU A 1 376 ? -15.606 7.958 26.906 1.00 94.62 376 LEU A C 1
ATOM 3205 O O . LEU A 1 376 ? -15.822 7.980 28.115 1.00 94.62 376 LEU A O 1
ATOM 3209 N N . LYS A 1 377 ? -16.066 8.908 26.087 1.00 93.06 377 LYS A N 1
ATOM 3210 C CA . LYS A 1 377 ? -16.881 10.038 26.548 1.00 93.06 377 LYS A CA 1
ATOM 3211 C C . LYS A 1 377 ? -18.246 9.595 27.089 1.00 93.06 377 LYS A C 1
ATOM 3213 O O . LYS A 1 377 ? -18.808 10.281 27.941 1.00 93.06 377 LYS A O 1
ATOM 3218 N N . GLU A 1 378 ? -18.774 8.470 26.607 1.00 89.50 378 GLU A N 1
ATOM 3219 C CA . GLU A 1 378 ? -20.033 7.879 27.078 1.00 89.50 378 GLU A CA 1
ATOM 3220 C C . GLU A 1 378 ? -19.871 7.100 28.392 1.00 89.50 378 GLU A C 1
ATOM 3222 O O . GLU A 1 378 ? -20.853 6.902 29.115 1.00 89.50 378 GLU A O 1
ATOM 3227 N N . ILE A 1 379 ? -18.648 6.665 28.723 1.00 84.56 379 ILE A N 1
ATOM 3228 C CA . ILE A 1 379 ? -18.368 5.914 29.950 1.00 84.56 379 ILE A CA 1
ATOM 3229 C C . ILE A 1 379 ? -18.542 6.844 31.150 1.00 84.56 379 ILE A C 1
ATOM 3231 O O . ILE A 1 379 ? -17.757 7.762 31.386 1.00 84.56 379 ILE A O 1
ATOM 3235 N N . LYS A 1 380 ? -19.583 6.592 31.945 1.00 71.88 380 LYS A N 1
ATOM 3236 C CA . LYS A 1 380 ? -19.776 7.270 33.227 1.00 71.88 380 LYS A CA 1
ATOM 3237 C C . LYS A 1 380 ? -18.809 6.677 34.248 1.00 71.88 380 LYS A C 1
ATOM 3239 O O . LYS A 1 380 ? -18.902 5.496 34.567 1.00 71.88 380 LYS A O 1
ATOM 3244 N N . TYR A 1 381 ? -17.904 7.501 34.765 1.00 67.94 381 TYR A N 1
ATOM 3245 C CA . TYR A 1 381 ? -17.057 7.133 35.898 1.00 67.94 381 TYR A CA 1
ATOM 3246 C C . TYR A 1 381 ? -17.905 7.194 37.171 1.00 67.94 381 TYR A C 1
ATOM 3248 O O . TYR A 1 381 ? -18.417 8.264 37.506 1.00 67.94 381 TYR A O 1
ATOM 3256 N N . SER A 1 382 ? -18.106 6.045 37.819 1.00 48.19 382 SER A N 1
ATOM 3257 C CA . SER A 1 382 ? -18.735 5.932 39.141 1.00 48.19 382 SER A CA 1
ATOM 3258 C C . SER A 1 382 ? -17.736 6.190 40.255 1.00 48.19 382 SER A C 1
ATOM 3260 O O . SER A 1 382 ? -16.632 5.601 40.155 1.00 48.19 382 SER A O 1
#

Sequence (382 aa):
MKKAQEYHLTQIEYECARIMARFHHEQQNYRDFVMYRNLCERLEQRRVAEDRSERLYQEVVSTYHKSKANRHNALKLAHQHRQTVLSDWQKFKSTAIETHLLKIQTFEKQLQNDYPEVLQLLNKHERLLMLHSSYCAPAQLMEMQVEKMNVFVQLRHFPEGQQYAQQLENFAEGTLPWFQLQVLSVLLALHSGQYEAAAQVFKVVLEQATFRNLDNLDKNKWLTFQAYLHYLYRNDKRREIRPLIQNTKLNFKLSEFVDDRPPFDKERRGLNISILAIQALYYLERHDTLGVGDCIQALLPYCRRYPKKDEYYRSECFINLLQLMQQENFRFYHTRKATEKIVQEMENTPLELQTQNLFLEILPFEQIWERMMEKLKEIKYS

Foldseek 3Di:
DVVCVLLLVLVVLLVVLVVQLVVCVVVVVVVSNVVSVVVNVLSVLLVVLLVLLVVLLVVLVVQCVVDVVCLVVSLVSLVVSLVSLVVSCVVNVGLSSVLSSLSSVLVNCLSVVVLVVNLVSLVVNLVSCVVNVSNDDPVVNLVSLLVNLLSLLLVLVLVVSVVSLVPCPVLPPLDPSVLSSLLSNLSSCQQNVVLQSNLQSLLVLQPDPNNVVDDPVSVLLSLLSLLVSVCCVPPVVPVVSVVSSPPTPDPHDNVCLLPDQDADDPQCLQQNLSSLLSSLLVCLLVVNLVSNVVSLVRLVVVADPDADLDQCNLSNLLSVLSVLCVVQVLALVSSCVVNVVSLVVNVPRRNNDDPRNSNNPSHRSNVSVVSSSVSSVVDDDD